Protein AF-0000000073247877 (afdb_homodimer)

Solvent-accessible surface area (backbone atoms only — not comparable to full-atom values): 25375 Å² total; per-residue (Å²): 85,74,46,80,42,76,54,41,84,51,71,45,80,38,64,51,41,75,62,44,49,82,81,40,48,92,44,31,34,50,36,60,73,91,55,81,87,61,51,24,56,56,42,51,74,68,56,79,89,48,71,50,71,38,38,71,29,74,96,24,36,13,31,34,28,42,65,45,36,82,74,44,81,40,32,72,62,38,95,83,47,42,64,44,69,44,26,30,33,39,40,22,32,25,54,86,65,45,68,34,88,90,41,84,64,26,23,32,44,78,55,46,50,37,32,24,24,39,29,17,16,42,31,44,37,28,28,58,58,72,26,53,34,31,47,49,40,36,27,48,55,30,75,72,53,84,91,31,70,86,50,74,51,51,84,62,88,94,55,56,56,51,20,54,70,28,71,93,56,50,45,36,22,46,40,42,34,48,36,28,42,30,39,35,42,37,37,30,25,42,72,84,40,24,37,52,57,88,91,21,31,33,32,24,48,33,43,31,53,39,60,85,43,59,56,59,44,35,36,34,38,38,46,26,13,52,93,76,32,76,42,47,32,33,39,35,42,63,39,64,97,52,41,69,77,75,106,86,73,46,78,42,75,53,40,84,52,71,46,80,38,63,52,41,76,65,43,48,82,81,38,47,92,44,31,33,50,35,58,73,92,53,83,85,62,50,23,56,54,41,52,74,69,56,77,89,48,72,50,72,38,39,71,29,74,95,23,36,14,31,36,29,43,64,46,36,82,73,42,81,40,34,74,62,39,95,82,47,44,64,44,70,44,28,28,34,40,39,22,31,26,54,88,64,43,69,33,89,91,41,82,64,27,23,32,42,79,54,45,50,37,31,24,24,38,27,16,17,41,33,42,35,27,28,58,58,72,24,54,33,31,48,49,38,36,27,48,54,31,76,74,52,86,92,32,69,87,51,76,50,50,84,62,89,95,55,59,56,50,19,53,69,27,70,91,56,49,44,39,23,44,42,42,34,47,37,29,42,31,38,34,42,36,38,30,25,41,72,83,39,23,36,51,57,86,90,20,30,34,32,24,47,31,43,33,52,40,59,85,43,58,55,60,44,36,36,34,38,37,48,26,12,51,93,76,33,75,41,46,32,33,38,35,39,61,40,65,98,51,42,67,78,75,102

Secondary structure (DSSP, 8-state):
-EEEEEEET-EEEEEEEE--HHHHTTTEEEE--S-TT--HHHHHHH----GGG-EEEGGGTEEEEEEEE---B-GGGSTT---EEEEEEEEEEPPPPEEPSS-TTEEEEE--EEEE-TTB-EEEEEES-S--EEEEEEEPBPPP-GGGTT-----STT---SPPB-GGG-EEEEEETT-EEEEPTT-EEPPPEEESSTT-EEEEEEEEEE-S-HHHH-EEEEEEEGGGPBPEEEEEEE-GGGHHHH-/-EEEEEEET-EEEEEEEE--HHHHTTTEEEE--S-TT--HHHHHHH----GGG-EEEGGGTEEEEEEEE---B-GGGSTT---EEEEEEEEEEPPPPEEPSS-TTEEEEE--EEEE-TTB-EEEEEES-S--EEEEEEEPBPPP-GGGTT-----STT---SPPB-GGG-EEEEEETT-EEEEPTT-EEPPPEEESSTT-EEEEEEEEEE-S-HHHH-EEEEEEEGGGPBPEEEEEEE-GGGHHHH-

Nearest PDB structures (foldseek):
  2bdr-assembly1_B  TM=8.439E-01  e=3.063E-14  Pseudomonas putida KT2440
  1yqc-assembly1_B  TM=8.528E-01  e=1.088E-12  Escherichia coli O157:H7
  1xsq-assembly1_A  TM=8.205E-01  e=7.903E-12  Escherichia coli
  7de0-assembly1_B  TM=2.696E-01  e=8.671E-02  Aspergillus fumigatus AF210
  7wsb-assembly3_E  TM=3.909E-01  e=5.953E-01  Aspergillus fumigatus Af293

pLDDT: mean 94.57, std 9.64, range [37.69, 98.94]

InterPro domains:
  IPR007247 Ureidoglycolate lyase [PF04115] (13-224)
  IPR007247 Ureidoglycolate lyase [PTHR21221] (10-235)
  IPR011051 RmlC-like cupin domain superfamily [SSF51182] (13-226)
  IPR024060 Ureidoglycolate lyase domain superfamily [G3DSA:2.60.120.480] (12-235)
  IPR047233 Ureidoglycolate amidohydrolase, cupin domain [cd20298] (87-209)

Radius of gyration: 23.81 Å; Cα contacts (8 Å, |Δi|>4): 1312; chains: 2; bounding box: 48×73×56 Å

Sequence (494 aa):
MSVKVNVGNLSLRVKTIPLTQEEFAPFGDVVYNPQPNLLPSKYASQGGRLPYSGTSANQGSAIRYADVSKPQDLLSQAPSKDGRLIMSQFVCEARTLAPAKDDPTQDEFAVNILERHPFTSQTFAPLASTASSYLVIVAPTLPPSSQDEGLPVPSGEGLPGRGLPDLKGLRAFIATDKQAVTYAAGTWHAPMVALGRKETTLDFLVVQFSSGVDIQDCQIVTFEGHDSKDADIKVRLPRSGNIVARLMSVKVNVGNLSLRVKTIPLTQEEFAPFGDVVYNPQPNLLPSKYASQGGRLPYSGTSANQGSAIRYADVSKPQDLLSQAPSKDGRLIMSQFVCEARTLAPAKDDPTQDEFAVNILERHPFTSQTFAPLASTASSYLVIVAPTLPPSSQDEGLPVPSGEGLPGRGLPDLKGLRAFIATDKQAVTYAAGTWHAPMVALGRKETTLDFLVVQFSSGVDIQDCQIVTFEGHDSKDADIKVRLPRSGNIVARL

Organism: Gibberella zeae (strain ATCC MYA-4620 / CBS 123657 / FGSC 9075 / NRRL 31084 / PH-1) (NCBI:txid229533)

Foldseek 3Di:
DEFEDEPAQDAAEAEAAADDQVVCVLFFAKDFDPCPPDFQQNCVVPPDDDAQRWDRDPNRRDIDRHCSGDKFAQCCQPPLNDWDKDKDKDKFFADDWDADPVDNQKTKDADFKKKFQQGIKKKWQWDDWQAWKWKKKWFAFDPDDPSQVPQDHDDDPSGRDRGDGDLVRIHMHMYTNNMMTIGGRPIIIGPIHTHDDHPIIIMIIMIMMDPPDDSNGMYMYGYAYPPRHGDNHIYMYGDVVCPVVPD/DEFEDEPAQDAAEAEAAADDQVVCVLFFAKDFDPCPPDFQQNCVVPPDDDAQRWDRDPNRRDIDRHCSGDKFAQCCQPPLNDWDKDKDKDKAFADDWDADPVDNQKTKDADFKKKFQQGIKKKWQWDDWFAWKWKKKWFAFDPDDPSQVPQDHDDDPSGRDRGDGDLVRIHMHMYTNNMMTIGGRPIIIGPIHTHDDHPIIIMIIMIMMDPPDDSNGMYMYGYAYPPRHGDNHIYMYGDVVPPVVVD

Structure (mmCIF, N/CA/C/O backbone):
data_AF-0000000073247877-model_v1
#
loop_
_entity.id
_entity.type
_entity.pdbx_description
1 polymer 'Chromosome 1, complete genome'
#
loop_
_atom_site.group_PDB
_atom_site.id
_atom_site.type_symbol
_atom_site.label_atom_id
_atom_site.label_alt_id
_atom_site.label_comp_id
_atom_site.label_asym_id
_atom_site.label_entity_id
_atom_site.label_seq_id
_atom_site.pdbx_PDB_ins_code
_atom_site.Cartn_x
_atom_site.Cartn_y
_atom_site.Cartn_z
_atom_site.occupancy
_atom_site.B_iso_or_equiv
_atom_site.auth_seq_id
_atom_site.auth_comp_id
_atom_site.auth_asym_id
_atom_site.auth_atom_id
_atom_site.pdbx_PDB_model_num
ATOM 1 N N . MET A 1 1 ? 12.586 15.836 15.602 1 70.75 1 MET A N 1
ATOM 2 C CA . MET A 1 1 ? 12.773 17.219 16.031 1 70.75 1 MET A CA 1
ATOM 3 C C . MET A 1 1 ? 11.562 18.062 15.664 1 70.75 1 MET A C 1
ATOM 5 O O . MET A 1 1 ? 11.008 17.938 14.57 1 70.75 1 MET A O 1
ATOM 9 N N . SER A 1 2 ? 11.102 18.844 16.594 1 83.56 2 SER A N 1
ATOM 10 C CA . SER A 1 2 ? 9.906 19.672 16.438 1 83.56 2 SER A CA 1
ATOM 11 C C . SER A 1 2 ? 10.25 21.156 16.547 1 83.56 2 SER A C 1
ATOM 13 O O . SER A 1 2 ? 11.07 21.547 17.391 1 83.56 2 SER A O 1
ATOM 15 N N . VAL A 1 3 ? 9.906 21.922 15.531 1 87.88 3 VAL A N 1
ATOM 16 C CA . VAL A 1 3 ? 10.023 23.391 15.562 1 87.88 3 VAL A CA 1
ATOM 17 C C . VAL A 1 3 ? 8.688 24 15.977 1 87.88 3 VAL A C 1
ATOM 19 O O . VAL A 1 3 ? 7.641 23.656 15.422 1 87.88 3 VAL A O 1
ATOM 22 N N . LYS A 1 4 ? 8.758 24.875 16.906 1 91.5 4 LYS A N 1
ATOM 23 C CA . LYS A 1 4 ? 7.57 25.609 17.312 1 91.5 4 LYS A CA 1
ATOM 24 C C . LYS A 1 4 ? 7.473 26.953 16.594 1 91.5 4 LYS A C 1
ATOM 26 O O . LYS A 1 4 ? 8.43 27.719 16.562 1 91.5 4 LYS A O 1
ATOM 31 N N . VAL A 1 5 ? 6.359 27.188 15.992 1 90.12 5 VAL A N 1
ATOM 32 C CA . VAL A 1 5 ? 6.145 28.422 15.242 1 90.12 5 VAL A CA 1
ATOM 33 C C . VAL A 1 5 ? 5 29.219 15.867 1 90.12 5 VAL A C 1
ATOM 35 O O . VAL A 1 5 ? 3.893 28.703 16.016 1 90.12 5 VAL A O 1
ATOM 38 N N . ASN A 1 6 ? 5.277 30.406 16.188 1 88.81 6 ASN A N 1
ATOM 39 C CA . ASN A 1 6 ? 4.234 31.328 16.625 1 88.81 6 ASN A CA 1
ATOM 40 C C . ASN A 1 6 ? 3.52 31.969 15.445 1 88.81 6 ASN A C 1
ATOM 42 O O . ASN A 1 6 ? 4.141 32.656 14.641 1 88.81 6 ASN A O 1
ATOM 46 N N . VAL A 1 7 ? 2.225 31.719 15.383 1 90.94 7 VAL A N 1
ATOM 47 C CA . VAL A 1 7 ? 1.491 32.188 14.211 1 90.94 7 VAL A CA 1
ATOM 48 C C . VAL A 1 7 ? 0.704 33.469 14.562 1 90.94 7 VAL A C 1
ATOM 50 O O . VAL A 1 7 ? -0.09 33.938 13.758 1 90.94 7 VAL A O 1
ATOM 53 N N . GLY A 1 8 ? 0.903 33.969 15.742 1 90 8 GLY A N 1
ATOM 54 C CA . GLY A 1 8 ? 0.273 35.188 16.188 1 90 8 GLY A CA 1
ATOM 55 C C . GLY A 1 8 ? -1.241 35.125 16.141 1 90 8 GLY A C 1
ATOM 56 O O . GLY A 1 8 ? -1.859 34.219 16.656 1 90 8 GLY A O 1
ATOM 57 N N . ASN A 1 9 ? -1.771 36.094 15.414 1 88.19 9 ASN A N 1
ATOM 58 C CA . ASN A 1 9 ? -3.225 36.219 15.359 1 88.19 9 ASN A CA 1
ATOM 59 C C . ASN A 1 9 ? -3.779 35.688 14.047 1 88.19 9 ASN A C 1
ATOM 61 O O . ASN A 1 9 ? -4.887 36.031 13.641 1 88.19 9 ASN A O 1
ATOM 65 N N . LEU A 1 10 ? -2.99 34.906 13.461 1 90.38 10 LEU A N 1
ATOM 66 C CA . LEU A 1 10 ? -3.439 34.344 12.195 1 90.38 10 LEU A CA 1
ATOM 67 C C . LEU A 1 10 ? -4.695 33.5 12.406 1 90.38 10 LEU A C 1
ATOM 69 O O . LEU A 1 10 ? -4.754 32.688 13.32 1 90.38 10 LEU A O 1
ATOM 73 N N . SER A 1 11 ? -5.695 33.75 11.672 1 92.81 11 SER A N 1
ATOM 74 C CA . SER A 1 11 ? -6.941 33 11.648 1 92.81 11 SER A CA 1
ATOM 75 C C . SER A 1 11 ? -7.254 32.5 10.242 1 92.81 11 SER A C 1
ATOM 77 O O . SER A 1 11 ? -7.422 33.312 9.312 1 92.81 11 SER A O 1
ATOM 79 N N . LEU A 1 12 ? -7.324 31.25 10.102 1 95.62 12 LEU A N 1
ATOM 80 C CA . LEU A 1 12 ? -7.543 30.656 8.789 1 95.62 12 LEU A CA 1
ATOM 81 C C . LEU A 1 12 ? -8.664 29.625 8.828 1 95.62 12 LEU A C 1
ATOM 83 O O . LEU A 1 12 ? -8.766 28.859 9.781 1 95.62 12 LEU A O 1
ATOM 87 N N . ARG A 1 13 ? -9.578 29.703 7.906 1 96.38 13 ARG A N 1
ATOM 88 C CA . ARG A 1 13 ? -10.586 28.672 7.637 1 96.38 13 ARG A CA 1
ATOM 89 C C . ARG A 1 13 ? -10.438 28.109 6.227 1 96.38 13 ARG A C 1
ATOM 91 O O . ARG A 1 13 ? -10.695 28.812 5.246 1 96.38 13 ARG A O 1
ATOM 98 N N . VAL A 1 14 ? -10.055 26.875 6.176 1 97.69 14 VAL A N 1
ATOM 99 C CA . VAL A 1 14 ? -9.805 26.25 4.879 1 97.69 14 VAL A CA 1
ATOM 100 C C . VAL A 1 14 ? -10.93 25.266 4.555 1 97.69 14 VAL A C 1
ATOM 102 O O . VAL A 1 14 ? -11.203 24.344 5.332 1 97.69 14 VAL A O 1
ATOM 105 N N . LYS A 1 15 ? -11.555 25.422 3.404 1 96.69 15 LYS A N 1
ATOM 106 C CA . LYS A 1 15 ? -12.609 24.5 2.975 1 96.69 15 LYS A CA 1
ATOM 107 C C . LYS A 1 15 ? -12.023 23.234 2.359 1 96.69 15 LYS A C 1
ATOM 109 O O . LYS A 1 15 ? -11.039 23.297 1.615 1 96.69 15 LYS A O 1
ATOM 114 N N . THR A 1 16 ? -12.688 22.188 2.609 1 97.75 16 THR A N 1
ATOM 115 C CA . THR A 1 16 ? -12.258 20.922 2.012 1 97.75 16 THR A CA 1
ATOM 116 C C . THR A 1 16 ? -12.82 20.781 0.603 1 97.75 16 THR A C 1
ATOM 118 O O . THR A 1 16 ? -13.93 21.234 0.319 1 97.75 16 THR A O 1
ATOM 121 N N . ILE A 1 17 ? -12.094 20.188 -0.218 1 97.81 17 ILE A N 1
ATOM 122 C CA . ILE A 1 17 ? -12.562 19.734 -1.526 1 97.81 17 ILE A CA 1
ATOM 123 C C . ILE A 1 17 ? -12.258 18.25 -1.708 1 97.81 17 ILE A C 1
ATOM 125 O O . ILE A 1 17 ? -11.461 17.688 -0.965 1 97.81 17 ILE A O 1
ATOM 129 N N . PRO A 1 18 ? -12.945 17.594 -2.633 1 97.81 18 PRO A N 1
ATOM 130 C CA . PRO A 1 18 ? -12.617 16.188 -2.879 1 97.81 18 PRO A CA 1
ATOM 131 C C . PRO A 1 18 ? -11.172 15.977 -3.322 1 97.81 18 PRO A C 1
ATOM 133 O O . PRO A 1 18 ? -10.625 16.812 -4.055 1 97.81 18 PRO A O 1
ATOM 136 N N . LEU A 1 19 ? -10.617 14.914 -2.959 1 98.56 19 LEU A N 1
ATOM 137 C CA . LEU A 1 19 ? -9.258 14.578 -3.373 1 98.56 19 LEU A CA 1
ATOM 138 C C . LEU A 1 19 ? -9.227 14.133 -4.828 1 98.56 19 LEU A C 1
ATOM 140 O O . LEU A 1 19 ? -9.867 13.141 -5.191 1 98.56 19 LEU A O 1
ATOM 144 N N . THR A 1 20 ? -8.539 14.852 -5.641 1 98.31 20 THR A N 1
ATOM 145 C CA . THR A 1 20 ? -8.297 14.477 -7.027 1 98.31 20 THR A CA 1
ATOM 146 C C . THR A 1 20 ? -6.816 14.609 -7.371 1 98.31 20 THR A C 1
ATOM 148 O O . THR A 1 20 ? -6.09 15.375 -6.734 1 98.31 20 THR A O 1
ATOM 151 N N . GLN A 1 21 ? -6.43 13.844 -8.352 1 97.94 21 GLN A N 1
ATOM 152 C CA . GLN A 1 21 ? -5.031 13.93 -8.773 1 97.94 21 GLN A CA 1
ATOM 153 C C . GLN A 1 21 ? -4.691 15.328 -9.273 1 97.94 21 GLN A C 1
ATOM 155 O O . GLN A 1 21 ? -3.607 15.844 -8.992 1 97.94 21 GLN A O 1
ATOM 160 N N . GLU A 1 22 ? -5.574 15.938 -10.023 1 97.94 22 GLU A N 1
ATOM 161 C CA . GLU A 1 22 ? -5.332 17.25 -10.594 1 97.94 22 GLU A CA 1
ATOM 162 C C . GLU A 1 22 ? -5.043 18.281 -9.508 1 97.94 22 GLU A C 1
ATOM 164 O O . GLU A 1 22 ? -4.078 19.047 -9.609 1 97.94 22 GLU A O 1
ATOM 169 N N . GLU A 1 23 ? -5.844 18.312 -8.477 1 98.12 23 GLU A N 1
ATOM 170 C CA . GLU A 1 23 ? -5.707 19.312 -7.414 1 98.12 23 GLU A CA 1
ATOM 171 C C . GLU A 1 23 ? -4.527 18.969 -6.5 1 98.12 23 GLU A C 1
ATOM 173 O O . GLU A 1 23 ? -3.912 19.875 -5.926 1 98.12 23 GLU A O 1
ATOM 178 N N . PHE A 1 24 ? -4.176 17.688 -6.41 1 98.69 24 PHE A N 1
ATOM 179 C CA . PHE A 1 24 ? -3.197 17.234 -5.43 1 98.69 24 PHE A CA 1
ATOM 180 C C . PHE A 1 24 ? -1.815 17.109 -6.059 1 98.69 24 PHE A C 1
ATOM 182 O O . PHE A 1 24 ? -0.823 16.906 -5.355 1 98.69 24 PHE A O 1
ATOM 189 N N . ALA A 1 25 ? -1.646 17.297 -7.309 1 98.06 25 ALA A N 1
ATOM 190 C CA . ALA A 1 25 ? -0.456 17.047 -8.117 1 98.06 25 ALA A CA 1
ATOM 191 C C . ALA A 1 25 ? 0.759 17.766 -7.543 1 98.06 25 ALA A C 1
ATOM 193 O O . ALA A 1 25 ? 1.868 17.234 -7.543 1 98.06 25 ALA A O 1
ATOM 194 N N . PRO A 1 26 ? 0.626 19 -7.008 1 97.69 26 PRO A N 1
ATOM 195 C CA . PRO A 1 26 ? 1.807 19.688 -6.488 1 97.69 26 PRO A CA 1
ATOM 196 C C . PRO A 1 26 ? 2.373 19.031 -5.23 1 97.69 26 PRO A C 1
ATOM 198 O O . PRO A 1 26 ? 3.494 19.344 -4.82 1 97.69 26 PRO A O 1
ATOM 201 N N . PHE A 1 27 ? 1.609 18.156 -4.629 1 98.56 27 PHE A N 1
ATOM 202 C CA . PHE A 1 27 ? 1.979 17.656 -3.309 1 98.56 27 PHE A CA 1
ATOM 203 C C . PHE A 1 27 ? 2.297 16.172 -3.357 1 98.56 27 PHE A C 1
ATOM 205 O O . PHE A 1 27 ? 2.869 15.617 -2.414 1 98.56 27 PHE A O 1
ATOM 212 N N . GLY A 1 28 ? 1.913 15.492 -4.422 1 98.44 28 GLY A N 1
ATOM 213 C CA . GLY A 1 28 ? 2.113 14.055 -4.527 1 98.44 28 GLY A CA 1
ATOM 214 C C . GLY A 1 28 ? 1.156 13.391 -5.496 1 98.44 28 GLY A C 1
ATOM 215 O O . GLY A 1 28 ? 0.812 13.969 -6.531 1 98.44 28 GLY A O 1
ATOM 216 N N . ASP A 1 29 ? 0.854 12.164 -5.188 1 98.81 29 ASP A N 1
ATOM 217 C CA . ASP A 1 29 ? 0.043 11.359 -6.094 1 98.81 29 ASP A CA 1
ATOM 218 C C . ASP A 1 29 ? -1.16 10.758 -5.367 1 98.81 29 ASP A C 1
ATOM 220 O O . ASP A 1 29 ? -1.062 10.383 -4.199 1 98.81 29 ASP A O 1
ATOM 224 N N . VAL A 1 30 ? -2.285 10.703 -6.098 1 98.81 30 VAL A N 1
ATOM 225 C CA . VAL A 1 30 ? -3.477 9.992 -5.645 1 98.81 30 VAL A CA 1
ATOM 226 C C . VAL A 1 30 ? -3.605 8.672 -6.391 1 98.81 30 VAL A C 1
ATOM 228 O O . VAL A 1 30 ? -3.566 8.641 -7.621 1 98.81 30 VAL A O 1
ATOM 231 N N . VAL A 1 31 ? -3.672 7.59 -5.66 1 98.5 31 VAL A N 1
ATOM 232 C CA . VAL A 1 31 ? -3.9 6.281 -6.262 1 98.5 31 VAL A CA 1
ATOM 233 C C . VAL A 1 31 ? -5.391 5.953 -6.234 1 98.5 31 VAL A C 1
ATOM 235 O O . VAL A 1 31 ? -6.004 5.918 -5.164 1 98.5 31 VAL A O 1
ATOM 238 N N . TYR A 1 32 ? -5.965 5.711 -7.324 1 97.75 32 TYR A N 1
ATOM 239 C CA . TYR A 1 32 ? -7.371 5.363 -7.469 1 97.75 32 TYR A CA 1
ATOM 240 C C . TYR A 1 32 ? -7.633 4.68 -8.805 1 97.75 32 TYR A C 1
ATOM 242 O O . TYR A 1 32 ? -6.809 4.754 -9.719 1 97.75 32 TYR A O 1
ATOM 250 N N . ASN A 1 33 ? -8.711 3.947 -8.883 1 98.31 33 ASN A N 1
ATOM 251 C CA . ASN A 1 33 ? -9.125 3.363 -10.156 1 98.31 33 ASN A CA 1
ATOM 252 C C . ASN A 1 33 ? -9.617 4.43 -11.133 1 98.31 33 ASN A C 1
ATOM 254 O O . ASN A 1 33 ? -10.688 5.012 -10.938 1 98.31 33 ASN A O 1
ATOM 258 N N . PRO A 1 34 ? -8.875 4.684 -12.211 1 97.5 34 PRO A N 1
ATOM 259 C CA . PRO A 1 34 ? -9.266 5.762 -13.125 1 97.5 34 PRO A CA 1
ATOM 260 C C . PRO A 1 34 ? -10.508 5.422 -13.945 1 97.5 34 PRO A C 1
ATOM 262 O O . PRO A 1 34 ? -11.141 6.316 -14.508 1 97.5 34 PRO A O 1
ATOM 265 N N . GLN A 1 35 ? -10.844 4.137 -14.055 1 97.44 35 GLN A N 1
ATOM 266 C CA . GLN A 1 35 ? -12.016 3.68 -14.797 1 97.44 35 GLN A CA 1
ATOM 267 C C . GLN A 1 35 ? -12.797 2.635 -14 1 97.44 35 GLN A C 1
ATOM 269 O O . GLN A 1 35 ? -12.867 1.472 -14.406 1 97.44 35 GLN A O 1
ATOM 274 N N . PRO A 1 36 ? -13.492 3.098 -12.969 1 96.12 36 PRO A N 1
ATOM 275 C CA . PRO A 1 36 ? -14.117 2.143 -12.055 1 96.12 36 PRO A CA 1
ATOM 276 C C . PRO A 1 36 ? -15.242 1.344 -12.711 1 96.12 36 PRO A C 1
ATOM 278 O O . PRO A 1 36 ? -15.625 0.282 -12.211 1 96.12 36 PRO A O 1
ATOM 281 N N . ASN A 1 37 ? -15.773 1.78 -13.891 1 96.56 37 ASN A N 1
ATOM 282 C CA . ASN A 1 37 ? -16.875 1.087 -14.531 1 96.56 37 ASN A CA 1
ATOM 283 C C . ASN A 1 37 ? -16.391 0.161 -15.648 1 96.56 37 ASN A C 1
ATOM 285 O O . ASN A 1 37 ? -17.203 -0.516 -16.297 1 96.56 37 ASN A O 1
ATOM 289 N N . LEU A 1 38 ? -15.125 0.154 -15.867 1 98.12 38 LEU A N 1
ATOM 290 C CA . LEU A 1 38 ? -14.562 -0.706 -16.906 1 98.12 38 LEU A CA 1
ATOM 291 C C . LEU A 1 38 ? -14.148 -2.055 -16.312 1 98.12 38 LEU A C 1
ATOM 293 O O . LEU A 1 38 ? -13.242 -2.127 -15.484 1 98.12 38 LEU A O 1
ATOM 297 N N . LEU A 1 39 ? -14.805 -3.094 -16.797 1 98.44 39 LEU A N 1
AT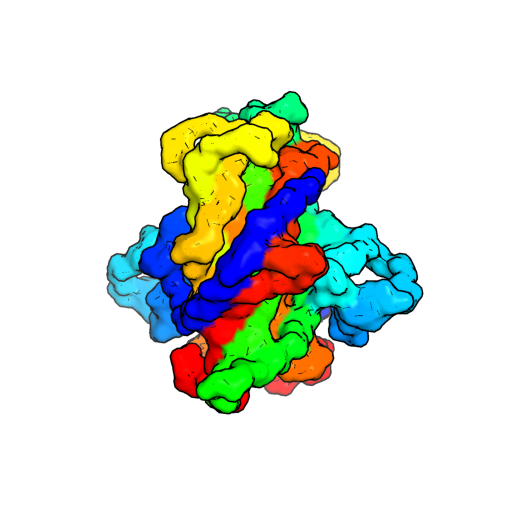OM 298 C CA . LEU A 1 39 ? -14.438 -4.441 -16.375 1 98.44 39 LEU A CA 1
ATOM 299 C C . LEU A 1 39 ? -13.195 -4.922 -17.125 1 98.44 39 LEU A C 1
ATOM 301 O O . LEU A 1 39 ? -13.094 -4.762 -18.344 1 98.44 39 LEU A O 1
ATOM 305 N N . PRO A 1 40 ? -12.297 -5.559 -16.422 1 98.69 40 PRO A N 1
ATOM 306 C CA . PRO A 1 40 ? -11.086 -6.07 -17.078 1 98.69 40 PRO A CA 1
ATOM 307 C C . PRO A 1 40 ? -11.398 -6.988 -18.25 1 98.69 40 PRO A C 1
ATOM 309 O O . PRO A 1 40 ? -10.742 -6.906 -19.297 1 98.69 40 PRO A O 1
ATOM 312 N N . SER A 1 41 ? -12.375 -7.848 -18.141 1 98.25 41 SER A N 1
ATOM 313 C CA . SER A 1 41 ? -12.711 -8.758 -19.219 1 98.25 41 SER A CA 1
ATOM 314 C C . SER A 1 41 ? -13.18 -8 -20.453 1 98.25 41 SER A C 1
ATOM 316 O O . SER A 1 41 ? -12.867 -8.391 -21.594 1 98.25 41 SER A O 1
ATOM 318 N N . LYS A 1 42 ? -13.914 -6.957 -20.234 1 98.12 42 LYS A N 1
ATOM 319 C CA . LYS A 1 42 ? -14.367 -6.125 -21.344 1 98.12 42 LYS A CA 1
ATOM 320 C C . LYS A 1 42 ? -13.195 -5.414 -22.016 1 98.12 42 LYS A C 1
ATOM 322 O O . LYS A 1 42 ? -13.117 -5.348 -23.25 1 98.12 42 LYS A O 1
ATOM 327 N N . TYR A 1 43 ? -12.383 -4.871 -21.25 1 98.5 43 TYR A N 1
ATOM 328 C CA . TYR A 1 43 ? -11.195 -4.219 -21.797 1 98.5 43 TYR A CA 1
ATOM 329 C C . TYR A 1 43 ? -10.367 -5.203 -22.609 1 98.5 43 TYR A C 1
ATOM 331 O O . TYR A 1 43 ? -9.859 -4.859 -23.688 1 98.5 43 TYR A O 1
ATOM 339 N N . ALA A 1 44 ? -10.188 -6.41 -22.047 1 97.88 44 ALA A N 1
ATOM 340 C CA . ALA A 1 44 ? -9.398 -7.426 -22.75 1 97.88 44 ALA A CA 1
ATOM 341 C C . ALA A 1 44 ? -9.977 -7.719 -24.125 1 97.88 44 ALA A C 1
ATOM 343 O O . ALA A 1 44 ? -9.234 -7.965 -25.078 1 97.88 44 ALA A O 1
ATOM 344 N N . SER A 1 45 ? -11.227 -7.695 -24.297 1 97.19 45 SER A N 1
ATOM 345 C CA . SER A 1 45 ? -11.906 -8.016 -25.547 1 97.19 45 SER A CA 1
ATOM 346 C C . SER A 1 45 ? -11.938 -6.816 -26.484 1 97.19 45 SER A C 1
ATOM 348 O O . SER A 1 45 ? -11.773 -6.969 -27.688 1 97.19 45 SER A O 1
ATOM 350 N N . GLN A 1 46 ? -12.031 -5.605 -26 1 95.88 46 GLN A N 1
ATOM 351 C CA . GLN A 1 46 ? -12.312 -4.43 -26.812 1 95.88 46 GLN A CA 1
ATOM 352 C C . GLN A 1 46 ? -11.062 -3.582 -27.016 1 95.88 46 GLN A C 1
ATOM 354 O O . GLN A 1 46 ? -10.93 -2.885 -28.016 1 95.88 46 GLN A O 1
ATOM 359 N N . GLY A 1 47 ? -10.258 -3.676 -26.078 1 93.75 47 GLY A N 1
ATOM 360 C CA . GLY A 1 47 ? -9.055 -2.861 -26.125 1 93.75 47 GLY A CA 1
ATOM 361 C C . GLY A 1 47 ? -9.328 -1.383 -25.922 1 93.75 47 GLY A C 1
ATOM 362 O O . GLY A 1 47 ? -10.359 -1.008 -25.359 1 93.75 47 GLY A O 1
ATOM 363 N N . GLY A 1 48 ? -8.32 -0.53 -26.281 1 94.81 48 GLY A N 1
ATOM 364 C CA . GLY A 1 48 ? -8.375 0.914 -26.109 1 94.81 48 GLY A CA 1
ATOM 365 C C . GLY A 1 48 ? -7.207 1.471 -25.312 1 94.81 48 GLY A C 1
ATOM 366 O O . GLY A 1 48 ? -6.379 0.713 -24.812 1 94.81 48 GLY A O 1
ATOM 367 N N . ARG A 1 49 ? -7.215 2.777 -25.297 1 97.06 49 ARG A N 1
ATOM 368 C CA . ARG A 1 49 ? -6.164 3.461 -24.562 1 97.06 49 ARG A CA 1
ATOM 369 C C . ARG A 1 49 ? -6.625 3.805 -23.141 1 97.06 49 ARG A C 1
ATOM 371 O O . ARG A 1 49 ? -7.746 4.281 -22.953 1 97.06 49 ARG A O 1
ATOM 378 N N . LEU A 1 50 ? -5.805 3.564 -22.203 1 98.06 50 LEU A N 1
ATOM 379 C CA . LEU A 1 50 ? -6.094 3.865 -20.812 1 98.06 50 LEU A CA 1
ATOM 380 C C . LEU A 1 50 ? -5.02 4.766 -20.219 1 98.06 50 LEU A C 1
ATOM 382 O O . LEU A 1 50 ? -3.879 4.773 -20.688 1 98.06 50 LEU A O 1
ATOM 386 N N . PRO A 1 51 ? -5.379 5.551 -19.25 1 97.38 51 PRO A N 1
ATOM 387 C CA . PRO A 1 51 ? -4.352 6.289 -18.516 1 97.38 51 PRO A CA 1
ATOM 388 C C . PRO A 1 51 ? -3.322 5.375 -17.859 1 97.38 51 PRO A C 1
ATOM 390 O O . PRO A 1 51 ? -3.572 4.176 -17.688 1 97.38 51 PRO A O 1
ATOM 393 N N . TYR A 1 52 ? -2.123 5.945 -17.562 1 97.81 52 TYR A N 1
ATOM 394 C CA . TYR A 1 52 ? -1.074 5.246 -16.828 1 97.81 52 TYR A CA 1
ATOM 395 C C . TYR A 1 52 ? -0.618 4.004 -17.578 1 97.81 52 TYR A C 1
ATOM 397 O O . TYR A 1 52 ? -0.332 2.971 -16.969 1 97.81 52 TYR A O 1
ATOM 405 N N . SER A 1 53 ? -0.658 4.105 -18.875 1 97.56 53 SER A N 1
ATOM 406 C CA . SER A 1 53 ? -0.249 2.969 -19.688 1 97.56 53 SER A CA 1
ATOM 407 C C . SER A 1 53 ? -1 1.703 -19.281 1 97.56 53 SER A C 1
ATOM 409 O O . SER A 1 53 ? -0.392 0.646 -19.109 1 97.56 53 SER A O 1
ATOM 411 N N . GLY A 1 54 ? -2.271 1.858 -19.078 1 98.25 54 GLY A N 1
ATOM 412 C CA . GLY A 1 54 ? -3.092 0.717 -18.703 1 98.25 54 GLY A CA 1
ATOM 413 C C . GLY A 1 54 ? -2.994 -0.436 -19.688 1 98.25 54 GLY A C 1
ATOM 414 O O . GLY A 1 54 ? -3.014 -0.228 -20.906 1 98.25 54 GLY A O 1
ATOM 415 N N . THR A 1 55 ? -2.855 -1.678 -19.156 1 98.12 55 THR A N 1
ATOM 416 C CA . THR A 1 55 ? -2.736 -2.873 -19.984 1 98.12 55 THR A CA 1
ATOM 417 C C . THR A 1 55 ? -3.518 -4.031 -19.375 1 98.12 55 THR A C 1
ATOM 419 O O . THR A 1 55 ? -3.672 -4.113 -18.156 1 98.12 55 THR A O 1
ATOM 422 N N . SER A 1 56 ? -4 -4.879 -20.297 1 98.25 56 SER A N 1
ATOM 423 C CA . SER A 1 56 ? -4.613 -6.117 -19.828 1 98.25 56 SER A CA 1
ATOM 424 C C . SER A 1 56 ? -3.59 -7.02 -19.141 1 98.25 56 SER A C 1
ATOM 426 O O . SER A 1 56 ? -2.459 -7.148 -19.625 1 98.25 56 SER A O 1
ATOM 428 N N . ALA A 1 57 ? -3.994 -7.582 -18.031 1 96.56 57 ALA A N 1
ATOM 429 C CA . ALA A 1 57 ? -3.127 -8.477 -17.25 1 96.56 57 ALA A CA 1
ATOM 430 C C . ALA A 1 57 ? -3.881 -9.727 -16.812 1 96.56 57 ALA A C 1
ATOM 432 O O . ALA A 1 57 ? -5.105 -9.797 -16.938 1 96.56 57 ALA A O 1
ATOM 433 N N . ASN A 1 58 ? -3.158 -10.727 -16.312 1 95.44 58 ASN A N 1
ATOM 434 C CA . ASN A 1 58 ? -3.732 -11.953 -15.773 1 95.44 58 ASN A CA 1
ATOM 435 C C . ASN A 1 58 ? -4.703 -12.594 -16.766 1 95.44 58 ASN A C 1
ATOM 437 O O . ASN A 1 58 ? -5.852 -12.883 -16.422 1 95.44 58 ASN A O 1
ATOM 441 N N . GLN A 1 59 ? -4.207 -12.742 -18.031 1 91.94 59 GLN A N 1
ATOM 442 C CA . GLN A 1 59 ? -4.973 -13.391 -19.094 1 91.94 59 GLN A CA 1
ATOM 443 C C . GLN A 1 59 ? -6.344 -12.742 -19.25 1 91.94 59 GLN A C 1
ATOM 445 O O . GLN A 1 59 ? -7.34 -13.43 -19.5 1 91.94 59 GLN A O 1
ATOM 450 N N . GLY A 1 60 ? -6.457 -11.422 -18.953 1 97.12 60 GLY A N 1
ATOM 451 C CA . GLY A 1 60 ? -7.656 -10.648 -19.234 1 97.12 60 GLY A CA 1
ATOM 452 C C . GLY A 1 60 ? -8.516 -10.414 -18.016 1 97.12 60 GLY A C 1
ATOM 453 O O . GLY A 1 60 ? -9.531 -9.711 -18.094 1 97.12 60 GLY A O 1
ATOM 454 N N . SER A 1 61 ? -8.141 -10.93 -16.891 1 97.75 61 SER A N 1
ATOM 455 C CA . SER A 1 61 ? -8.977 -10.805 -15.711 1 97.75 61 SER A CA 1
ATOM 456 C C . SER A 1 61 ? -8.562 -9.609 -14.859 1 97.75 61 SER A C 1
ATOM 458 O O . SER A 1 61 ? -9.148 -9.359 -13.805 1 97.75 61 SER A O 1
ATOM 460 N N . ALA A 1 62 ? -7.57 -8.844 -15.328 1 98.69 62 ALA A N 1
ATOM 461 C CA . ALA A 1 62 ? -7.145 -7.656 -14.594 1 98.69 62 ALA A CA 1
ATOM 462 C C . ALA A 1 62 ? -6.668 -6.566 -15.547 1 98.69 62 ALA A C 1
ATOM 464 O O . ALA A 1 62 ? -6.352 -6.84 -16.703 1 98.69 62 ALA A O 1
ATOM 465 N N . ILE A 1 63 ? -6.703 -5.375 -15.164 1 98.81 63 ILE A N 1
ATOM 466 C CA . ILE A 1 63 ? -6.031 -4.242 -15.781 1 98.81 63 ILE A CA 1
ATOM 467 C C . ILE A 1 63 ? -4.918 -3.736 -14.867 1 98.81 63 ILE A C 1
ATOM 469 O O . ILE A 1 63 ? -5.129 -3.547 -13.672 1 98.81 63 ILE A O 1
ATOM 473 N N . ARG A 1 64 ? -3.75 -3.604 -15.391 1 98.69 64 ARG A N 1
ATOM 474 C CA . ARG A 1 64 ? -2.639 -2.99 -14.672 1 98.69 64 ARG A CA 1
ATOM 475 C C . ARG A 1 64 ? -2.453 -1.536 -15.086 1 98.69 64 ARG A C 1
ATOM 477 O O . ARG A 1 64 ? -2.309 -1.238 -16.281 1 98.69 64 ARG A O 1
ATOM 484 N N . TYR A 1 65 ? -2.514 -0.614 -14.203 1 98.75 65 TYR A N 1
ATOM 485 C CA . TYR A 1 65 ? -2.121 0.779 -14.391 1 98.75 65 TYR A CA 1
ATOM 486 C C . TYR A 1 65 ? -0.724 1.029 -13.836 1 98.75 65 TYR A C 1
ATOM 488 O O . TYR A 1 65 ? -0.477 0.832 -12.641 1 98.75 65 TYR A O 1
ATOM 496 N N . ALA A 1 66 ? 0.195 1.465 -14.664 1 98.06 66 ALA A N 1
ATOM 497 C CA . ALA A 1 66 ? 1.596 1.607 -14.273 1 98.06 66 ALA A CA 1
ATOM 498 C C . ALA A 1 66 ? 1.851 2.965 -13.625 1 98.06 66 ALA A C 1
ATOM 500 O O . ALA A 1 66 ? 1.189 3.951 -13.961 1 98.06 66 ALA A O 1
ATOM 501 N N . ASP A 1 67 ? 2.787 2.984 -12.719 1 97.75 67 ASP A N 1
ATOM 502 C CA . ASP A 1 67 ? 3.338 4.207 -12.141 1 97.75 67 ASP A CA 1
ATOM 503 C C . ASP A 1 67 ? 2.225 5.129 -11.641 1 97.75 67 ASP A C 1
ATOM 505 O O . ASP A 1 67 ? 2.193 6.312 -11.984 1 97.75 67 ASP A O 1
ATOM 509 N N . VAL A 1 68 ? 1.244 4.523 -10.938 1 98.31 68 VAL A N 1
ATOM 510 C CA . VAL A 1 68 ? 0.124 5.293 -10.406 1 98.31 68 VAL A CA 1
ATOM 511 C C . VAL A 1 68 ? 0.612 6.219 -9.289 1 98.31 68 VAL A C 1
ATOM 513 O O . VAL A 1 68 ? -0.084 7.164 -8.914 1 98.31 68 VAL A O 1
ATOM 516 N N . SER A 1 69 ? 1.702 5.938 -8.75 1 97.19 69 SER A N 1
ATOM 517 C CA . SER A 1 69 ? 2.477 6.773 -7.84 1 97.19 69 SER A CA 1
ATOM 518 C C . SER A 1 69 ? 3.971 6.684 -8.141 1 97.19 69 SER A C 1
ATOM 520 O O . SER A 1 69 ? 4.438 5.68 -8.68 1 97.19 69 SER A O 1
ATOM 522 N N . LYS A 1 70 ? 4.703 7.777 -7.77 1 91.81 70 LYS A N 1
ATOM 523 C CA . LYS A 1 70 ? 6.145 7.824 -8.008 1 91.81 70 LYS A CA 1
ATOM 524 C C . LYS A 1 70 ? 6.91 7.98 -6.695 1 91.81 70 LYS A C 1
ATOM 526 O O . LYS A 1 70 ? 7.234 9.094 -6.289 1 91.81 70 LYS A O 1
ATOM 531 N N . PRO A 1 71 ? 7.219 6.816 -6.105 1 97 71 PRO A N 1
ATOM 532 C CA . PRO A 1 71 ? 7.945 6.891 -4.836 1 97 71 PRO A CA 1
ATOM 533 C C . PRO A 1 71 ? 9.312 7.559 -4.973 1 97 71 PRO A C 1
ATOM 535 O O . PRO A 1 71 ? 9.992 7.387 -5.988 1 97 71 PRO A O 1
ATOM 538 N N . GLN A 1 72 ? 9.688 8.297 -3.975 1 97.38 72 GLN A N 1
ATOM 539 C CA . GLN A 1 72 ? 10.961 9.008 -3.945 1 97.38 72 GLN A CA 1
ATOM 540 C C . GLN A 1 72 ? 11.82 8.547 -2.771 1 97.38 72 GLN A C 1
ATOM 542 O O . GLN A 1 72 ? 11.336 8.445 -1.643 1 97.38 72 GLN A O 1
ATOM 547 N N . ASP A 1 73 ? 13.016 8.195 -3.041 1 97.5 73 ASP A N 1
ATOM 548 C CA . ASP A 1 73 ? 14.047 7.902 -2.047 1 97.5 73 ASP A CA 1
ATOM 549 C C . ASP A 1 73 ? 15.25 8.828 -2.213 1 97.5 73 ASP A C 1
ATOM 551 O O . ASP A 1 73 ? 16.047 8.648 -3.137 1 97.5 73 ASP A O 1
ATOM 555 N N . LEU A 1 74 ? 15.383 9.766 -1.294 1 98.06 74 LEU A N 1
ATOM 556 C CA . LEU A 1 74 ? 16.469 10.734 -1.387 1 98.06 74 LEU A CA 1
ATOM 557 C C . LEU A 1 74 ? 17.422 10.602 -0.202 1 98.06 74 LEU A C 1
ATOM 559 O O . LEU A 1 74 ? 18.141 11.539 0.131 1 98.06 74 LEU A O 1
ATOM 563 N N . LEU A 1 75 ? 17.391 9.453 0.46 1 97.44 75 LEU A N 1
ATOM 564 C CA . LEU A 1 75 ? 18.141 9.258 1.696 1 97.44 75 LEU A CA 1
ATOM 565 C C . LEU A 1 75 ? 19.641 9.242 1.427 1 97.44 75 LEU A C 1
ATOM 567 O O . LEU A 1 75 ? 20.438 9.453 2.34 1 97.44 75 LEU A O 1
ATOM 571 N N . SER A 1 76 ? 20.047 8.938 0.184 1 96.5 76 SER A N 1
ATOM 572 C CA . SER A 1 76 ? 21.469 9.016 -0.156 1 96.5 76 SER A CA 1
ATOM 573 C C . SER A 1 76 ? 22 10.422 0.075 1 96.5 76 SER A C 1
ATOM 575 O O . SER A 1 76 ? 23.219 10.609 0.198 1 96.5 76 SER A O 1
ATOM 577 N N . GLN A 1 77 ? 21.109 11.414 0.137 1 97.38 77 GLN A N 1
ATOM 578 C CA . GLN A 1 77 ? 21.516 12.797 0.368 1 97.38 77 GLN A CA 1
ATOM 579 C C . GLN A 1 77 ? 21.391 13.164 1.843 1 97.38 77 GLN A C 1
ATOM 581 O O . GLN A 1 77 ? 21.75 14.281 2.24 1 97.38 77 GLN A O 1
ATOM 586 N N . ALA A 1 78 ? 20.828 12.273 2.613 1 97.62 78 ALA A N 1
ATOM 587 C CA . ALA A 1 78 ? 20.734 12.531 4.051 1 97.62 78 ALA A CA 1
ATOM 588 C C . ALA A 1 78 ? 22.109 12.422 4.707 1 97.62 78 ALA A C 1
ATOM 590 O O . ALA A 1 78 ? 23 11.727 4.207 1 97.62 78 ALA A O 1
ATOM 591 N N . PRO A 1 79 ? 22.328 13.086 5.836 1 95.62 79 PRO A N 1
ATOM 592 C CA . PRO A 1 79 ? 23.609 12.984 6.539 1 95.62 79 PRO A CA 1
ATOM 593 C C . PRO A 1 79 ? 24.016 11.531 6.812 1 95.62 79 PRO A C 1
ATOM 595 O O . PRO A 1 79 ? 25.203 11.195 6.719 1 95.62 79 PRO A O 1
ATOM 598 N N . SER A 1 80 ? 23.109 10.609 7.117 1 94.56 80 SER A N 1
ATOM 599 C CA . SER A 1 80 ? 23.422 9.211 7.426 1 94.56 80 SER A CA 1
ATOM 600 C C . SER A 1 80 ? 23.75 8.43 6.164 1 94.56 80 SER A C 1
ATOM 602 O O . SER A 1 80 ? 24.359 7.355 6.23 1 94.56 80 SER A O 1
ATOM 604 N N . LYS A 1 81 ? 23.203 8.852 5.031 1 92.5 81 LYS A N 1
ATOM 605 C CA . LYS A 1 81 ? 23.469 8.352 3.686 1 92.5 81 LYS A CA 1
ATOM 606 C C . LYS A 1 81 ? 22.938 6.926 3.516 1 92.5 81 LYS A C 1
ATOM 608 O O . LYS A 1 81 ? 23.391 6.191 2.637 1 92.5 81 LYS A O 1
ATOM 613 N N . ASP A 1 82 ? 22.125 6.461 4.406 1 92.75 82 ASP A N 1
ATOM 614 C CA . ASP A 1 82 ? 21.594 5.102 4.309 1 92.75 82 ASP A CA 1
ATOM 615 C C . ASP A 1 82 ? 20.141 5.047 4.773 1 92.75 82 ASP A C 1
ATOM 617 O O . ASP A 1 82 ? 19.656 5.969 5.43 1 92.75 82 ASP A O 1
ATOM 621 N N . GLY A 1 83 ? 19.453 4.074 4.289 1 95.31 83 GLY A N 1
ATOM 622 C CA . GLY A 1 83 ? 18.062 3.832 4.66 1 95.31 83 GLY A CA 1
ATOM 623 C C . GLY A 1 83 ? 17.469 2.613 3.979 1 95.31 83 GLY A C 1
ATOM 624 O O . GLY A 1 83 ? 18.141 1.943 3.195 1 95.31 83 GLY A O 1
ATOM 625 N N . ARG A 1 84 ? 16.344 2.316 4.355 1 96.62 84 ARG A N 1
ATOM 626 C CA . ARG A 1 84 ? 15.648 1.164 3.783 1 96.62 84 ARG A CA 1
ATOM 627 C C . ARG A 1 84 ? 14.156 1.436 3.643 1 96.62 84 ARG A C 1
ATOM 629 O O . ARG A 1 84 ? 13.609 2.297 4.336 1 96.62 84 ARG A O 1
ATOM 636 N N . LEU A 1 85 ? 13.555 0.737 2.729 1 98.19 85 LEU A N 1
ATOM 637 C CA . LEU A 1 85 ? 12.094 0.76 2.619 1 98.19 85 LEU A CA 1
ATOM 638 C C . LEU A 1 85 ? 11.453 0.101 3.832 1 98.19 85 LEU A C 1
ATOM 640 O O . LEU A 1 85 ? 11.859 -0.984 4.25 1 98.19 85 LEU A O 1
ATOM 644 N N . ILE A 1 86 ? 10.508 0.753 4.426 1 98.44 86 ILE A N 1
ATOM 645 C CA . ILE A 1 86 ? 9.781 0.169 5.547 1 98.44 86 ILE A CA 1
ATOM 646 C C . ILE A 1 86 ? 8.281 0.195 5.266 1 98.44 86 ILE A C 1
ATOM 648 O O . ILE A 1 86 ? 7.805 1.035 4.5 1 98.44 86 ILE A O 1
ATOM 652 N N . MET A 1 87 ? 7.605 -0.77 5.836 1 98.75 87 MET A N 1
ATOM 653 C CA . MET A 1 87 ? 6.148 -0.85 5.797 1 98.75 87 MET A CA 1
ATOM 654 C C . MET A 1 87 ? 5.57 -0.947 7.207 1 98.75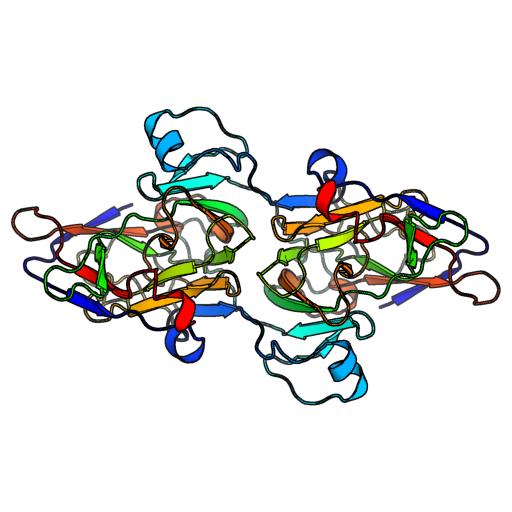 87 MET A C 1
ATOM 656 O O . MET A 1 87 ? 5.887 -1.879 7.949 1 98.75 87 MET A O 1
ATOM 660 N N . SER A 1 88 ? 4.789 0.016 7.555 1 98.69 88 SER A N 1
ATOM 661 C CA . SER A 1 88 ? 4.102 0.064 8.844 1 98.69 88 SER A CA 1
ATOM 662 C C . SER A 1 88 ? 2.59 0.141 8.656 1 98.69 88 SER A C 1
ATOM 664 O O . SER A 1 88 ? 2.104 0.363 7.551 1 98.69 88 SER A O 1
ATOM 666 N N . GLN A 1 89 ? 1.922 -0.151 9.648 1 98.75 89 GLN A N 1
ATOM 667 C CA . GLN A 1 89 ? 0.478 0.062 9.664 1 98.75 89 GLN A CA 1
ATOM 668 C C . GLN A 1 89 ? 0.09 1.142 10.672 1 98.75 89 GLN A C 1
ATOM 670 O O . GLN A 1 89 ? 0.589 1.155 11.797 1 98.75 89 GLN A O 1
ATOM 675 N N . PHE A 1 90 ? -0.703 2.084 10.281 1 98.88 90 PHE A N 1
ATOM 676 C CA . PHE A 1 90 ? -1.314 3.068 11.164 1 98.88 90 PHE A CA 1
ATOM 677 C C . PHE A 1 90 ? -2.809 2.811 11.312 1 98.88 90 PHE A C 1
ATOM 679 O O . PHE A 1 90 ? -3.547 2.822 10.32 1 98.88 90 PHE A O 1
ATOM 686 N N . VAL A 1 91 ? -3.238 2.516 12.445 1 98.88 91 VAL A N 1
ATOM 687 C CA . VAL A 1 91 ? -4.656 2.453 12.789 1 98.88 91 VAL A CA 1
ATOM 688 C C . VAL A 1 91 ? -5.113 3.803 13.336 1 98.88 91 VAL A C 1
ATOM 690 O O . VAL A 1 91 ? -4.738 4.188 14.445 1 98.88 91 VAL A O 1
ATOM 693 N N . CYS A 1 92 ? -5.918 4.516 12.586 1 98.81 92 CYS A N 1
ATOM 694 C CA . CYS A 1 92 ? -6.305 5.879 12.938 1 98.81 92 CYS A CA 1
ATOM 695 C C . CYS A 1 92 ? -7.758 5.934 13.398 1 98.81 92 CYS A C 1
ATOM 697 O O . CYS A 1 92 ? -8.656 5.5 12.68 1 98.81 92 CYS A O 1
ATOM 699 N N . GLU A 1 93 ? -7.969 6.461 14.523 1 98.69 93 GLU A N 1
ATOM 700 C CA . GLU A 1 93 ? -9.312 6.625 15.07 1 98.69 93 GLU A CA 1
ATOM 701 C C . GLU A 1 93 ? -9.977 7.895 14.539 1 98.69 93 GLU A C 1
ATOM 703 O O . GLU A 1 93 ? -9.328 8.945 14.453 1 98.69 93 GLU A O 1
ATOM 708 N N . ALA A 1 94 ? -11.25 7.754 14.172 1 98 94 ALA A N 1
ATOM 709 C CA . ALA A 1 94 ? -12 8.914 13.688 1 98 94 ALA A CA 1
ATOM 710 C C . ALA A 1 94 ? -11.945 10.055 14.695 1 98 94 ALA A C 1
ATOM 712 O O . ALA A 1 94 ? -12.117 9.844 15.898 1 98 94 ALA A O 1
ATOM 713 N N . ARG A 1 95 ? -11.711 11.25 14.195 1 96.56 95 ARG A N 1
ATOM 714 C CA . ARG A 1 95 ? -11.617 12.422 15.062 1 96.56 95 ARG A CA 1
ATOM 715 C C . ARG A 1 95 ? -13 12.945 15.43 1 96.56 95 ARG A C 1
ATOM 717 O O . ARG A 1 95 ? -13.922 12.922 14.609 1 96.56 95 ARG A O 1
ATOM 724 N N . THR A 1 96 ? -13.023 13.391 16.609 1 92.75 96 THR A N 1
ATOM 725 C CA . THR A 1 96 ? -14.203 14.164 16.984 1 92.75 96 THR A CA 1
ATOM 726 C C . THR A 1 96 ? -14.094 15.602 16.469 1 92.75 96 THR A C 1
ATOM 728 O O . THR A 1 96 ? -13.172 16.328 16.859 1 92.75 96 THR A O 1
ATOM 731 N N . LEU A 1 97 ? -15.055 15.969 15.641 1 93.94 97 LEU A N 1
ATOM 732 C CA . LEU A 1 97 ? -15.023 17.297 15.039 1 93.94 97 LEU A CA 1
ATOM 733 C C . LEU A 1 97 ? -15.969 18.25 15.766 1 93.94 97 LEU A C 1
ATOM 735 O O . LEU A 1 97 ? -17.031 17.828 16.234 1 93.94 97 LEU A O 1
ATOM 739 N N . ALA A 1 98 ? -15.562 19.453 15.875 1 91 98 ALA A N 1
ATOM 740 C CA . ALA A 1 98 ? -16.406 20.484 16.484 1 91 98 ALA A CA 1
ATOM 741 C C . ALA A 1 98 ? -17.25 21.188 15.422 1 91 98 ALA A C 1
ATOM 743 O O . ALA A 1 98 ? -16.766 21.469 14.32 1 91 98 ALA A O 1
ATOM 744 N N . PRO A 1 99 ? -18.5 21.469 15.758 1 92.19 99 PRO A N 1
ATOM 745 C CA . PRO A 1 99 ? -19.297 22.266 14.828 1 92.19 99 PRO A CA 1
ATOM 746 C C . PRO A 1 99 ? -18.766 23.688 14.664 1 92.19 99 PRO A C 1
ATOM 748 O O . PRO A 1 99 ? -18.297 24.281 15.633 1 92.19 99 PRO A O 1
ATOM 751 N N . ALA A 1 100 ? -18.875 24.156 13.445 1 92.81 100 ALA A N 1
ATOM 752 C CA . ALA A 1 100 ? -18.5 25.547 13.219 1 92.81 100 ALA A CA 1
ATOM 753 C C . ALA A 1 100 ? -19.484 26.5 13.922 1 92.81 100 ALA A C 1
ATOM 755 O O . ALA A 1 100 ? -20.688 26.281 13.898 1 92.81 100 ALA A O 1
ATOM 756 N N . LYS A 1 101 ? -18.922 27.469 14.5 1 89.31 101 LYS A N 1
ATOM 757 C CA . LYS A 1 101 ? -19.75 28.406 15.25 1 89.31 101 LYS A CA 1
ATOM 758 C C . LYS A 1 101 ? -20.609 29.25 14.305 1 89.31 101 LYS A C 1
ATOM 760 O O . LYS A 1 101 ? -21.766 29.562 14.625 1 89.31 101 LYS A O 1
ATOM 765 N N . ASP A 1 102 ? -20.094 29.594 13.219 1 92.5 102 ASP A N 1
ATOM 766 C CA . ASP A 1 102 ? -20.734 30.531 12.305 1 92.5 102 ASP A CA 1
ATOM 767 C C . ASP A 1 102 ? -21.562 29.797 11.258 1 92.5 102 ASP A C 1
ATOM 769 O O . ASP A 1 102 ? -22.344 30.406 10.523 1 92.5 102 ASP A O 1
ATOM 773 N N . ASP A 1 103 ? -21.453 28.469 11.039 1 90.5 103 ASP A N 1
ATOM 774 C CA . ASP A 1 103 ? -22.156 27.656 10.047 1 90.5 103 ASP A CA 1
ATOM 775 C C . ASP A 1 103 ? -22.469 26.266 10.594 1 90.5 103 ASP A C 1
ATOM 777 O O . ASP A 1 103 ? -21.609 25.391 10.578 1 90.5 103 ASP A O 1
ATOM 781 N N . PRO A 1 104 ? -23.641 26.031 11.008 1 86.56 104 PRO A N 1
ATOM 782 C CA . PRO A 1 104 ? -24.016 24.781 11.664 1 86.56 104 PRO A CA 1
ATOM 783 C C . PRO A 1 104 ? -23.938 23.578 10.719 1 86.56 104 PRO A C 1
ATOM 785 O O . PRO A 1 104 ? -24.031 22.422 11.164 1 86.56 104 PRO A O 1
ATOM 788 N N . THR A 1 105 ? -23.797 23.812 9.445 1 89.88 105 THR A N 1
ATOM 789 C CA . THR A 1 105 ? -23.734 22.719 8.477 1 89.88 105 THR A CA 1
ATOM 790 C C . THR A 1 105 ? -22.297 22.234 8.297 1 89.88 105 THR A C 1
ATOM 792 O O . THR A 1 105 ? -22.047 21.281 7.57 1 89.88 105 THR A O 1
ATOM 795 N N . GLN A 1 106 ? -21.453 22.922 9 1 93.38 106 GLN A N 1
ATOM 796 C CA . GLN A 1 106 ? -20.031 22.609 8.844 1 93.38 106 GLN A CA 1
ATOM 797 C C . GLN A 1 106 ? -19.422 22.172 10.164 1 93.38 106 GLN A C 1
ATOM 799 O O . GLN A 1 106 ? -19.781 22.688 11.227 1 93.38 106 GLN A O 1
ATOM 804 N N . ASP A 1 107 ? -18.547 21.219 10.086 1 95.25 107 ASP A N 1
ATOM 805 C CA . ASP A 1 107 ? -17.656 20.859 11.188 1 95.25 107 ASP A CA 1
ATOM 806 C C . ASP A 1 107 ? -16.25 21.422 10.961 1 95.25 107 ASP A C 1
ATOM 808 O O . ASP A 1 107 ? -15.906 21.828 9.852 1 95.25 107 ASP A O 1
ATOM 812 N N . GLU A 1 108 ? -15.523 21.5 12.039 1 96.31 108 GLU A N 1
ATOM 813 C CA . GLU A 1 108 ? -14.18 22.062 11.953 1 96.31 108 GLU A CA 1
ATOM 814 C C . GLU A 1 108 ? -13.148 21.125 12.578 1 96.31 108 GLU A C 1
ATOM 816 O O . GLU A 1 108 ? -13.422 20.469 13.586 1 96.31 108 GLU A O 1
ATOM 821 N N . PHE A 1 109 ? -12.031 21.047 11.945 1 96.75 109 PHE A N 1
ATOM 822 C CA . PHE A 1 109 ? -10.852 20.359 12.469 1 96.75 109 PHE A CA 1
ATOM 823 C C . PHE A 1 109 ? -9.703 21.344 12.664 1 96.75 109 PHE A C 1
ATOM 825 O O . PHE A 1 109 ? -9.305 22.031 11.727 1 96.75 109 PHE A O 1
ATOM 832 N N . ALA A 1 110 ? -9.117 21.359 13.859 1 95.88 110 ALA A N 1
ATOM 833 C CA . ALA A 1 110 ? -8.016 22.266 14.172 1 95.88 110 ALA A CA 1
ATOM 834 C C . ALA A 1 110 ? -6.688 21.703 13.688 1 95.88 110 ALA A C 1
ATOM 836 O O . ALA A 1 110 ? -6.367 20.531 13.961 1 95.88 110 ALA A O 1
ATOM 837 N N . VAL A 1 111 ? -5.969 22.5 12.977 1 96.62 111 VAL A N 1
ATOM 838 C CA . VAL A 1 111 ? -4.641 22.125 12.508 1 96.62 111 VAL A CA 1
ATOM 839 C C . VAL A 1 111 ? -3.578 22.766 13.398 1 96.62 111 VAL A C 1
ATOM 841 O O . VAL A 1 111 ? -3.318 23.969 13.305 1 96.62 111 VAL A O 1
ATOM 844 N N . ASN A 1 112 ? -2.912 21.953 14.18 1 94.75 112 ASN A N 1
ATOM 845 C CA . ASN A 1 112 ? -1.935 22.484 15.133 1 94.75 112 ASN A CA 1
ATOM 846 C C . ASN A 1 112 ? -0.524 22 14.812 1 94.75 112 ASN A C 1
ATOM 848 O O . ASN A 1 112 ? 0.456 22.531 15.328 1 94.75 112 ASN A O 1
ATOM 852 N N . ILE A 1 113 ? -0.486 20.984 14 1 96.44 113 ILE A N 1
ATOM 853 C CA . ILE A 1 113 ? 0.788 20.344 13.68 1 96.44 113 ILE A CA 1
ATOM 854 C C . ILE A 1 113 ? 0.852 20.031 12.188 1 96.44 113 ILE A C 1
ATOM 856 O O . ILE A 1 113 ? -0.144 19.609 11.594 1 96.44 113 ILE A O 1
ATOM 860 N N . LEU A 1 114 ? 1.931 20.312 11.586 1 98.19 114 LEU A N 1
ATOM 861 C CA . LEU A 1 114 ? 2.287 19.734 10.297 1 98.19 114 LEU A CA 1
ATOM 862 C C . LEU A 1 114 ? 3.635 19.016 10.367 1 98.19 114 LEU A C 1
ATOM 864 O O . LEU A 1 114 ? 4.469 19.344 11.211 1 98.19 114 LEU A O 1
ATOM 868 N N . GLU A 1 115 ? 3.773 18.062 9.547 1 98.56 115 GLU A N 1
ATOM 869 C CA . GLU A 1 115 ? 5.027 17.328 9.469 1 98.56 115 GLU A CA 1
ATOM 870 C C . GLU A 1 115 ? 5.449 17.109 8.016 1 98.56 115 GLU A C 1
ATOM 872 O O . GLU A 1 115 ? 4.656 17.312 7.098 1 98.56 115 GLU A O 1
ATOM 877 N N . ARG A 1 116 ? 6.703 16.75 7.785 1 98.69 116 ARG A N 1
ATOM 878 C CA . ARG A 1 116 ? 7.191 16.344 6.473 1 98.69 116 ARG A CA 1
ATOM 879 C C . ARG A 1 116 ? 8.281 15.281 6.605 1 98.69 116 ARG A C 1
ATOM 881 O O . ARG A 1 116 ? 8.914 15.156 7.656 1 98.69 116 ARG A O 1
ATOM 888 N N . HIS A 1 117 ? 8.422 14.477 5.66 1 98.56 117 HIS A N 1
ATOM 889 C CA . HIS A 1 117 ? 9.531 13.562 5.434 1 98.56 117 HIS A CA 1
ATOM 890 C C . HIS A 1 117 ? 10.453 14.07 4.332 1 98.56 117 HIS A C 1
ATOM 892 O O . HIS A 1 117 ? 10.18 13.875 3.146 1 98.56 117 HIS A O 1
ATOM 898 N N . PRO A 1 118 ? 11.531 14.742 4.746 1 98.44 118 PRO A N 1
ATOM 899 C CA . PRO A 1 118 ? 12.281 15.508 3.754 1 98.44 118 PRO A CA 1
ATOM 900 C C . PRO A 1 118 ? 12.938 14.617 2.693 1 98.44 118 PRO A C 1
ATOM 902 O O . PRO A 1 118 ? 13.07 15.023 1.538 1 98.44 118 PRO A O 1
ATOM 905 N N . PHE A 1 119 ? 13.258 13.359 3.008 1 98.56 119 PHE A N 1
ATOM 906 C CA . PHE A 1 119 ? 14.102 12.578 2.113 1 98.56 119 PHE A CA 1
ATOM 907 C C . PHE A 1 119 ? 13.312 11.422 1.503 1 98.56 119 PHE A C 1
ATOM 909 O O . PHE A 1 119 ? 13.891 10.555 0.844 1 98.56 119 PHE A O 1
ATOM 916 N N . THR A 1 120 ? 12.062 11.375 1.765 1 98.56 120 THR A N 1
ATOM 917 C CA . THR A 1 120 ? 11.305 10.234 1.258 1 98.56 120 THR A CA 1
ATOM 918 C C . THR A 1 120 ? 9.852 10.625 1.007 1 98.56 120 THR A C 1
ATOM 920 O O . THR A 1 120 ? 9.289 11.438 1.735 1 98.56 120 THR A O 1
ATOM 923 N N . SER A 1 121 ? 9.273 10.062 -0.041 1 98.62 121 SER A N 1
ATOM 924 C CA . SER A 1 121 ? 7.82 10.055 -0.131 1 98.62 121 SER A CA 1
ATOM 925 C C . SER A 1 121 ? 7.207 9.125 0.913 1 98.62 121 SER A C 1
ATOM 927 O O . SER A 1 121 ? 7.906 8.289 1.492 1 98.62 121 SER A O 1
ATOM 929 N N . GLN A 1 122 ? 6 9.297 1.218 1 98.81 122 GLN A N 1
ATOM 930 C CA . GLN A 1 122 ? 5.238 8.461 2.141 1 98.81 122 GLN A CA 1
ATOM 931 C C . GLN A 1 122 ? 3.844 8.164 1.596 1 98.81 122 GLN A C 1
ATOM 933 O O . GLN A 1 122 ? 3.094 9.086 1.267 1 98.81 122 GLN A O 1
ATOM 938 N N . THR A 1 123 ? 3.514 6.906 1.405 1 98.94 123 THR A N 1
ATOM 939 C CA . THR A 1 123 ? 2.238 6.477 0.843 1 98.94 123 THR A CA 1
ATOM 940 C C . THR A 1 123 ? 1.342 5.883 1.926 1 98.94 123 THR A C 1
ATOM 942 O O . THR A 1 123 ? 1.793 5.074 2.738 1 98.94 123 THR A O 1
ATOM 945 N N . PHE A 1 124 ? 0.07 6.32 2.016 1 98.94 124 PHE A N 1
ATOM 946 C CA . PHE A 1 124 ? -0.969 5.746 2.861 1 98.94 124 PHE A CA 1
ATOM 947 C C . PHE A 1 124 ? -2.008 5.012 2.021 1 98.94 124 PHE A C 1
ATOM 949 O O . PHE A 1 124 ? -2.711 5.625 1.218 1 98.94 124 PHE A O 1
ATOM 956 N N . ALA A 1 125 ? -2.082 3.721 2.143 1 98.88 125 ALA A N 1
ATOM 957 C CA . ALA A 1 125 ? -3.096 2.912 1.47 1 98.88 125 ALA A CA 1
ATOM 958 C C . ALA A 1 125 ? -4.113 2.365 2.467 1 98.88 125 ALA A C 1
ATOM 960 O O . ALA A 1 125 ? -3.781 1.521 3.303 1 98.88 125 ALA A O 1
ATOM 961 N N . PRO A 1 126 ? -5.355 2.793 2.342 1 98.88 126 PRO A N 1
ATOM 962 C CA . PRO A 1 126 ? -6.352 2.312 3.303 1 98.88 126 PRO A CA 1
ATOM 963 C C . PRO A 1 126 ? -6.688 0.835 3.117 1 98.88 126 PRO A C 1
ATOM 965 O O . PRO A 1 126 ? -6.727 0.346 1.985 1 98.88 126 PRO A O 1
ATOM 968 N N . LEU A 1 127 ? -6.828 0.187 4.188 1 98.69 127 LEU A N 1
ATOM 969 C CA . LEU A 1 127 ? -7.418 -1.146 4.238 1 98.69 127 LEU A CA 1
ATOM 970 C C . LEU A 1 127 ? -8.828 -1.095 4.82 1 98.69 127 LEU A C 1
ATOM 972 O O . LEU A 1 127 ? -9.109 -0.275 5.695 1 98.69 127 LEU A O 1
ATOM 976 N N . ALA A 1 128 ? -9.664 -1.964 4.316 1 97.25 128 ALA A N 1
ATOM 977 C CA . ALA A 1 128 ? -11.039 -1.964 4.805 1 97.25 128 ALA A CA 1
ATOM 978 C C . ALA A 1 128 ? -11.086 -2.066 6.324 1 97.25 128 ALA A C 1
ATOM 980 O O . ALA A 1 128 ? -10.445 -2.941 6.914 1 97.25 128 ALA A O 1
ATOM 981 N N . SER A 1 129 ? -11.82 -1.177 6.953 1 97.19 129 SER A N 1
ATOM 982 C CA . SER A 1 129 ? -12.023 -1.092 8.398 1 97.19 129 SER A CA 1
ATOM 983 C C . SER A 1 129 ? -13.398 -0.535 8.727 1 97.19 129 SER A C 1
ATOM 985 O O . SER A 1 129 ? -14.383 -0.856 8.062 1 97.19 129 SER A O 1
ATOM 987 N N . THR A 1 130 ? -13.523 0.217 9.836 1 97.69 130 THR A N 1
ATOM 988 C CA . THR A 1 130 ? -14.859 0.611 10.266 1 97.69 130 THR A CA 1
ATOM 989 C C . THR A 1 130 ? -15.172 2.039 9.828 1 97.69 130 THR A C 1
ATOM 991 O O . THR A 1 130 ? -16.312 2.479 9.891 1 97.69 130 THR A O 1
ATOM 994 N N . ALA A 1 131 ? -14.172 2.82 9.383 1 97.56 131 ALA A N 1
ATOM 995 C CA . ALA A 1 131 ? -14.359 4.109 8.719 1 97.56 131 ALA A CA 1
ATOM 996 C C . ALA A 1 131 ? -13.969 4.031 7.246 1 97.56 131 ALA A C 1
ATOM 998 O O . ALA A 1 131 ? -13.336 3.064 6.812 1 97.56 131 ALA A O 1
ATOM 999 N N . SER A 1 132 ? -14.398 5.125 6.473 1 97.44 132 SER A N 1
ATOM 1000 C CA . SER A 1 132 ? -14.203 4.988 5.031 1 97.44 132 SER A CA 1
ATOM 1001 C C . SER A 1 132 ? -13.703 6.293 4.414 1 97.44 132 SER A C 1
ATOM 1003 O O . SER A 1 132 ? -13.609 6.41 3.191 1 97.44 132 SER A O 1
ATOM 1005 N N . SER A 1 133 ? -13.445 7.301 5.223 1 97.88 133 SER A N 1
ATOM 1006 C CA . SER A 1 133 ? -12.969 8.578 4.703 1 97.88 133 SER A CA 1
ATOM 1007 C C . SER A 1 133 ? -11.906 9.188 5.605 1 97.88 133 SER A C 1
ATOM 1009 O O . SER A 1 133 ? -11.758 8.781 6.766 1 97.88 133 SER A O 1
ATOM 1011 N N . TYR A 1 134 ? -11.133 10.039 5.074 1 98.5 134 TYR A N 1
ATOM 1012 C CA . TYR A 1 134 ? -10.078 10.695 5.832 1 98.5 134 TYR A CA 1
ATOM 1013 C C . TYR A 1 134 ? -9.734 12.047 5.227 1 98.5 134 TYR A C 1
ATOM 1015 O O . TYR A 1 134 ? -10.109 12.344 4.09 1 98.5 134 TYR A O 1
ATOM 1023 N N . LEU A 1 135 ? -9.086 12.891 6 1 98.31 135 LEU A N 1
ATOM 1024 C CA . LEU A 1 135 ? -8.672 14.234 5.602 1 98.31 135 LEU A CA 1
ATOM 1025 C C . LEU A 1 135 ? -7.199 14.25 5.207 1 98.31 135 LEU A C 1
ATOM 1027 O O . LEU A 1 135 ? -6.363 13.641 5.879 1 98.31 135 LEU A O 1
ATOM 1031 N N . VAL A 1 136 ? -6.914 14.836 4.098 1 98.81 136 VAL A N 1
ATOM 1032 C CA . VAL A 1 136 ? -5.559 15.125 3.645 1 98.81 136 VAL A CA 1
ATOM 1033 C C . VAL A 1 136 ? -5.309 16.625 3.678 1 98.81 136 VAL A C 1
ATOM 1035 O O . VAL A 1 136 ? -5.945 17.391 2.939 1 98.81 136 VAL A O 1
ATOM 1038 N N . ILE A 1 137 ? -4.457 17.062 4.535 1 98.88 137 ILE A N 1
ATOM 1039 C CA . ILE A 1 137 ? -4.145 18.469 4.707 1 98.88 137 ILE A CA 1
ATOM 1040 C C . ILE A 1 137 ? -2.676 18.719 4.371 1 98.88 137 ILE A C 1
ATOM 1042 O O . ILE A 1 137 ? -1.784 18.094 4.941 1 98.88 137 ILE A O 1
ATOM 1046 N N . VAL A 1 138 ? -2.418 19.625 3.441 1 98.94 138 VAL A N 1
ATOM 1047 C CA . VAL A 1 138 ? -1.057 19.859 2.973 1 98.94 138 VAL A CA 1
ATOM 1048 C C . VAL A 1 138 ? -0.794 21.359 2.889 1 98.94 138 VAL A C 1
ATOM 1050 O O . VAL A 1 138 ? -1.733 22.156 2.867 1 98.94 138 VAL A O 1
ATOM 1053 N N . ALA A 1 139 ? 0.431 21.734 2.857 1 98.81 139 ALA A N 1
ATOM 1054 C CA . ALA A 1 139 ? 0.848 23.125 2.676 1 98.81 139 ALA A CA 1
ATOM 1055 C C . ALA A 1 139 ? 2.133 23.219 1.855 1 98.81 139 ALA A C 1
ATOM 1057 O O . ALA A 1 139 ? 3.018 22.359 1.988 1 98.81 139 ALA A O 1
ATOM 1058 N N . PRO A 1 140 ? 2.246 24.234 1.016 1 98.56 140 PRO A N 1
ATOM 1059 C CA . PRO A 1 140 ? 3.537 24.484 0.371 1 98.56 140 PRO A CA 1
ATOM 1060 C C . PRO A 1 140 ? 4.621 24.906 1.363 1 98.56 140 PRO A C 1
ATOM 1062 O O . PRO A 1 140 ? 4.344 25.078 2.553 1 98.56 140 PRO A O 1
ATOM 1065 N N . THR A 1 141 ? 5.77 24.891 0.888 1 98.44 141 THR A N 1
ATOM 1066 C CA . THR A 1 141 ? 6.934 25.266 1.688 1 98.44 141 THR A CA 1
ATOM 1067 C C . THR A 1 141 ? 7.324 26.719 1.443 1 98.44 141 THR A C 1
ATOM 1069 O O . THR A 1 141 ? 7.379 27.172 0.296 1 98.44 141 THR A O 1
ATOM 1072 N N . LEU A 1 142 ? 7.602 27.5 2.494 1 98.12 142 LEU A N 1
ATOM 1073 C CA . LEU A 1 142 ? 8.086 28.875 2.414 1 98.12 142 LEU A CA 1
ATOM 1074 C C . LEU A 1 142 ? 9.547 28.922 1.989 1 98.12 142 LEU A C 1
ATOM 1076 O O . LEU A 1 142 ? 10.25 27.906 2.072 1 98.12 142 LEU A O 1
ATOM 1080 N N . PRO A 1 143 ? 9.984 30.141 1.496 1 97.25 143 PRO A N 1
ATOM 1081 C CA . PRO A 1 143 ? 11.438 30.297 1.372 1 97.25 143 PRO A CA 1
ATOM 1082 C C . PRO A 1 143 ? 12.172 30.094 2.695 1 97.25 143 PRO A C 1
ATOM 1084 O O . PRO A 1 143 ? 11.586 30.297 3.766 1 97.25 143 PRO A O 1
ATOM 1087 N N . PRO A 1 144 ? 13.43 29.703 2.602 1 96.62 144 PRO A N 1
ATOM 1088 C CA . PRO A 1 144 ? 14.203 29.469 3.824 1 96.62 144 PRO A CA 1
ATOM 1089 C C . PRO A 1 144 ? 14.273 30.703 4.727 1 96.62 144 PRO A C 1
ATOM 1091 O O . PRO A 1 144 ? 14.211 31.828 4.238 1 96.62 144 PRO A O 1
ATOM 1094 N N . SER A 1 145 ? 14.391 30.469 6.039 1 95.62 145 SER A N 1
ATOM 1095 C CA . SER A 1 145 ? 14.578 31.5 7.051 1 95.62 145 SER A CA 1
ATOM 1096 C C . SER A 1 145 ? 15.516 31.031 8.156 1 95.62 145 SER A C 1
ATOM 1098 O O . SER A 1 145 ? 16.016 29.906 8.109 1 95.62 145 SER A O 1
ATOM 1100 N N . SER A 1 146 ? 15.727 31.859 9.211 1 95.19 146 SER A N 1
ATOM 1101 C CA . SER A 1 146 ? 16.594 31.5 10.328 1 95.19 146 SER A CA 1
ATOM 1102 C C . SER A 1 146 ? 15.969 30.422 11.188 1 95.19 146 SER A C 1
ATOM 1104 O O . SER A 1 146 ? 16.672 29.641 11.844 1 95.19 146 SER A O 1
ATOM 1106 N N . GLN A 1 147 ? 14.688 30.203 11.102 1 92.94 147 GLN A N 1
ATOM 1107 C CA . GLN A 1 147 ? 13.961 29.281 11.961 1 92.94 147 GLN A CA 1
ATOM 1108 C C . GLN A 1 147 ? 14.141 27.844 11.492 1 92.94 147 GLN A C 1
ATOM 1110 O O . GLN A 1 147 ? 13.867 26.891 12.242 1 92.94 147 GLN A O 1
ATOM 1115 N N . ASP A 1 148 ? 14.617 27.688 10.203 1 95.12 148 ASP A N 1
ATOM 1116 C CA . ASP A 1 148 ? 14.695 26.344 9.648 1 95.12 148 ASP A CA 1
ATOM 1117 C C . ASP A 1 148 ? 16.141 25.969 9.305 1 95.12 148 ASP A C 1
ATOM 1119 O O . ASP A 1 148 ? 16.375 25 8.578 1 95.12 148 ASP A O 1
ATOM 1123 N N . GLU A 1 149 ? 17.172 26.734 9.68 1 93.31 149 GLU A N 1
ATOM 1124 C CA . GLU A 1 149 ? 18.578 26.516 9.352 1 93.31 149 GLU A CA 1
ATOM 1125 C C . GLU A 1 149 ? 19.047 25.141 9.797 1 93.31 149 GLU A C 1
ATOM 1127 O O . GLU A 1 149 ? 19.875 24.516 9.133 1 93.31 149 GLU A O 1
ATOM 1132 N N . GLY A 1 150 ? 18.562 24.547 10.836 1 92.38 150 GLY A N 1
ATOM 1133 C CA . GLY A 1 150 ? 19.031 23.281 11.359 1 92.38 150 GLY A CA 1
ATOM 1134 C C . GLY A 1 150 ? 18.297 22.094 10.805 1 92.38 150 GLY A C 1
ATOM 1135 O O . GLY A 1 150 ? 18.609 20.938 11.141 1 92.38 150 GLY A O 1
ATOM 1136 N N . LEU A 1 151 ? 17.5 22.297 9.836 1 96.25 151 LEU A N 1
ATOM 1137 C CA . LEU A 1 151 ? 16.703 21.188 9.297 1 96.25 151 LEU A CA 1
ATOM 1138 C C . LEU A 1 151 ? 17.344 20.625 8.031 1 96.25 151 LEU A C 1
ATOM 1140 O O . LEU A 1 151 ? 17.422 21.312 7.008 1 96.25 151 LEU A O 1
ATOM 1144 N N . PRO A 1 152 ? 17.812 19.391 8.078 1 97.12 152 PRO A N 1
ATOM 1145 C CA . PRO A 1 152 ? 18.406 18.797 6.875 1 97.12 152 PRO A CA 1
ATOM 1146 C C . PRO A 1 152 ? 17.359 18.516 5.793 1 97.12 152 PRO A C 1
ATOM 1148 O O . PRO A 1 152 ? 16.297 17.969 6.086 1 97.12 152 PRO A O 1
ATOM 1151 N N . VAL A 1 153 ? 17.625 18.859 4.586 1 97.81 153 VAL A N 1
ATOM 1152 C CA . VAL A 1 153 ? 16.781 18.594 3.42 1 97.81 153 VAL A CA 1
ATOM 1153 C C . VAL A 1 153 ? 17.672 18.25 2.219 1 97.81 153 VAL A C 1
ATOM 1155 O O . VAL A 1 153 ? 18.844 18.641 2.172 1 97.81 153 VAL A O 1
ATOM 1158 N N . PRO A 1 154 ? 17.109 17.484 1.3 1 97.88 154 PRO A N 1
ATOM 1159 C CA . PRO A 1 154 ? 17.859 17.234 0.068 1 97.88 154 PRO A CA 1
ATOM 1160 C C . PRO A 1 154 ? 17.875 18.453 -0.858 1 97.88 154 PRO A C 1
ATOM 1162 O O . PRO A 1 154 ? 17.109 19.391 -0.67 1 97.88 154 PRO A O 1
ATOM 1165 N N . SER A 1 155 ? 18.812 18.344 -1.786 1 94.19 155 SER A N 1
ATOM 1166 C CA . SER A 1 155 ? 18.891 19.359 -2.834 1 94.19 155 SER A CA 1
ATOM 1167 C C . SER A 1 155 ? 18.5 18.781 -4.191 1 94.19 155 SER A C 1
ATOM 1169 O O . SER A 1 155 ? 18.625 17.578 -4.422 1 94.19 155 SER A O 1
ATOM 1171 N N . GLY A 1 156 ? 17.969 19.609 -5.004 1 92.19 156 GLY A N 1
ATOM 1172 C CA . GLY A 1 156 ? 17.609 19.188 -6.352 1 92.19 156 GLY A CA 1
ATOM 1173 C C . GLY A 1 156 ? 16.453 19.953 -6.934 1 92.19 156 GLY A C 1
ATOM 1174 O O . GLY A 1 156 ? 15.742 20.656 -6.207 1 92.19 156 GLY A O 1
ATOM 1175 N N . GLU A 1 157 ? 16.266 19.812 -8.18 1 90.44 157 GLU A N 1
ATOM 1176 C CA . GLU A 1 157 ? 15.172 20.5 -8.867 1 90.44 157 GLU A CA 1
ATOM 1177 C C . GLU A 1 157 ? 13.812 19.953 -8.453 1 90.44 157 GLU A C 1
ATOM 1179 O O . GLU A 1 157 ? 13.648 18.734 -8.305 1 90.44 157 GLU A O 1
ATOM 1184 N N . GLY A 1 158 ? 12.867 20.844 -8.227 1 90.94 158 GLY A N 1
ATOM 1185 C CA . GLY A 1 158 ? 11.492 20.438 -7.961 1 90.94 158 GLY A CA 1
ATOM 1186 C C . GLY A 1 158 ? 11.25 20.062 -6.508 1 90.94 158 GLY A C 1
ATOM 1187 O O . GLY A 1 158 ? 10.133 19.719 -6.133 1 90.94 158 GLY A O 1
ATOM 1188 N N . LEU A 1 159 ? 12.305 20.094 -5.672 1 96.06 159 LEU A N 1
ATOM 1189 C CA . LEU A 1 159 ? 12.148 19.797 -4.254 1 96.06 159 LEU A CA 1
ATOM 1190 C C . LEU A 1 159 ? 11.773 21.047 -3.471 1 96.06 159 LEU A C 1
ATOM 1192 O O . LEU A 1 159 ? 12.195 22.156 -3.826 1 96.06 159 LEU A O 1
ATOM 1196 N N . PRO A 1 160 ? 11.062 20.891 -2.359 1 96.56 160 PRO A N 1
ATOM 1197 C CA . PRO A 1 160 ? 10.469 22.047 -1.681 1 96.56 160 PRO A CA 1
ATOM 1198 C C . PRO A 1 160 ? 11.5 22.891 -0.942 1 96.56 160 PRO A C 1
ATOM 1200 O O . PRO A 1 160 ? 11.273 24.078 -0.702 1 96.56 160 PRO A O 1
ATOM 1203 N N . GLY A 1 161 ? 12.648 22.234 -0.517 1 95.94 161 GLY A N 1
ATOM 1204 C CA . GLY A 1 161 ? 13.641 22.953 0.264 1 95.94 161 GLY A CA 1
ATOM 1205 C C . GLY A 1 161 ? 13.375 22.906 1.757 1 95.94 161 GLY A C 1
ATOM 1206 O O . GLY A 1 161 ? 12.555 22.125 2.223 1 95.94 161 GLY A O 1
ATOM 1207 N N . ARG A 1 162 ? 14.023 23.781 2.559 1 96.81 162 ARG A N 1
ATOM 1208 C CA . ARG A 1 162 ? 14.062 23.609 4.008 1 96.81 162 ARG A CA 1
ATOM 1209 C C . ARG A 1 162 ? 13.023 24.484 4.695 1 96.81 162 ARG A C 1
ATOM 1211 O O . ARG A 1 162 ? 12.82 24.391 5.906 1 96.81 162 ARG A O 1
ATOM 1218 N N . GLY A 1 163 ? 12.336 25.391 3.957 1 97.88 163 GLY A N 1
ATOM 1219 C CA . GLY A 1 163 ? 11.438 26.359 4.559 1 97.88 163 GLY A CA 1
ATOM 1220 C C . GLY A 1 163 ? 10.312 25.734 5.352 1 97.88 163 GLY A C 1
ATOM 1221 O O . GLY A 1 163 ? 9.984 24.562 5.148 1 97.88 163 GLY A O 1
ATOM 1222 N N . LEU A 1 164 ? 9.742 26.484 6.227 1 98 164 LEU A N 1
ATOM 1223 C CA . LEU A 1 164 ? 8.594 26.078 7.031 1 98 164 LEU A CA 1
ATOM 1224 C C . LEU A 1 164 ? 7.316 26.078 6.199 1 98 164 LEU A C 1
ATOM 1226 O O . LEU A 1 164 ? 7.32 26.531 5.047 1 98 164 LEU A O 1
ATOM 1230 N N . PRO A 1 165 ? 6.234 25.484 6.688 1 98.31 165 PRO A N 1
ATOM 1231 C CA . PRO A 1 165 ? 5.008 25.438 5.887 1 98.31 165 PRO A CA 1
ATOM 1232 C C . PRO A 1 165 ? 4.418 26.828 5.641 1 98.31 165 PRO A C 1
ATOM 1234 O O . PRO A 1 165 ? 4.379 27.656 6.551 1 98.31 165 PRO A O 1
ATOM 1237 N N . ASP A 1 166 ? 3.957 27.047 4.434 1 98.12 166 ASP A N 1
ATOM 1238 C CA . ASP A 1 166 ? 3.166 28.219 4.094 1 98.12 166 ASP A CA 1
ATOM 1239 C C . ASP A 1 166 ? 1.695 28.031 4.449 1 98.12 166 ASP A C 1
ATOM 1241 O O . ASP A 1 166 ? 0.922 27.5 3.645 1 98.12 166 ASP A O 1
ATOM 1245 N N . LEU A 1 167 ? 1.282 28.469 5.566 1 97.44 167 LEU A N 1
ATOM 1246 C CA . LEU A 1 167 ? -0.064 28.234 6.078 1 97.44 167 LEU A CA 1
ATOM 1247 C C . LEU A 1 167 ? -1.105 28.922 5.199 1 97.44 167 LEU A C 1
ATOM 1249 O O . LEU A 1 167 ? -2.244 28.453 5.105 1 97.44 167 LEU A O 1
ATOM 1253 N N . LYS A 1 168 ? -0.745 29.984 4.551 1 96.38 168 LYS A N 1
ATOM 1254 C CA . LYS A 1 168 ? -1.683 30.688 3.676 1 96.38 168 LYS A CA 1
ATOM 1255 C C . LYS A 1 168 ? -2.012 29.844 2.443 1 96.38 168 LYS A C 1
ATOM 1257 O O . LYS A 1 168 ? -3.006 30.109 1.759 1 96.38 168 LYS A O 1
ATOM 1262 N N . GLY A 1 169 ? -1.125 28.891 2.123 1 98 169 GLY A N 1
ATOM 1263 C CA . GLY A 1 169 ? -1.352 27.984 1.003 1 98 169 GLY A CA 1
ATOM 1264 C C . GLY A 1 169 ? -1.904 26.641 1.424 1 98 169 GLY A C 1
ATOM 1265 O O . GLY A 1 169 ? -1.902 25.688 0.638 1 98 169 GLY A O 1
ATOM 1266 N N . LEU A 1 170 ? -2.391 26.562 2.645 1 98.5 170 LEU A N 1
ATOM 1267 C CA . LEU A 1 170 ? -2.924 25.312 3.168 1 98.5 170 LEU A CA 1
ATOM 1268 C C . LEU A 1 170 ? -4.078 24.812 2.307 1 98.5 170 LEU A C 1
ATOM 1270 O O . LEU A 1 170 ? -4.945 25.594 1.907 1 98.5 170 LEU A O 1
ATOM 1274 N N . ARG A 1 171 ? -4.078 23.562 1.979 1 98.69 171 ARG A N 1
ATOM 1275 C CA . ARG A 1 171 ? -5.152 22.875 1.265 1 98.69 171 ARG A CA 1
ATOM 1276 C C . ARG A 1 171 ? -5.629 21.656 2.033 1 98.69 171 ARG A C 1
ATOM 1278 O O . ARG A 1 171 ? -4.844 21 2.732 1 98.69 171 ARG A O 1
ATOM 1285 N N . ALA A 1 172 ? -6.914 21.391 1.904 1 98.81 172 ALA A N 1
ATOM 1286 C CA . ALA A 1 172 ? -7.508 20.234 2.582 1 98.81 172 ALA A CA 1
ATOM 1287 C C . ALA A 1 172 ? -8.422 19.453 1.643 1 98.81 172 ALA A C 1
ATOM 1289 O O . ALA A 1 172 ? -9.211 20.047 0.903 1 98.81 172 ALA A O 1
ATOM 1290 N N . PHE A 1 173 ? -8.289 18.203 1.646 1 98.75 173 PHE A N 1
ATOM 1291 C CA . PHE A 1 173 ? -9.039 17.297 0.777 1 98.75 173 PHE A CA 1
ATOM 1292 C C . PHE A 1 173 ? -9.75 16.219 1.591 1 98.75 173 PHE A C 1
ATOM 1294 O O . PHE A 1 173 ? -9.195 15.719 2.574 1 98.75 173 PHE A O 1
ATOM 1301 N N . ILE A 1 174 ? -10.914 15.867 1.198 1 98.12 174 ILE A N 1
ATOM 1302 C CA . ILE A 1 174 ? -11.57 14.672 1.71 1 98.12 174 ILE A CA 1
ATOM 1303 C C . ILE A 1 174 ? -11.305 13.5 0.769 1 98.12 174 ILE A C 1
ATOM 1305 O O . ILE A 1 174 ? -11.586 13.57 -0.427 1 98.12 174 ILE A O 1
ATOM 1309 N N . ALA A 1 175 ? -10.727 12.516 1.319 1 98.38 175 ALA A N 1
ATOM 1310 C CA . ALA A 1 175 ? -10.438 11.281 0.588 1 98.38 175 ALA A CA 1
ATOM 1311 C C . ALA A 1 175 ? -11.32 10.141 1.08 1 98.38 175 ALA A C 1
ATOM 1313 O O . ALA A 1 175 ? -11.945 10.234 2.141 1 98.38 175 ALA A O 1
ATOM 1314 N N . THR A 1 176 ? -11.43 9.07 0.281 1 98 176 THR A N 1
ATOM 1315 C CA . THR A 1 176 ? -12.156 7.871 0.667 1 98 176 THR A CA 1
ATOM 1316 C C . THR A 1 176 ? -11.227 6.668 0.73 1 98 176 THR A C 1
ATOM 1318 O O . THR A 1 176 ? -10.062 6.75 0.317 1 98 176 THR A O 1
ATOM 1321 N N . ASP A 1 177 ? -11.773 5.516 1.265 1 98.38 177 ASP A N 1
ATOM 1322 C CA . ASP A 1 177 ? -10.977 4.297 1.377 1 98.38 177 ASP A CA 1
ATOM 1323 C C . ASP A 1 177 ? -10.789 3.633 0.013 1 98.38 177 ASP A C 1
ATOM 1325 O O . ASP A 1 177 ? -10.172 2.57 -0.089 1 98.38 177 ASP A O 1
ATOM 1329 N N . LYS A 1 178 ? -11.266 4.277 -1.093 1 98.44 178 LYS A N 1
ATOM 1330 C CA . LYS A 1 178 ? -11 3.852 -2.465 1 98.44 178 LYS A CA 1
ATOM 1331 C C . LYS A 1 178 ? -9.703 4.469 -2.99 1 98.44 178 LYS A C 1
ATOM 1333 O O . LYS A 1 178 ? -9.25 4.129 -4.082 1 98.44 178 LYS A O 1
ATOM 1338 N N . GLN A 1 179 ? -9.156 5.371 -2.221 1 98.75 179 GLN A N 1
ATOM 1339 C CA . GLN A 1 179 ? -8.008 6.16 -2.658 1 98.75 179 GLN A CA 1
ATOM 1340 C C . GLN A 1 179 ? -6.832 5.996 -1.702 1 98.75 179 GLN A C 1
ATOM 1342 O O . GLN A 1 179 ? -7.008 6.016 -0.482 1 98.75 179 GLN A O 1
ATOM 1347 N N . ALA A 1 180 ? -5.672 5.758 -2.238 1 98.88 180 ALA A N 1
ATOM 1348 C CA . ALA A 1 180 ? -4.43 5.941 -1.495 1 98.88 180 ALA A CA 1
ATOM 1349 C C . ALA A 1 180 ? -3.781 7.281 -1.834 1 98.88 180 ALA A C 1
ATOM 1351 O O . ALA A 1 180 ? -4.102 7.891 -2.857 1 98.88 180 ALA A O 1
ATOM 1352 N N . VAL A 1 181 ? -2.938 7.766 -0.966 1 98.88 181 VAL A N 1
ATOM 1353 C CA . VAL A 1 181 ? -2.264 9.039 -1.19 1 98.88 181 VAL A CA 1
ATOM 1354 C C . VAL A 1 181 ? -0.761 8.875 -0.973 1 98.88 181 VAL A C 1
ATOM 1356 O O . VAL A 1 181 ? -0.334 8.195 -0.036 1 98.88 181 VAL A O 1
ATOM 1359 N N . THR A 1 182 ? 0.02 9.391 -1.832 1 98.88 182 THR A N 1
ATOM 1360 C CA . THR A 1 182 ? 1.465 9.516 -1.671 1 98.88 182 THR A CA 1
ATOM 1361 C C . THR A 1 182 ? 1.87 10.977 -1.505 1 98.88 182 THR A C 1
ATOM 1363 O O . THR A 1 182 ? 1.691 11.781 -2.42 1 98.88 182 THR A O 1
ATOM 1366 N N . TYR A 1 183 ? 2.387 11.312 -0.335 1 98.81 183 TYR A N 1
ATOM 1367 C CA . TYR A 1 183 ? 3.041 12.602 -0.161 1 98.81 183 TYR A CA 1
ATOM 1368 C C . TYR A 1 183 ? 4.434 12.594 -0.779 1 98.81 183 TYR A C 1
ATOM 1370 O O . TYR A 1 183 ? 5.258 11.734 -0.461 1 98.81 183 TYR A O 1
ATOM 1378 N N . ALA A 1 184 ? 4.711 13.578 -1.637 1 98.56 184 ALA A N 1
ATOM 1379 C CA . ALA A 1 184 ? 6.055 13.711 -2.184 1 98.56 184 ALA A CA 1
ATOM 1380 C C . ALA A 1 184 ? 7.062 14.055 -1.087 1 98.56 184 ALA A C 1
ATOM 1382 O O . ALA A 1 184 ? 6.688 14.57 -0.031 1 98.56 184 ALA A O 1
ATOM 1383 N N . ALA A 1 185 ? 8.312 13.766 -1.351 1 98.56 185 ALA A N 1
ATOM 1384 C CA . ALA A 1 185 ? 9.359 14.094 -0.382 1 98.56 185 ALA A CA 1
ATOM 1385 C C . ALA A 1 185 ? 9.312 15.578 -0.012 1 98.56 185 ALA A C 1
ATOM 1387 O O . ALA A 1 185 ? 9.242 16.438 -0.888 1 98.56 185 ALA A O 1
ATOM 1388 N N . GLY A 1 186 ? 9.273 15.812 1.245 1 98.38 186 GLY A N 1
ATOM 1389 C CA . GLY A 1 186 ? 9.359 17.172 1.728 1 98.38 186 GLY A CA 1
ATOM 1390 C C . GLY A 1 186 ? 8.016 17.875 1.809 1 98.38 186 GLY A C 1
ATOM 1391 O O . GLY A 1 186 ? 7.926 19.016 2.262 1 98.38 186 GLY A O 1
ATOM 1392 N N . THR A 1 187 ? 6.93 17.219 1.433 1 98.62 187 THR A N 1
ATOM 1393 C CA . THR A 1 187 ? 5.602 17.812 1.472 1 98.62 187 THR A CA 1
ATOM 1394 C C . THR A 1 187 ? 5.117 17.969 2.912 1 98.62 187 THR A C 1
ATOM 1396 O O . THR A 1 187 ? 5.047 16.984 3.654 1 98.62 187 THR A O 1
ATOM 1399 N N . TRP A 1 188 ? 4.836 19.219 3.273 1 98.81 188 TRP A N 1
ATOM 1400 C CA . TRP A 1 188 ? 4.215 19.438 4.574 1 98.81 188 TRP A CA 1
ATOM 1401 C C . TRP A 1 188 ? 2.783 18.906 4.594 1 98.81 188 TRP A C 1
ATOM 1403 O O . TRP A 1 188 ? 1.988 19.219 3.703 1 98.81 188 TRP A O 1
ATOM 1413 N N . HIS A 1 189 ? 2.518 18.109 5.555 1 98.88 189 HIS A N 1
ATOM 1414 C CA . HIS A 1 189 ? 1.175 17.562 5.676 1 98.88 189 HIS A CA 1
ATOM 1415 C C . HIS A 1 189 ? 0.812 17.312 7.133 1 98.88 189 HIS A C 1
ATOM 1417 O O . HIS A 1 189 ? 1.694 17.203 7.988 1 98.88 189 HIS A O 1
ATOM 1423 N N . ALA A 1 190 ? -0.49 17.281 7.449 1 98.62 190 ALA A N 1
ATOM 1424 C CA . ALA A 1 190 ? -0.955 16.922 8.789 1 98.62 190 ALA A CA 1
ATOM 1425 C C . ALA A 1 190 ? -0.893 15.406 9 1 98.62 190 ALA A C 1
ATOM 1427 O O . ALA A 1 190 ? -1.003 14.633 8.047 1 98.62 190 ALA A O 1
ATOM 1428 N N . PRO A 1 191 ? -0.669 14.992 10.297 1 97.56 191 PRO A N 1
ATOM 1429 C CA . PRO A 1 191 ? -0.901 13.57 10.539 1 97.56 191 PRO A CA 1
ATOM 1430 C C . PRO A 1 191 ? -2.262 13.102 10.023 1 97.56 191 PRO A C 1
ATOM 1432 O O . PRO A 1 191 ? -3.197 13.898 9.922 1 97.56 191 PRO A O 1
ATOM 1435 N N . MET A 1 192 ? -2.346 11.836 9.719 1 97.56 192 MET A N 1
ATOM 1436 C CA . MET A 1 192 ? -3.555 11.289 9.109 1 97.56 192 MET A CA 1
ATOM 1437 C C . MET A 1 192 ? -4.766 11.508 10.008 1 97.56 192 MET A C 1
ATOM 1439 O O . MET A 1 192 ? -4.707 11.234 11.211 1 97.56 192 MET A O 1
ATOM 1443 N N . VAL A 1 193 ? -5.832 12.039 9.438 1 97.62 193 VAL A N 1
ATOM 1444 C CA . VAL A 1 193 ? -7.078 12.328 10.133 1 97.62 193 VAL A CA 1
ATOM 1445 C C . VAL A 1 193 ? -8.203 11.453 9.578 1 97.62 193 VAL 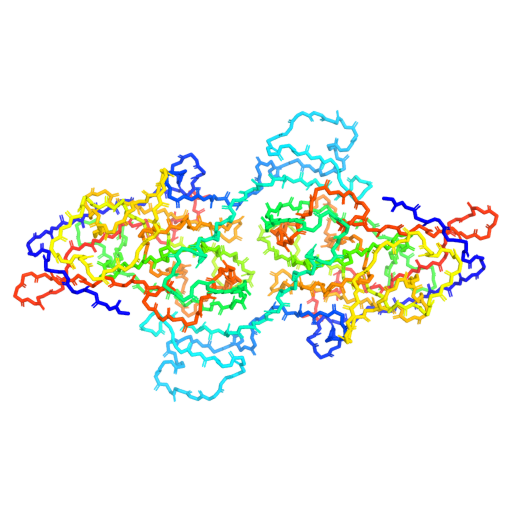A C 1
ATOM 1447 O O . VAL A 1 193 ? -8.734 11.734 8.5 1 97.62 193 VAL A O 1
ATOM 1450 N N . ALA A 1 194 ? -8.578 10.422 10.297 1 98.25 194 ALA A N 1
ATOM 1451 C CA . ALA A 1 194 ? -9.711 9.594 9.891 1 98.25 194 ALA A CA 1
ATOM 1452 C C . ALA A 1 194 ? -11.031 10.289 10.18 1 98.25 194 ALA A C 1
ATOM 1454 O O . ALA A 1 194 ? -11.18 10.953 11.211 1 98.25 194 ALA A O 1
ATOM 1455 N N . LEU A 1 195 ? -11.914 10.164 9.266 1 97.62 195 LEU A N 1
ATOM 1456 C CA . LEU A 1 195 ? -13.273 10.688 9.406 1 97.62 195 LEU A CA 1
ATOM 1457 C C . LEU A 1 195 ? -14.281 9.547 9.531 1 97.62 195 LEU A C 1
ATOM 1459 O O . LEU A 1 195 ? -14.172 8.539 8.828 1 97.62 195 LEU A O 1
ATOM 1463 N N . GLY A 1 196 ? -15.188 9.68 10.406 1 95.69 196 GLY A N 1
ATOM 1464 C CA . GLY A 1 196 ? -16.219 8.672 10.594 1 95.69 196 GLY A CA 1
ATOM 1465 C C . GLY A 1 196 ? -16.984 8.844 11.891 1 95.69 196 GLY A C 1
ATOM 1466 O O . GLY A 1 196 ? -16.844 9.859 12.57 1 95.69 196 GLY A O 1
ATOM 1467 N N . ARG A 1 197 ? -17.844 7.863 12.188 1 95.38 197 ARG A N 1
ATOM 1468 C CA . ARG A 1 197 ? -18.578 7.848 13.453 1 95.38 197 ARG A CA 1
ATOM 1469 C C . ARG A 1 197 ? -17.641 7.637 14.633 1 95.38 197 ARG A C 1
ATOM 1471 O O . ARG A 1 197 ? -16.516 7.176 14.453 1 95.38 197 ARG A O 1
ATOM 1478 N N . LYS A 1 198 ? -18.156 7.984 15.758 1 95.62 198 LYS A N 1
ATOM 1479 C CA . LYS A 1 198 ? -17.391 7.773 16.984 1 95.62 198 LYS A CA 1
ATOM 1480 C C . LYS A 1 198 ? -16.953 6.316 17.125 1 95.62 198 LYS A C 1
ATOM 1482 O O . LYS A 1 198 ? -17.734 5.406 16.844 1 95.62 198 LYS A O 1
ATOM 1487 N N . GLU A 1 199 ? -15.719 6.109 17.469 1 97.19 199 GLU A N 1
ATOM 1488 C CA . GLU A 1 199 ? -15.133 4.809 17.781 1 97.19 199 GLU A CA 1
ATOM 1489 C C . GLU A 1 199 ? -14.969 3.953 16.531 1 97.19 199 GLU A C 1
ATOM 1491 O O . GLU A 1 199 ? -15 2.723 16.609 1 97.19 199 GLU A O 1
ATOM 1496 N N . THR A 1 200 ? -14.875 4.57 15.398 1 98 200 THR A N 1
ATOM 1497 C CA . THR A 1 200 ? -14.477 3.873 14.18 1 98 200 THR A CA 1
ATOM 1498 C C . THR A 1 200 ? -13.031 4.191 13.828 1 98 200 THR A C 1
ATOM 1500 O O . THR A 1 200 ? -12.461 5.164 14.328 1 98 200 THR A O 1
ATOM 1503 N N . THR A 1 201 ? -12.438 3.305 13.086 1 98.62 201 THR A N 1
ATOM 1504 C CA . THR A 1 201 ? -11.039 3.471 12.695 1 98.62 201 THR A CA 1
ATOM 1505 C C . THR A 1 201 ? -10.875 3.271 11.188 1 98.62 201 THR A C 1
ATOM 1507 O O . THR A 1 201 ? -11.719 2.645 10.547 1 98.62 201 THR A O 1
ATOM 1510 N N . LEU A 1 202 ? -9.961 3.863 10.664 1 98.62 202 LEU A N 1
ATOM 1511 C CA . LEU A 1 202 ? -9.461 3.574 9.32 1 98.62 202 LEU A CA 1
ATOM 1512 C C . LEU A 1 202 ? -7.996 3.139 9.375 1 98.62 202 LEU A C 1
ATOM 1514 O O . LEU A 1 202 ? -7.148 3.857 9.906 1 98.62 202 LEU A O 1
ATOM 1518 N N . ASP A 1 203 ? -7.746 1.935 8.883 1 98.81 203 ASP A N 1
ATOM 1519 C CA . ASP A 1 203 ? -6.418 1.325 8.898 1 98.81 203 ASP A CA 1
ATOM 1520 C C . ASP A 1 203 ? -5.664 1.614 7.598 1 98.81 203 ASP A C 1
ATOM 1522 O O . ASP A 1 203 ? -6.254 1.588 6.516 1 98.81 203 ASP A O 1
ATOM 1526 N N . PHE A 1 204 ? -4.324 1.91 7.746 1 98.88 204 PHE A N 1
ATOM 1527 C CA . PHE A 1 204 ? -3.518 2.205 6.57 1 98.88 204 PHE A CA 1
ATOM 1528 C C . PHE A 1 204 ? -2.258 1.346 6.547 1 98.88 204 PHE A C 1
ATOM 1530 O O . PHE A 1 204 ? -1.601 1.171 7.574 1 98.88 204 PHE A O 1
ATOM 1537 N N . LEU A 1 205 ? -1.947 0.745 5.418 1 98.94 205 LEU A N 1
ATOM 1538 C CA . LEU A 1 205 ? -0.564 0.379 5.133 1 98.94 205 LEU A CA 1
ATOM 1539 C C . LEU A 1 205 ? 0.243 1.601 4.703 1 98.94 205 LEU A C 1
ATOM 1541 O O . LEU A 1 205 ? -0.153 2.32 3.785 1 98.94 205 LEU A O 1
ATOM 1545 N N . VAL A 1 206 ? 1.327 1.824 5.352 1 98.88 206 VAL A N 1
ATOM 1546 C CA . VAL A 1 206 ? 2.158 2.986 5.055 1 98.88 206 VAL A CA 1
ATOM 1547 C C . VAL A 1 206 ? 3.51 2.527 4.512 1 98.88 206 VAL A C 1
ATOM 1549 O O . VAL A 1 206 ? 4.16 1.659 5.098 1 98.88 206 VAL A O 1
ATOM 1552 N N . VAL A 1 207 ? 3.887 3.094 3.404 1 98.88 207 VAL A N 1
ATOM 1553 C CA . VAL A 1 207 ? 5.125 2.748 2.713 1 98.88 207 VAL A CA 1
ATOM 1554 C C . VAL A 1 207 ? 6.035 3.973 2.637 1 98.88 207 VAL A C 1
ATOM 1556 O O . VAL A 1 207 ? 5.637 5.02 2.117 1 98.88 207 VAL A O 1
ATOM 1559 N N . GLN A 1 208 ? 7.215 3.875 3.146 1 98.69 208 GLN A N 1
ATOM 1560 C CA . GLN A 1 208 ? 8.18 4.965 3.072 1 98.69 208 GLN A CA 1
ATOM 1561 C C . GLN A 1 208 ? 9.602 4.449 3.301 1 98.69 208 GLN A C 1
ATOM 1563 O O . GLN A 1 208 ? 9.797 3.338 3.795 1 98.69 208 GLN A O 1
ATOM 1568 N N . PHE A 1 209 ? 10.609 5.203 2.918 1 98.44 209 PHE A N 1
ATOM 1569 C CA . PHE A 1 209 ? 11.992 4.926 3.281 1 98.44 209 PHE A CA 1
ATOM 1570 C C . PHE A 1 209 ? 12.344 5.57 4.617 1 98.44 209 PHE A C 1
ATOM 1572 O O . PHE A 1 209 ? 11.773 6.602 4.984 1 98.44 209 PHE A O 1
ATOM 1579 N N . SER A 1 210 ? 13.258 4.945 5.34 1 98.06 210 SER A N 1
ATOM 1580 C CA . SER A 1 210 ? 13.664 5.445 6.648 1 98.06 210 SER A CA 1
ATOM 1581 C C . SER A 1 210 ? 15.164 5.277 6.867 1 98.06 210 SER A C 1
ATOM 1583 O O . SER A 1 210 ? 15.734 4.238 6.539 1 98.06 210 SER A O 1
ATOM 1585 N N . SER A 1 211 ? 15.797 6.258 7.391 1 97.69 211 SER A N 1
ATOM 1586 C CA . SER A 1 211 ? 17.203 6.188 7.766 1 97.69 211 SER A CA 1
ATOM 1587 C C . SER A 1 211 ? 17.375 5.656 9.188 1 97.69 211 SER A C 1
ATOM 1589 O O . SER A 1 211 ? 18.469 5.219 9.57 1 97.69 211 SER A O 1
ATOM 1591 N N . GLY A 1 212 ? 16.344 5.793 9.977 1 96.62 212 GLY A N 1
ATOM 1592 C CA . GLY A 1 212 ? 16.422 5.473 11.391 1 96.62 212 GLY A CA 1
ATOM 1593 C C . GLY A 1 212 ? 16.812 6.66 12.25 1 96.62 212 GLY A C 1
ATOM 1594 O O . GLY A 1 212 ? 16.859 6.562 13.477 1 96.62 212 GLY A O 1
ATOM 1595 N N . VAL A 1 213 ? 17.047 7.746 11.625 1 96.81 213 VAL A N 1
ATOM 1596 C CA . VAL A 1 213 ? 17.391 8.977 12.328 1 96.81 213 VAL A CA 1
ATOM 1597 C C . VAL A 1 213 ? 16.188 9.922 12.328 1 96.81 213 VAL A C 1
ATOM 1599 O O . VAL A 1 213 ? 15.727 10.352 11.266 1 96.81 213 VAL A O 1
ATOM 1602 N N . ASP A 1 214 ? 15.703 10.359 13.43 1 95.81 214 ASP A N 1
ATOM 1603 C CA . ASP A 1 214 ? 14.406 11.008 13.617 1 95.81 214 ASP A CA 1
ATOM 1604 C C . ASP A 1 214 ? 14.289 12.25 12.734 1 95.81 214 ASP A C 1
ATOM 1606 O O . ASP A 1 214 ? 13.352 12.367 11.945 1 95.81 214 ASP A O 1
ATOM 1610 N N . ILE A 1 215 ? 15.266 13.164 12.789 1 96.75 215 ILE A N 1
ATOM 1611 C CA . ILE A 1 215 ? 15.156 14.453 12.117 1 96.75 215 ILE A CA 1
ATOM 1612 C C . ILE A 1 215 ? 15.258 14.266 10.609 1 96.75 215 ILE A C 1
ATOM 1614 O O . ILE A 1 215 ? 14.812 15.117 9.836 1 96.75 215 ILE A O 1
ATOM 1618 N N . GLN A 1 216 ? 15.891 13.133 10.141 1 97 216 GLN A N 1
ATOM 1619 C CA . GLN A 1 216 ? 15.977 12.789 8.727 1 97 216 GLN A CA 1
ATOM 1620 C C . GLN A 1 216 ? 14.688 12.141 8.234 1 97 216 GLN A C 1
ATOM 1622 O O . GLN A 1 216 ? 14.289 12.328 7.082 1 97 216 GLN A O 1
ATOM 1627 N N . ASP A 1 217 ? 14.008 11.477 9.125 1 97.88 217 ASP A N 1
ATOM 1628 C CA . ASP A 1 217 ? 12.82 10.711 8.758 1 97.88 217 ASP A CA 1
ATOM 1629 C C . ASP A 1 217 ? 11.555 11.57 8.852 1 97.88 217 ASP A C 1
ATOM 1631 O O . ASP A 1 217 ? 10.656 11.445 8.023 1 97.88 217 ASP A O 1
ATOM 1635 N N . CYS A 1 218 ? 11.562 12.477 9.805 1 97.94 218 CYS A N 1
ATOM 1636 C CA . CYS A 1 218 ? 10.367 13.281 10.016 1 97.94 218 CYS A CA 1
ATOM 1637 C C . CYS A 1 218 ? 10.703 14.586 10.719 1 97.94 218 CYS A C 1
ATOM 1639 O O . CYS A 1 218 ? 11.43 14.594 11.719 1 97.94 218 CYS A O 1
ATOM 1641 N N . GLN A 1 219 ? 10.242 15.641 10.188 1 98.06 219 GLN A N 1
ATOM 1642 C CA . GLN A 1 219 ? 10.336 16.969 10.789 1 98.06 219 GLN A CA 1
ATOM 1643 C C . GLN A 1 219 ? 8.953 17.516 11.133 1 98.06 219 GLN A C 1
ATOM 1645 O O . GLN A 1 219 ? 8.039 17.453 10.305 1 98.06 219 GLN A O 1
ATOM 1650 N N . ILE A 1 220 ? 8.805 18.062 12.289 1 97.56 220 ILE A N 1
ATOM 1651 C CA . ILE A 1 220 ? 7.488 18.438 12.805 1 97.56 220 ILE A CA 1
ATOM 1652 C C . ILE A 1 220 ? 7.484 19.922 13.164 1 97.56 220 ILE A C 1
ATOM 1654 O O . ILE A 1 220 ? 8.445 20.438 13.75 1 97.56 220 ILE A O 1
ATOM 1658 N N . VAL A 1 221 ? 6.434 20.609 12.797 1 97 221 VAL A N 1
ATOM 1659 C CA . VAL A 1 221 ? 6.188 21.984 13.203 1 97 221 VAL A CA 1
ATOM 1660 C C . VAL A 1 221 ? 4.887 22.062 14 1 97 221 VAL A C 1
ATOM 1662 O O . VAL A 1 221 ? 3.859 21.531 13.578 1 97 221 VAL A O 1
ATOM 1665 N N . THR A 1 222 ? 4.953 22.688 15.094 1 95.94 222 THR A N 1
ATOM 1666 C CA . THR A 1 222 ? 3.777 22.953 15.922 1 95.94 222 THR A CA 1
ATOM 1667 C C . THR A 1 222 ? 3.418 24.438 15.898 1 95.94 222 THR A C 1
ATOM 1669 O O . THR A 1 222 ? 4.301 25.297 15.969 1 95.94 222 THR A O 1
ATOM 1672 N N . PHE A 1 223 ? 2.137 24.656 15.867 1 95.5 223 PHE A N 1
ATOM 1673 C CA . PHE A 1 223 ? 1.668 26.031 15.773 1 95.5 223 PHE A CA 1
ATOM 1674 C C . PHE A 1 223 ? 1.1 26.5 17.109 1 95.5 223 PHE A C 1
ATOM 1676 O O . PHE A 1 223 ? 0.359 25.75 17.766 1 95.5 223 PHE A O 1
ATOM 1683 N N . GLU A 1 224 ? 1.509 27.656 17.422 1 91.94 224 GLU A N 1
ATOM 1684 C CA . GLU A 1 224 ? 0.961 28.312 18.594 1 91.94 224 GLU A CA 1
ATOM 1685 C C . GLU A 1 224 ? 0.425 29.703 18.25 1 91.94 224 GLU A C 1
ATOM 1687 O O . GLU A 1 224 ? 1.017 30.422 17.438 1 91.94 224 GLU A O 1
ATOM 1692 N N . GLY A 1 225 ? -0.697 29.984 18.875 1 89.5 225 GLY A N 1
ATOM 1693 C CA . GLY A 1 225 ? -1.256 31.312 18.703 1 89.5 225 GLY A CA 1
ATOM 1694 C C . GLY A 1 225 ? -0.628 32.344 19.609 1 89.5 225 GLY A C 1
ATOM 1695 O O . GLY A 1 225 ? 0.407 32.094 20.219 1 89.5 225 GLY A O 1
ATOM 1696 N N . HIS A 1 226 ? -1.324 33.5 19.547 1 84.38 226 HIS A N 1
ATOM 1697 C CA . HIS A 1 226 ? -0.889 34.594 20.406 1 84.38 226 HIS A CA 1
ATOM 1698 C C . HIS A 1 226 ? -1.008 34.219 21.891 1 84.38 226 HIS A C 1
ATOM 1700 O O . HIS A 1 226 ? -1.98 33.562 22.281 1 84.38 226 HIS A O 1
ATOM 1706 N N . ASP A 1 227 ? -0.11 34.625 22.688 1 82.19 227 ASP A N 1
ATOM 1707 C CA . ASP A 1 227 ? -0.081 34.406 24.141 1 82.19 227 ASP A CA 1
ATOM 1708 C C . ASP A 1 227 ? -0.153 32.906 24.453 1 82.19 227 ASP A C 1
ATOM 1710 O O . ASP A 1 227 ? -0.867 32.5 25.375 1 82.19 227 ASP A O 1
ATOM 1714 N N . SER A 1 228 ? 0.314 32.188 23.609 1 76.25 228 SER A N 1
ATOM 1715 C CA . SER A 1 228 ? 0.485 30.766 23.781 1 76.25 228 SER A CA 1
ATOM 1716 C C . SER A 1 228 ? -0.854 30.031 23.734 1 76.25 228 SER A C 1
ATOM 1718 O O . SER A 1 228 ? -1.023 28.984 24.375 1 76.25 228 SER A O 1
ATOM 1720 N N . LYS A 1 229 ? -1.743 30.781 23.125 1 81.44 229 LYS A N 1
ATOM 1721 C CA . LYS A 1 229 ? -3.033 30.156 22.891 1 81.44 229 LYS A CA 1
ATOM 1722 C C . LYS A 1 229 ? -2.984 29.25 21.656 1 81.44 229 LYS A C 1
ATOM 1724 O O . LYS A 1 229 ? -1.985 29.234 20.938 1 81.44 229 LYS A O 1
ATOM 1729 N N . ASP A 1 230 ? -3.971 28.406 21.531 1 85.38 230 ASP A N 1
ATOM 1730 C CA . ASP A 1 230 ? -4.078 27.547 20.359 1 85.38 230 ASP A CA 1
ATOM 1731 C C . ASP A 1 230 ? -4.121 28.359 19.062 1 85.38 230 ASP A C 1
ATOM 1733 O O . ASP A 1 230 ? -4.707 29.453 19.031 1 85.38 230 ASP A O 1
ATOM 1737 N N . ALA A 1 231 ? -3.428 27.828 18.078 1 89.62 231 ALA A N 1
ATOM 1738 C CA . ALA A 1 231 ? -3.521 28.453 16.75 1 89.62 231 ALA A CA 1
ATOM 1739 C C . ALA A 1 231 ? -4.945 28.375 16.219 1 89.62 231 ALA A C 1
ATOM 1741 O O . ALA A 1 231 ? -5.652 27.391 16.438 1 89.62 231 ALA A O 1
ATOM 1742 N N . ASP A 1 232 ? -5.344 29.438 15.555 1 93.62 232 ASP A N 1
ATOM 1743 C CA . ASP A 1 232 ? -6.688 29.484 14.992 1 93.62 232 ASP A CA 1
ATOM 1744 C C . ASP A 1 232 ? -6.676 29.109 13.508 1 93.62 232 ASP A C 1
ATOM 1746 O O . ASP A 1 232 ? -7.09 29.906 12.656 1 93.62 232 ASP A O 1
ATOM 1750 N N . ILE A 1 233 ? -6.176 27.938 13.188 1 96.44 233 ILE A N 1
ATOM 1751 C CA . ILE A 1 233 ? -6.141 27.359 11.852 1 96.44 233 ILE A CA 1
ATOM 1752 C C . ILE A 1 233 ? -7.07 26.141 11.797 1 96.44 233 ILE A C 1
ATOM 1754 O O . ILE A 1 233 ? -6.832 25.141 12.461 1 96.44 233 ILE A O 1
ATOM 1758 N N . LYS A 1 234 ? -8.164 26.297 11.008 1 96.75 234 LYS A N 1
ATOM 1759 C CA . LYS A 1 234 ? -9.195 25.266 10.977 1 96.75 234 LYS A CA 1
ATOM 1760 C C . LYS A 1 234 ? -9.492 24.828 9.547 1 96.75 234 LYS A C 1
ATOM 1762 O O . LYS A 1 234 ? -9.492 25.641 8.625 1 96.75 234 LYS A O 1
ATOM 1767 N N . VAL A 1 235 ? -9.688 23.547 9.398 1 97.56 235 VAL A N 1
ATOM 1768 C CA . VAL A 1 235 ? -10.258 22.984 8.18 1 97.56 235 VAL A CA 1
ATOM 1769 C C . VAL A 1 235 ? -11.75 22.75 8.359 1 97.56 235 VAL A C 1
ATOM 1771 O O . VAL A 1 235 ? -12.18 22.203 9.375 1 97.56 235 VAL A O 1
ATOM 1774 N N . ARG A 1 236 ? -12.531 23.203 7.418 1 96.75 236 ARG A N 1
ATOM 1775 C CA . ARG A 1 236 ? -13.984 23.047 7.473 1 96.75 236 ARG A CA 1
ATOM 1776 C C . ARG A 1 236 ? -14.461 21.953 6.535 1 96.75 236 ARG A C 1
ATOM 1778 O O . ARG A 1 236 ? -13.961 21.828 5.41 1 96.75 236 ARG A O 1
ATOM 1785 N N . LEU A 1 237 ? -15.305 21.094 7.035 1 95.62 237 LEU A N 1
ATOM 1786 C CA . LEU A 1 237 ? -15.883 20.047 6.211 1 95.62 237 LEU A CA 1
ATOM 1787 C C . LEU A 1 237 ? -17.375 19.906 6.484 1 95.62 237 LEU A C 1
ATOM 1789 O O . LEU A 1 237 ? -17.844 20.234 7.578 1 95.62 237 LEU A O 1
ATOM 1793 N N . PRO A 1 238 ? -18.094 19.422 5.504 1 91.5 238 PRO A N 1
ATOM 1794 C CA . PRO A 1 238 ? -19.531 19.25 5.723 1 91.5 238 PRO A CA 1
ATOM 1795 C C . PRO A 1 238 ? -19.844 18.25 6.836 1 91.5 238 PRO A C 1
ATOM 1797 O O . PRO A 1 238 ? -19.125 17.25 6.996 1 91.5 238 PRO A O 1
ATOM 1800 N N . ARG A 1 239 ? -20.812 18.469 7.566 1 84.06 239 ARG A N 1
ATOM 1801 C CA . ARG A 1 239 ? -21.219 17.578 8.641 1 84.06 239 ARG A CA 1
ATOM 1802 C C . ARG A 1 239 ? -21.703 16.234 8.086 1 84.06 239 ARG A C 1
ATOM 1804 O O . ARG A 1 239 ? -22.328 16.188 7.027 1 84.06 239 ARG A O 1
ATOM 1811 N N . SER A 1 240 ? -20.984 15.047 8.547 1 63.59 240 SER A N 1
ATOM 1812 C CA . SER A 1 240 ? -21.016 13.648 8.125 1 63.59 240 SER A CA 1
ATOM 1813 C C . SER A 1 240 ? -22.375 13.281 7.531 1 63.59 240 SER A C 1
ATOM 1815 O O . SER A 1 240 ? -22.453 12.523 6.562 1 63.59 240 SER A O 1
ATOM 1817 N N . GLY A 1 241 ? -23.469 13.508 8.289 1 52.12 241 GLY A N 1
ATOM 1818 C CA . GLY A 1 241 ? -24.688 13.078 7.605 1 52.12 241 GLY A CA 1
ATOM 1819 C C . GLY A 1 241 ? -24.719 13.484 6.145 1 52.12 241 GLY A C 1
ATOM 1820 O O . GLY A 1 241 ? -25.422 12.867 5.34 1 52.12 241 GLY A O 1
ATOM 1821 N N . ASN A 1 242 ? -23.828 14.375 5.762 1 47.91 242 ASN A N 1
ATOM 1822 C CA . ASN A 1 242 ? -23.891 14.938 4.418 1 47.91 242 ASN A CA 1
ATOM 1823 C C . ASN A 1 242 ? -22.656 14.594 3.6 1 47.91 242 ASN A C 1
ATOM 1825 O O . ASN A 1 242 ? -22.531 15.016 2.447 1 47.91 242 ASN A O 1
ATOM 1829 N N . ILE A 1 243 ? -21.734 14.141 4.164 1 48.72 243 ILE A N 1
ATOM 1830 C CA . ILE A 1 243 ? -20.484 13.945 3.441 1 48.72 243 ILE A CA 1
ATOM 1831 C C . ILE A 1 243 ? -20.641 12.812 2.426 1 48.72 243 ILE A C 1
ATOM 1833 O O . ILE A 1 243 ? -20.125 12.898 1.31 1 48.72 243 ILE A O 1
ATOM 1837 N N . VAL A 1 244 ? -21.391 11.742 2.854 1 43.62 244 VAL A N 1
ATOM 1838 C CA . VAL A 1 244 ? -21.469 10.602 1.947 1 43.62 244 VAL A CA 1
ATOM 1839 C C . VAL A 1 244 ? -22.172 11.008 0.656 1 43.62 244 VAL A C 1
ATOM 1841 O O . VAL A 1 244 ? -22.062 10.312 -0.361 1 43.62 244 VAL A O 1
ATOM 1844 N N . ALA A 1 245 ? -23.078 11.969 0.752 1 39.56 245 ALA A N 1
ATOM 1845 C CA . ALA A 1 245 ? -23.906 12.234 -0.412 1 39.56 245 ALA A CA 1
ATOM 1846 C C . ALA A 1 245 ? -23.094 12.812 -1.562 1 39.56 245 ALA A C 1
ATOM 1848 O O . ALA A 1 245 ? -23.469 12.68 -2.729 1 39.56 245 ALA A O 1
ATOM 1849 N N . ARG A 1 246 ? -22.109 13.438 -1.233 1 40.81 246 ARG A N 1
ATOM 1850 C CA . ARG A 1 246 ? -21.438 14.188 -2.301 1 40.81 246 ARG A CA 1
ATOM 1851 C C . ARG A 1 246 ? -20.172 13.484 -2.76 1 40.81 246 ARG A C 1
ATOM 1853 O O . ARG A 1 246 ? -19.438 14.008 -3.592 1 40.81 246 ARG A O 1
ATOM 1860 N N . LEU A 1 247 ? -19.688 12.414 -2.133 1 37.69 247 LEU A N 1
ATOM 1861 C CA . LEU A 1 247 ? -18.453 11.789 -2.609 1 37.69 247 LEU A CA 1
ATOM 1862 C C . LEU A 1 247 ? -18.75 10.664 -3.594 1 37.69 247 LEU A C 1
ATOM 1864 O O . LEU A 1 247 ? -19.688 9.883 -3.381 1 37.69 247 LEU A O 1
ATOM 1868 N N . MET B 1 1 ? 9.727 -14.086 -19.344 1 70.62 1 MET B N 1
ATOM 1869 C CA . MET B 1 1 ? 10.031 -15.422 -19.859 1 70.62 1 MET B CA 1
ATOM 1870 C C . MET B 1 1 ? 9.172 -16.469 -19.156 1 70.62 1 MET B C 1
ATOM 1872 O O . MET B 1 1 ? 8.969 -16.406 -17.953 1 70.62 1 MET B O 1
ATOM 1876 N N . SER B 1 2 ? 8.594 -17.328 -19.922 1 83.44 2 SER B N 1
ATOM 1877 C CA . SER B 1 2 ? 7.688 -18.344 -19.422 1 83.44 2 SER B CA 1
ATOM 1878 C C . SER B 1 2 ? 8.234 -19.75 -19.672 1 83.44 2 SER B C 1
ATOM 1880 O O . SER B 1 2 ? 8.805 -20.016 -20.734 1 83.44 2 SER B O 1
ATOM 1882 N N . VAL B 1 3 ? 8.375 -20.547 -18.609 1 88.12 3 VAL B N 1
ATOM 1883 C CA . VAL B 1 3 ? 8.734 -21.953 -18.719 1 88.12 3 VAL B CA 1
ATOM 1884 C C . VAL B 1 3 ? 7.473 -22.812 -18.719 1 88.12 3 VAL B C 1
ATOM 1886 O O . VAL B 1 3 ? 6.609 -22.656 -17.859 1 88.12 3 VAL B O 1
ATOM 1889 N N . LYS B 1 4 ? 7.414 -23.672 -19.672 1 91.62 4 LYS B N 1
ATOM 1890 C CA . LYS B 1 4 ? 6.305 -24.609 -19.703 1 91.62 4 LYS B CA 1
ATOM 1891 C C . LYS B 1 4 ? 6.68 -25.938 -19.031 1 91.62 4 LYS B C 1
ATOM 1893 O O . LYS B 1 4 ? 7.719 -26.516 -19.344 1 91.62 4 LYS B O 1
ATOM 1898 N N . VAL B 1 5 ? 5.859 -26.359 -18.125 1 90.38 5 VAL B N 1
ATOM 1899 C CA . VAL B 1 5 ? 6.113 -27.594 -17.375 1 90.38 5 VAL B CA 1
ATOM 1900 C C . VAL B 1 5 ? 4.996 -28.594 -17.641 1 90.38 5 VAL B C 1
ATOM 1902 O O . VAL B 1 5 ? 3.818 -28.297 -17.438 1 90.38 5 VAL B O 1
ATOM 1905 N N . ASN B 1 6 ? 5.371 -29.719 -18.078 1 88.94 6 ASN B N 1
ATOM 1906 C CA . ASN B 1 6 ? 4.43 -30.828 -18.203 1 88.94 6 ASN B CA 1
ATOM 1907 C C . ASN B 1 6 ? 4.242 -31.547 -16.875 1 88.94 6 ASN B C 1
ATOM 1909 O O . ASN B 1 6 ? 5.199 -32.094 -16.312 1 88.94 6 ASN B O 1
ATOM 1913 N N . VAL B 1 7 ? 2.998 -31.547 -16.406 1 90.88 7 VAL B N 1
ATOM 1914 C CA . VAL B 1 7 ? 2.758 -32.094 -15.078 1 90.88 7 VAL B CA 1
ATOM 1915 C C . VAL B 1 7 ? 2.137 -33.5 -15.211 1 90.88 7 VAL B C 1
ATOM 1917 O O . VAL B 1 7 ? 1.729 -34.094 -14.219 1 90.88 7 VAL B O 1
ATOM 1920 N N . GLY B 1 8 ? 2.061 -33.969 -16.406 1 90.06 8 GLY B N 1
ATOM 1921 C CA . GLY B 1 8 ? 1.553 -35.312 -16.672 1 90.06 8 GLY B CA 1
ATOM 1922 C C . GLY B 1 8 ? 0.146 -35.531 -16.141 1 90.06 8 GLY B C 1
ATOM 1923 O O . GLY B 1 8 ? -0.759 -34.75 -16.438 1 90.06 8 GLY B O 1
ATOM 1924 N N . ASN B 1 9 ? 0.042 -36.562 -15.336 1 88.31 9 ASN B N 1
ATOM 1925 C CA . ASN B 1 9 ? -1.278 -36.938 -14.836 1 88.31 9 ASN B CA 1
ATOM 1926 C C . ASN B 1 9 ? -1.491 -36.469 -13.406 1 88.31 9 ASN B C 1
ATOM 1928 O O . ASN B 1 9 ? -2.338 -37 -12.688 1 88.31 9 ASN B O 1
ATOM 1932 N N . LEU B 1 10 ? -0.697 -35.562 -13.078 1 90.62 10 LEU B N 1
ATOM 1933 C CA . LEU B 1 10 ? -0.833 -35.031 -11.727 1 90.62 10 LEU B CA 1
ATOM 1934 C C . LEU B 1 10 ? -2.221 -34.438 -11.508 1 90.62 10 LEU B C 1
ATOM 1936 O O . LEU B 1 10 ? -2.705 -33.656 -12.336 1 90.62 10 LEU B O 1
ATOM 1940 N N . SER B 1 11 ? -2.877 -34.844 -10.5 1 93 11 SER B N 1
ATOM 1941 C CA . SER B 1 11 ? -4.172 -34.344 -10.07 1 93 11 SER B CA 1
ATOM 1942 C C . SER B 1 11 ? -4.121 -33.844 -8.625 1 93 11 SER B C 1
ATOM 1944 O O . SER B 1 11 ? -3.852 -34.656 -7.715 1 93 11 SER B O 1
ATOM 1946 N N . LEU B 1 12 ? -4.363 -32.625 -8.438 1 95.69 12 LEU B N 1
ATOM 1947 C CA . LEU B 1 12 ? -4.27 -32.062 -7.098 1 95.69 12 LEU B CA 1
ATOM 1948 C C . LEU B 1 12 ? -5.52 -31.25 -6.766 1 95.69 12 LEU B C 1
ATOM 1950 O O . LEU B 1 12 ? -6.043 -30.531 -7.617 1 95.69 12 LEU B O 1
ATOM 1954 N N . ARG B 1 13 ? -6.078 -31.453 -5.598 1 96.44 13 ARG B N 1
ATOM 1955 C CA . ARG B 1 13 ? -7.121 -30.625 -5.004 1 96.44 13 ARG B CA 1
ATOM 1956 C C . ARG B 1 13 ? -6.645 -30 -3.691 1 96.44 13 ARG B C 1
ATOM 1958 O O . ARG B 1 13 ? -6.461 -30.703 -2.699 1 96.44 13 ARG B O 1
ATOM 1965 N N . VAL B 1 14 ? -6.5 -28.719 -3.727 1 97.69 14 VAL B N 1
ATOM 1966 C CA . VAL B 1 14 ? -5.977 -28.016 -2.551 1 97.69 14 VAL B CA 1
ATOM 1967 C C . VAL B 1 14 ? -7.102 -27.25 -1.866 1 97.69 14 VAL B C 1
ATOM 1969 O O . VAL B 1 14 ? -7.762 -26.422 -2.494 1 97.69 14 VAL B O 1
ATOM 1972 N N . LYS B 1 15 ? -7.305 -27.453 -0.584 1 96.69 15 LYS B N 1
ATOM 1973 C CA . LYS B 1 15 ? -8.32 -26.734 0.178 1 96.69 15 LYS B CA 1
ATOM 1974 C C . LYS B 1 15 ? -7.812 -25.375 0.619 1 96.69 15 LYS B C 1
ATOM 1976 O O . LYS B 1 15 ? -6.656 -25.234 1.027 1 96.69 15 LYS B O 1
ATOM 1981 N N . THR B 1 16 ? -8.688 -24.469 0.614 1 97.75 16 THR B N 1
ATOM 1982 C CA . THR B 1 16 ? -8.328 -23.141 1.087 1 97.75 16 THR B CA 1
ATOM 1983 C C . THR B 1 16 ? -8.453 -23.047 2.605 1 97.75 16 THR B C 1
ATOM 1985 O O . THR B 1 16 ? -9.312 -23.703 3.201 1 97.75 16 THR B O 1
ATOM 1988 N N . ILE B 1 17 ? -7.613 -22.312 3.172 1 97.81 17 ILE B N 1
ATOM 1989 C CA . ILE B 1 17 ? -7.73 -21.922 4.574 1 97.81 17 ILE B CA 1
ATOM 1990 C C . ILE B 1 17 ? -7.66 -20.406 4.699 1 97.81 17 ILE B C 1
ATOM 1992 O O . ILE B 1 17 ? -7.246 -19.719 3.764 1 97.81 17 ILE B O 1
ATOM 1996 N N . PRO B 1 18 ? -8.141 -19.844 5.812 1 97.81 18 PRO B N 1
ATOM 1997 C CA . PRO B 1 18 ? -8.016 -18.406 5.988 1 97.81 18 PRO B CA 1
ATOM 1998 C C . PRO B 1 18 ? -6.562 -17.938 5.973 1 97.81 18 PRO B C 1
ATOM 2000 O O . PRO B 1 18 ? -5.676 -18.625 6.473 1 97.81 18 PRO B O 1
ATOM 2003 N N . LEU B 1 19 ? -6.344 -16.797 5.484 1 98.5 19 LEU B N 1
ATOM 2004 C CA . LEU B 1 19 ? -5.008 -16.219 5.465 1 98.5 19 LEU B CA 1
ATOM 2005 C C . LEU B 1 19 ? -4.609 -15.719 6.855 1 98.5 19 LEU B C 1
ATOM 2007 O O . LEU B 1 19 ? -5.277 -14.852 7.426 1 98.5 19 LEU B O 1
ATOM 2011 N N . THR B 1 20 ? -3.592 -16.297 7.395 1 98.25 20 THR B N 1
ATOM 2012 C CA . THR B 1 20 ? -3.002 -15.836 8.648 1 98.25 20 THR B CA 1
ATOM 2013 C C . THR B 1 20 ? -1.49 -15.688 8.516 1 98.25 20 THR B C 1
ATOM 2015 O O . THR B 1 20 ? -0.872 -16.328 7.664 1 98.25 20 THR B O 1
ATOM 2018 N N . GLN B 1 21 ? -0.957 -14.844 9.344 1 97.94 21 GLN B N 1
ATOM 2019 C CA . GLN B 1 21 ? 0.49 -14.664 9.312 1 97.94 21 GLN B CA 1
ATOM 2020 C C . GLN B 1 21 ? 1.215 -15.969 9.641 1 97.94 21 GLN B C 1
ATOM 2022 O O . GLN B 1 21 ? 2.232 -16.297 9.023 1 97.94 21 GLN B O 1
ATOM 2027 N N . GLU B 1 22 ? 0.722 -16.688 10.625 1 97.88 22 GLU B N 1
ATOM 2028 C CA . GLU B 1 22 ? 1.363 -17.922 11.055 1 97.88 22 GLU B CA 1
ATOM 2029 C C . GLU B 1 22 ? 1.485 -18.922 9.898 1 97.88 22 GLU B C 1
ATOM 2031 O O . GLU B 1 22 ? 2.555 -19.484 9.672 1 97.88 22 GLU B O 1
ATOM 2036 N N . GLU B 1 23 ? 0.429 -19.125 9.156 1 98.12 23 GLU B N 1
ATOM 2037 C CA . GLU B 1 23 ? 0.406 -20.109 8.078 1 98.12 23 GLU B CA 1
ATOM 2038 C C . GLU B 1 23 ? 1.167 -19.594 6.855 1 98.12 23 GLU B C 1
ATOM 2040 O O . GLU B 1 23 ? 1.728 -20.391 6.094 1 98.12 23 GLU B O 1
ATOM 2045 N N . PHE B 1 24 ? 1.239 -18.266 6.695 1 98.69 24 PHE B N 1
ATOM 2046 C CA . PHE B 1 24 ? 1.771 -17.672 5.473 1 98.69 24 PHE B CA 1
ATOM 2047 C C . PHE B 1 24 ? 3.234 -17.281 5.648 1 98.69 24 PHE B C 1
ATOM 2049 O O . PHE B 1 24 ? 3.908 -16.922 4.68 1 98.69 24 PHE B O 1
ATOM 2056 N N . ALA B 1 25 ? 3.807 -17.406 6.785 1 98.06 25 ALA B N 1
ATOM 2057 C CA . ALA B 1 25 ? 5.121 -16.922 7.191 1 98.06 25 ALA B CA 1
ATOM 2058 C C . ALA B 1 25 ? 6.211 -17.422 6.254 1 98.06 25 ALA B C 1
ATOM 2060 O O . ALA B 1 25 ? 7.148 -16.703 5.922 1 98.06 25 ALA B O 1
ATOM 2061 N N . PRO B 1 26 ? 6.145 -18.672 5.754 1 97.69 26 PRO B N 1
ATOM 2062 C CA . PRO B 1 26 ? 7.211 -19.156 4.883 1 97.69 26 PRO B CA 1
ATOM 2063 C C . PRO B 1 26 ? 7.238 -18.453 3.529 1 97.69 26 PRO B C 1
ATOM 2065 O O . PRO B 1 26 ? 8.219 -18.562 2.785 1 97.69 26 PRO B O 1
ATOM 2068 N N . PHE B 1 27 ? 6.18 -17.734 3.221 1 98.56 27 PHE B N 1
ATOM 2069 C CA . PHE B 1 27 ? 6.027 -17.219 1.865 1 98.56 27 PHE B CA 1
ATOM 2070 C C . PHE B 1 27 ? 6.07 -15.703 1.86 1 98.56 27 PHE B C 1
ATOM 2072 O O . PHE B 1 27 ? 6.211 -15.078 0.804 1 98.56 27 PHE B O 1
ATOM 2079 N N . GLY B 1 28 ? 5.926 -15.078 3.014 1 98.44 28 GLY B N 1
ATOM 2080 C CA . GLY B 1 28 ? 5.891 -13.625 3.094 1 98.44 28 GLY B CA 1
ATOM 2081 C C . GLY B 1 28 ? 5.172 -13.117 4.328 1 98.44 28 GLY B C 1
ATOM 2082 O O . GLY B 1 28 ? 5.27 -13.711 5.402 1 98.44 28 GLY B O 1
ATOM 2083 N N . ASP B 1 29 ? 4.578 -11.969 4.156 1 98.81 29 ASP B N 1
ATOM 2084 C CA . ASP B 1 29 ? 3.953 -11.297 5.289 1 98.81 29 ASP B CA 1
ATOM 2085 C C . ASP B 1 29 ? 2.498 -10.945 4.988 1 98.81 29 ASP B C 1
ATOM 2087 O O . ASP B 1 29 ? 2.164 -10.578 3.857 1 98.81 29 ASP B O 1
ATOM 2091 N N . VAL B 1 30 ? 1.66 -11.078 6.023 1 98.81 30 VAL B N 1
ATOM 2092 C CA . VAL B 1 30 ? 0.28 -10.609 5.977 1 98.81 30 VAL B CA 1
ATOM 2093 C C . VAL B 1 30 ? 0.151 -9.312 6.766 1 98.81 30 VAL B C 1
ATOM 2095 O O . VAL B 1 30 ? 0.558 -9.234 7.93 1 98.81 30 VAL B O 1
ATOM 2098 N N . VAL B 1 31 ? -0.322 -8.281 6.121 1 98.5 31 VAL B N 1
ATOM 2099 C CA . VAL B 1 31 ? -0.586 -7.012 6.801 1 98.5 31 VAL B CA 1
ATOM 2100 C C . VAL B 1 31 ? -2.047 -6.961 7.246 1 98.5 31 VAL B C 1
ATOM 2102 O O . VAL B 1 31 ? -2.957 -7.066 6.418 1 98.5 31 VAL B O 1
ATOM 2105 N N . TYR B 1 32 ? -2.281 -6.789 8.461 1 97.75 32 TYR B N 1
ATOM 2106 C CA . TYR B 1 32 ? -3.615 -6.699 9.047 1 97.75 32 TYR B CA 1
ATOM 2107 C C . TYR B 1 32 ? -3.57 -6.035 10.414 1 97.75 32 TYR B C 1
ATOM 2109 O O . TYR B 1 32 ? -2.504 -5.934 11.023 1 97.75 32 TYR B O 1
ATOM 2117 N N . ASN B 1 33 ? -4.688 -5.504 10.852 1 98.31 33 ASN B N 1
ATOM 2118 C CA . ASN B 1 33 ? -4.785 -4.969 12.203 1 98.31 33 ASN B CA 1
ATOM 2119 C C . ASN B 1 33 ? -4.754 -6.078 13.25 1 98.31 33 ASN B C 1
ATOM 2121 O O . ASN B 1 33 ? -5.707 -6.848 13.375 1 98.31 33 ASN B O 1
ATOM 2125 N N . PRO B 1 34 ? -3.682 -6.16 14.039 1 97.5 34 PRO B N 1
ATOM 2126 C CA . PRO B 1 34 ? -3.574 -7.266 14.992 1 97.5 34 PRO B CA 1
ATOM 2127 C C . PRO B 1 34 ? -4.551 -7.133 16.156 1 97.5 34 PRO B C 1
ATOM 2129 O O . PRO B 1 34 ? -4.809 -8.109 16.875 1 97.5 34 PRO B O 1
ATOM 2132 N N . GLN B 1 35 ? -5.066 -5.918 16.406 1 97.44 35 GLN B N 1
ATOM 2133 C CA . GLN B 1 35 ? -6.016 -5.656 17.484 1 97.44 35 GLN B CA 1
ATOM 2134 C C . GLN B 1 35 ? -7.18 -4.793 17 1 97.44 35 GLN B C 1
ATOM 2136 O O . GLN B 1 35 ? -7.332 -3.65 17.422 1 97.44 35 GLN B O 1
ATOM 2141 N N . PRO B 1 36 ? -8.062 -5.41 16.219 1 96.12 36 PRO B N 1
ATOM 2142 C CA . PRO B 1 36 ? -9.102 -4.605 15.57 1 96.12 36 PRO B CA 1
ATOM 2143 C C . PRO B 1 36 ? -10.094 -4.008 16.562 1 96.12 36 PRO B C 1
ATOM 2145 O O . PRO B 1 36 ? -10.797 -3.047 16.234 1 96.12 36 PRO B O 1
ATOM 2148 N N . ASN B 1 37 ? -10.148 -4.496 17.828 1 96.56 37 ASN B N 1
ATOM 2149 C CA . ASN B 1 37 ? -11.117 -3.998 18.797 1 96.56 37 ASN B CA 1
ATOM 2150 C C . ASN B 1 37 ? -10.492 -2.969 19.734 1 96.56 37 ASN B C 1
ATOM 2152 O O . ASN B 1 37 ? -11.164 -2.426 20.609 1 96.56 37 ASN B O 1
ATOM 2156 N N . LEU B 1 38 ? -9.227 -2.719 19.562 1 98.19 38 LEU B N 1
ATOM 2157 C CA . LEU B 1 38 ? -8.539 -1.741 20.406 1 98.19 38 LEU B CA 1
ATOM 2158 C C . LEU B 1 38 ? -8.578 -0.358 19.766 1 98.19 38 LEU B C 1
ATOM 2160 O O . LEU B 1 38 ? -7.996 -0.15 18.688 1 98.19 38 LEU B O 1
ATOM 2164 N N . LEU B 1 39 ? -9.234 0.546 20.438 1 98.44 39 LEU B N 1
ATOM 2165 C CA . LEU B 1 39 ? -9.258 1.928 19.969 1 98.44 39 LEU B CA 1
ATOM 2166 C C . LEU B 1 39 ? -7.957 2.643 20.312 1 98.44 39 LEU B C 1
ATOM 2168 O O . LEU B 1 39 ? -7.457 2.533 21.438 1 98.44 39 LEU B O 1
ATOM 2172 N N . PRO B 1 40 ? -7.438 3.416 19.375 1 98.69 40 PRO B N 1
ATOM 2173 C CA . PRO B 1 40 ? -6.199 4.152 19.641 1 98.69 40 PRO B CA 1
ATOM 2174 C C . PRO B 1 40 ? -6.297 5.035 20.891 1 98.69 40 PRO B C 1
ATOM 2176 O O . PRO B 1 40 ? -5.352 5.098 21.672 1 98.69 40 PRO B O 1
ATOM 2179 N N . SER B 1 41 ? -7.398 5.703 21.109 1 98.25 41 SER B N 1
ATOM 2180 C CA . SER B 1 41 ? -7.551 6.574 22.266 1 98.25 41 SER B CA 1
ATOM 2181 C C . SER B 1 41 ? -7.473 5.777 23.562 1 98.25 41 SER B C 1
ATOM 2183 O O . SER B 1 41 ? -6.906 6.246 24.547 1 98.25 41 SER B O 1
ATOM 2185 N N . LYS B 1 42 ? -8.031 4.602 23.547 1 98.12 42 LYS B N 1
ATOM 2186 C CA . LYS B 1 42 ? -7.961 3.732 24.719 1 98.12 42 LYS B CA 1
ATOM 2187 C C . LYS B 1 42 ? -6.527 3.268 24.969 1 98.12 42 LYS B C 1
ATOM 2189 O O . LYS B 1 42 ? -6.07 3.254 26.125 1 98.12 42 LYS B O 1
ATOM 2194 N N . TYR B 1 43 ? -5.906 2.865 23.984 1 98.56 43 TYR B N 1
ATOM 2195 C CA . TYR B 1 43 ? -4.516 2.457 24.125 1 98.56 43 TYR B CA 1
ATOM 2196 C C . TYR B 1 43 ? -3.664 3.596 24.672 1 98.56 43 TYR B C 1
ATOM 2198 O O . TYR B 1 43 ? -2.797 3.381 25.516 1 98.56 43 TYR B O 1
ATOM 2206 N N . ALA B 1 44 ? -3.895 4.789 24.125 1 97.88 44 ALA B N 1
ATOM 2207 C CA . ALA B 1 44 ? -3.127 5.945 24.562 1 97.88 44 ALA B CA 1
ATOM 2208 C C . ALA B 1 44 ? -3.295 6.172 26.062 1 97.88 44 ALA B C 1
ATOM 2210 O O . ALA B 1 44 ? -2.354 6.578 26.75 1 97.88 44 ALA B O 1
ATOM 2211 N N . SER B 1 45 ? -4.41 5.926 26.609 1 97.12 45 SER B N 1
ATOM 2212 C CA . SER B 1 45 ? -4.727 6.152 28.016 1 97.12 45 SER B CA 1
ATOM 2213 C C . SER B 1 45 ? -4.246 4.996 28.875 1 97.12 45 SER B C 1
ATOM 2215 O O . SER B 1 45 ? -3.75 5.211 29.984 1 97.12 45 SER B O 1
ATOM 2217 N N . GLN B 1 46 ? -4.25 3.779 28.406 1 95.81 46 GLN B N 1
ATOM 2218 C CA . GLN B 1 46 ? -4.051 2.598 29.25 1 95.81 46 GLN B CA 1
ATOM 2219 C C . GLN B 1 46 ? -2.67 1.992 29.016 1 95.81 46 GLN B C 1
ATOM 2221 O O . GLN B 1 46 ? -2.111 1.354 29.906 1 95.81 46 GLN B O 1
ATOM 2226 N N . GLY B 1 47 ? -2.234 2.207 27.891 1 93.69 47 GLY B N 1
ATOM 2227 C CA . GLY B 1 47 ? -0.95 1.622 27.531 1 93.69 47 GLY B CA 1
ATOM 2228 C C . GLY B 1 47 ? -1.004 0.114 27.375 1 93.69 47 GLY B C 1
ATOM 2229 O O . GLY B 1 47 ? -2.074 -0.453 27.141 1 93.69 47 GLY B O 1
ATOM 2230 N N . GLY B 1 48 ? 0.212 -0.53 27.391 1 94.81 48 GLY B N 1
ATOM 2231 C CA . GLY B 1 48 ? 0.369 -1.965 27.203 1 94.81 48 GLY B CA 1
ATOM 2232 C C . GLY B 1 48 ? 1.315 -2.326 26.078 1 94.81 48 GLY B C 1
ATOM 2233 O O . GLY B 1 48 ? 1.794 -1.447 25.359 1 94.81 48 GLY B O 1
ATOM 2234 N N . ARG B 1 49 ? 1.543 -3.621 26.031 1 97.12 49 ARG B N 1
ATOM 2235 C CA . ARG B 1 49 ? 2.422 -4.125 24.984 1 97.12 49 ARG B CA 1
ATOM 2236 C C . ARG B 1 49 ? 1.618 -4.59 23.766 1 97.12 49 ARG B C 1
ATOM 2238 O O . ARG B 1 49 ? 0.601 -5.27 23.922 1 97.12 49 ARG B O 1
ATOM 2245 N N . LEU B 1 50 ? 2.041 -4.23 22.625 1 98.12 50 LEU B N 1
ATOM 2246 C CA . LEU B 1 50 ? 1.397 -4.617 21.375 1 98.12 50 LEU B CA 1
ATOM 2247 C C . LEU B 1 50 ? 2.385 -5.328 20.453 1 98.12 50 LEU B C 1
ATOM 2249 O O . LEU B 1 50 ? 3.594 -5.113 20.562 1 98.12 50 LEU B O 1
ATOM 2253 N N . PRO B 1 51 ? 1.897 -6.188 19.625 1 97.38 51 PRO B N 1
ATOM 2254 C CA . PRO B 1 51 ? 2.768 -6.75 18.594 1 97.38 51 PRO B CA 1
ATOM 2255 C C . PRO B 1 51 ? 3.361 -5.684 17.672 1 97.38 51 PRO B C 1
ATOM 2257 O O . PRO B 1 51 ? 2.865 -4.555 17.641 1 97.38 51 PRO B O 1
ATOM 2260 N N . TYR B 1 52 ? 4.492 -6.031 17.016 1 97.88 52 TYR B N 1
ATOM 2261 C CA . TYR B 1 52 ? 5.121 -5.176 16.016 1 97.88 52 TYR B CA 1
ATOM 2262 C C 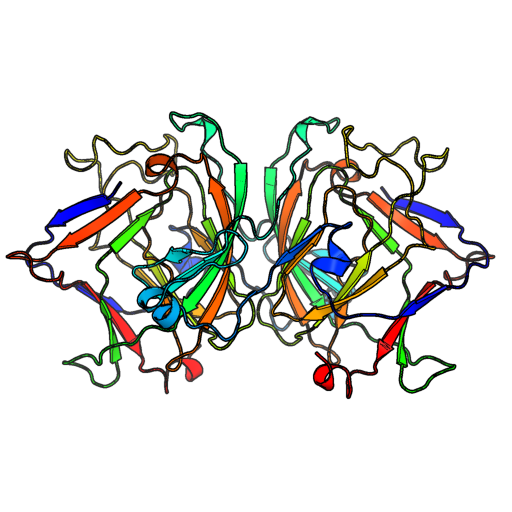. TYR B 1 52 ? 5.551 -3.846 16.625 1 97.88 52 TYR B C 1
ATOM 2264 O O . TYR B 1 52 ? 5.438 -2.799 15.977 1 97.88 52 TYR B O 1
ATOM 2272 N N . SER B 1 53 ? 5.934 -3.926 17.859 1 97.5 53 SER B N 1
ATOM 2273 C CA . SER B 1 53 ? 6.359 -2.709 18.547 1 97.5 53 SER B CA 1
ATOM 2274 C C . SER B 1 53 ? 5.305 -1.614 18.422 1 97.5 53 SER B C 1
ATOM 2276 O O . SER B 1 53 ? 5.625 -0.469 18.094 1 97.5 53 SER B O 1
ATOM 2278 N N . GLY B 1 54 ? 4.082 -2.002 18.625 1 98.25 54 GLY B N 1
ATOM 2279 C CA . GLY B 1 54 ? 2.992 -1.041 18.562 1 98.25 54 GLY B CA 1
ATOM 2280 C C . GLY B 1 54 ? 3.18 0.141 19.484 1 98.25 54 GLY B C 1
ATOM 2281 O O . GLY B 1 54 ? 3.574 -0.03 20.641 1 98.25 54 GLY B O 1
ATOM 2282 N N . THR B 1 55 ? 2.924 1.371 18.969 1 98.12 55 THR B N 1
ATOM 2283 C CA . THR B 1 55 ? 3.078 2.592 19.75 1 98.12 55 THR B CA 1
ATOM 2284 C C . THR B 1 55 ? 1.954 3.576 19.453 1 98.12 55 THR B C 1
ATOM 2286 O O . THR B 1 55 ? 1.422 3.594 18.344 1 98.12 55 THR B O 1
ATOM 2289 N N . SER B 1 56 ? 1.63 4.352 20.5 1 98.25 56 SER B N 1
ATOM 2290 C CA . SER B 1 56 ? 0.689 5.441 20.281 1 98.25 56 SER B CA 1
ATOM 2291 C C . SER B 1 56 ? 1.277 6.5 19.344 1 98.25 56 SER B C 1
ATOM 2293 O O . SER B 1 56 ? 2.457 6.844 19.453 1 98.25 56 SER B O 1
ATOM 2295 N N . ALA B 1 57 ? 0.445 6.953 18.422 1 96.56 57 ALA B N 1
ATOM 2296 C CA . ALA B 1 57 ? 0.858 7.965 17.453 1 96.56 57 ALA B CA 1
ATOM 2297 C C . ALA B 1 57 ? -0.208 9.047 17.297 1 96.56 57 ALA B C 1
ATOM 2299 O O . ALA B 1 57 ? -1.326 8.898 17.797 1 96.56 57 ALA B O 1
ATOM 2300 N N . ASN B 1 58 ? 0.131 10.148 16.625 1 95.5 58 ASN B N 1
ATOM 2301 C CA . ASN B 1 58 ? -0.794 11.234 16.328 1 95.5 58 ASN B CA 1
ATOM 2302 C C . ASN B 1 58 ? -1.512 11.719 17.578 1 95.5 58 ASN B C 1
ATOM 2304 O O . ASN B 1 58 ? -2.742 11.781 17.609 1 95.5 58 ASN B O 1
ATOM 2308 N N . GLN B 1 59 ? -0.685 11.992 18.641 1 91.94 59 GLN B N 1
ATOM 2309 C CA . GLN B 1 59 ? -1.191 12.523 19.906 1 91.94 59 GLN B CA 1
ATOM 2310 C C . GLN B 1 59 ? -2.305 11.641 20.469 1 91.94 59 GLN B C 1
ATOM 2312 O O . GLN B 1 59 ? -3.287 12.141 21.016 1 91.94 59 GLN B O 1
ATOM 2317 N N . GLY B 1 60 ? -2.266 10.312 20.172 1 97.12 60 GLY B N 1
ATOM 2318 C CA . GLY B 1 60 ? -3.156 9.344 20.781 1 97.12 60 GLY B CA 1
ATOM 2319 C C . GLY B 1 60 ? -4.293 8.914 19.875 1 97.12 60 GLY B C 1
ATOM 2320 O O . GLY B 1 60 ? -5.086 8.039 20.234 1 97.12 60 GLY B O 1
ATOM 2321 N N . SER B 1 61 ? -4.391 9.469 18.719 1 97.75 61 SER B N 1
ATOM 2322 C CA . SER B 1 61 ? -5.516 9.156 17.844 1 97.75 61 SER B CA 1
ATOM 2323 C C . SER B 1 61 ? -5.168 8.031 16.875 1 97.75 61 SER B C 1
ATOM 2325 O O . SER B 1 61 ? -5.988 7.645 16.031 1 97.75 61 SER B O 1
ATOM 2327 N N . ALA B 1 62 ? -3.955 7.465 16.984 1 98.69 62 ALA B N 1
ATOM 2328 C CA . ALA B 1 62 ? -3.564 6.355 16.125 1 98.69 62 ALA B CA 1
ATOM 2329 C C . ALA B 1 62 ? -2.629 5.395 16.859 1 98.69 62 ALA B C 1
ATOM 2331 O O . ALA B 1 62 ? -2.021 5.758 17.859 1 98.69 62 ALA B O 1
ATOM 2332 N N . ILE B 1 63 ? -2.564 4.211 16.469 1 98.81 63 ILE B N 1
ATOM 2333 C CA . ILE B 1 63 ? -1.539 3.234 16.812 1 98.81 63 ILE B CA 1
ATOM 2334 C C . ILE B 1 63 ? -0.689 2.91 15.594 1 98.81 63 ILE B C 1
ATOM 2336 O O . ILE B 1 63 ? -1.222 2.648 14.508 1 98.81 63 ILE B O 1
ATOM 2340 N N . ARG B 1 64 ? 0.587 3.004 15.727 1 98.69 64 ARG B N 1
ATOM 2341 C CA . ARG B 1 64 ? 1.512 2.578 14.68 1 98.69 64 ARG B CA 1
ATOM 2342 C C . ARG B 1 64 ? 2.076 1.193 14.977 1 98.69 64 ARG B C 1
ATOM 2344 O O . ARG B 1 64 ? 2.631 0.96 16.047 1 98.69 64 ARG B O 1
ATOM 2351 N N . TYR B 1 65 ? 1.912 0.252 14.133 1 98.75 65 TYR B N 1
ATOM 2352 C CA . TYR B 1 65 ? 2.586 -1.042 14.141 1 98.75 65 TYR B CA 1
ATOM 2353 C C . TYR B 1 65 ? 3.764 -1.053 13.18 1 98.75 65 TYR B C 1
ATOM 2355 O O . TYR B 1 65 ? 3.59 -0.847 11.969 1 98.75 65 TYR B O 1
ATOM 2363 N N . ALA B 1 66 ? 4.957 -1.304 13.664 1 98.06 66 ALA B N 1
ATOM 2364 C CA . ALA B 1 66 ? 6.168 -1.202 12.859 1 98.06 66 ALA B CA 1
ATOM 2365 C C . ALA B 1 66 ? 6.449 -2.512 12.125 1 98.06 66 ALA B C 1
ATOM 2367 O O . ALA B 1 66 ? 6.117 -3.59 12.625 1 98.06 66 ALA B O 1
ATOM 2368 N N . ASP B 1 67 ? 7.051 -2.391 10.969 1 97.75 67 ASP B N 1
ATOM 2369 C CA . ASP B 1 67 ? 7.602 -3.516 10.219 1 97.75 67 ASP B CA 1
ATOM 2370 C C . ASP B 1 67 ? 6.574 -4.633 10.07 1 97.75 67 ASP B C 1
ATOM 2372 O O . ASP B 1 67 ? 6.859 -5.793 10.375 1 97.75 67 ASP B O 1
ATOM 2376 N N . VAL B 1 68 ? 5.332 -4.23 9.711 1 98.38 68 VAL B N 1
ATOM 2377 C CA . VAL B 1 68 ? 4.258 -5.207 9.531 1 98.38 68 VAL B CA 1
ATOM 2378 C C . VAL B 1 68 ? 4.539 -6.059 8.297 1 98.38 68 VAL B C 1
ATOM 2380 O O . VAL B 1 68 ? 3.943 -7.125 8.125 1 98.38 68 VAL B O 1
ATOM 2383 N N . SER B 1 69 ? 5.34 -5.609 7.445 1 97.25 69 SER B N 1
ATOM 2384 C CA . SER B 1 69 ? 5.938 -6.316 6.32 1 97.25 69 SER B CA 1
ATOM 2385 C C . SER B 1 69 ? 7.406 -5.945 6.148 1 97.25 69 SER B C 1
ATOM 2387 O O . SER B 1 69 ? 7.824 -4.852 6.539 1 97.25 69 SER B O 1
ATOM 2389 N N . LYS B 1 70 ? 8.18 -6.902 5.555 1 91.88 70 LYS B N 1
ATOM 2390 C CA . LYS B 1 70 ? 9.602 -6.668 5.328 1 91.88 70 LYS B CA 1
ATOM 2391 C C . LYS B 1 70 ? 9.938 -6.723 3.842 1 91.88 70 LYS B C 1
ATOM 2393 O O . LYS B 1 70 ? 10.305 -7.781 3.322 1 91.88 70 LYS B O 1
ATOM 2398 N N . PRO B 1 71 ? 9.852 -5.535 3.221 1 97 71 PRO B N 1
ATOM 2399 C CA . PRO B 1 71 ? 10.156 -5.512 1.787 1 97 71 PRO B CA 1
ATOM 2400 C C . PRO B 1 71 ? 11.586 -5.938 1.48 1 97 71 PRO B C 1
ATOM 2402 O O . PRO B 1 71 ? 12.508 -5.629 2.246 1 97 71 PRO B O 1
ATOM 2405 N N . GLN B 1 72 ? 11.766 -6.625 0.398 1 97.38 72 GLN B N 1
ATOM 2406 C CA . GLN B 1 72 ? 13.07 -7.102 -0.043 1 97.38 72 GLN B CA 1
ATOM 2407 C C . GLN B 1 72 ? 13.43 -6.531 -1.411 1 97.38 72 GLN B C 1
ATOM 2409 O O . GLN B 1 72 ? 12.609 -6.543 -2.332 1 97.38 72 GLN B O 1
ATOM 2414 N N . ASP B 1 73 ? 14.57 -5.977 -1.516 1 97.5 73 ASP B N 1
ATOM 2415 C CA . ASP B 1 73 ? 15.172 -5.531 -2.768 1 97.5 73 ASP B CA 1
ATOM 2416 C C . ASP B 1 73 ? 16.516 -6.215 -3.01 1 97.5 73 ASP B C 1
ATOM 2418 O O . ASP B 1 73 ? 17.516 -5.879 -2.373 1 97.5 73 ASP B O 1
ATOM 2422 N N . LEU B 1 74 ? 16.531 -7.141 -3.955 1 98.06 74 LEU B N 1
ATOM 2423 C CA . LEU B 1 74 ? 17.734 -7.898 -4.23 1 98.06 74 LEU B CA 1
ATOM 2424 C C . LEU B 1 74 ? 18.234 -7.629 -5.648 1 98.06 74 LEU B C 1
ATOM 2426 O O . LEU B 1 74 ? 18.984 -8.438 -6.215 1 98.06 74 LEU B O 1
ATOM 2430 N N . LEU B 1 75 ? 17.797 -6.527 -6.234 1 97.44 75 LEU B N 1
ATOM 2431 C CA . LEU B 1 75 ? 18.078 -6.23 -7.633 1 97.44 75 LEU B CA 1
ATOM 2432 C C . LEU B 1 75 ? 19.578 -5.953 -7.836 1 97.44 75 LEU B C 1
ATOM 2434 O O . LEU B 1 75 ? 20.078 -6.043 -8.961 1 97.44 75 LEU B O 1
ATOM 2438 N N . SER B 1 76 ? 20.281 -5.535 -6.766 1 96.5 76 SER B N 1
ATOM 2439 C CA . SER B 1 76 ? 21.719 -5.352 -6.875 1 96.5 76 SER B CA 1
ATOM 2440 C C . SER B 1 76 ? 22.406 -6.641 -7.309 1 96.5 76 SER B C 1
ATOM 2442 O O . SER B 1 76 ? 23.531 -6.613 -7.805 1 96.5 76 SER B O 1
ATOM 2444 N N . GLN B 1 77 ? 21.734 -7.781 -7.117 1 97.44 77 GLN B N 1
ATOM 2445 C CA . GLN B 1 77 ? 22.281 -9.07 -7.508 1 97.44 77 GLN B CA 1
ATOM 2446 C C . GLN B 1 77 ? 21.781 -9.5 -8.883 1 97.44 77 GLN B C 1
ATOM 2448 O O . GLN B 1 77 ? 22.188 -10.539 -9.406 1 97.44 77 GLN B O 1
ATOM 2453 N N . ALA B 1 78 ? 20.859 -8.742 -9.414 1 97.69 78 ALA B N 1
ATOM 2454 C CA . ALA B 1 78 ? 20.375 -9.047 -10.766 1 97.69 78 ALA B CA 1
ATOM 2455 C C . ALA B 1 78 ? 21.438 -8.711 -11.812 1 97.69 78 ALA B C 1
ATOM 2457 O O . ALA B 1 78 ? 22.297 -7.859 -11.586 1 97.69 78 ALA B O 1
ATOM 2458 N N . PRO B 1 79 ? 21.406 -9.352 -12.969 1 95.75 79 PRO B N 1
ATOM 2459 C CA . PRO B 1 79 ? 22.375 -9.039 -14.031 1 95.75 79 PRO B CA 1
ATOM 2460 C C . PRO B 1 79 ? 22.406 -7.555 -14.367 1 95.75 79 PRO B C 1
ATOM 2462 O O . PRO B 1 79 ? 23.484 -7.004 -14.633 1 95.75 79 PRO B O 1
ATOM 2465 N N . SER B 1 80 ? 21.297 -6.82 -14.359 1 94.69 80 SER B N 1
ATOM 2466 C CA . SER B 1 80 ? 21.25 -5.402 -14.703 1 94.69 80 SER B CA 1
ATOM 2467 C C . SER B 1 80 ? 21.797 -4.535 -13.578 1 94.69 80 SER B C 1
ATOM 2469 O O . SER B 1 80 ? 22.156 -3.379 -13.805 1 94.69 80 SER B O 1
ATOM 2471 N N . LYS B 1 81 ? 21.719 -5.012 -12.344 1 92.56 81 LYS B N 1
ATOM 2472 C CA . LYS B 1 81 ? 22.281 -4.434 -11.125 1 92.56 81 LYS B CA 1
ATOM 2473 C C . LYS B 1 81 ? 21.594 -3.119 -10.773 1 92.56 81 LYS B C 1
ATOM 2475 O O . LYS B 1 81 ? 22.156 -2.283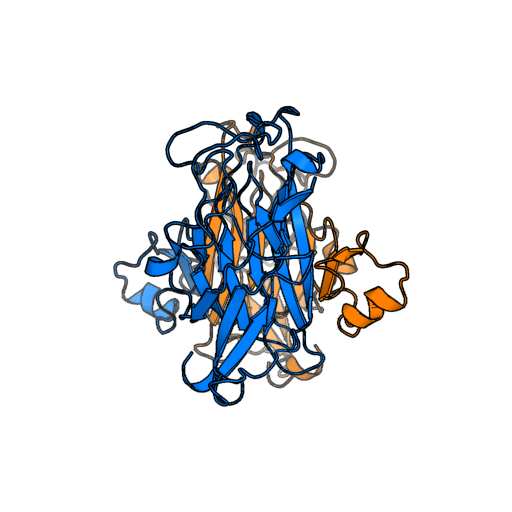 -10.07 1 92.56 81 LYS B O 1
ATOM 2480 N N . ASP B 1 82 ? 20.484 -2.836 -11.352 1 92.75 82 ASP B N 1
ATOM 2481 C CA . ASP B 1 82 ? 19.781 -1.59 -11.07 1 92.75 82 ASP B CA 1
ATOM 2482 C C . ASP B 1 82 ? 18.266 -1.808 -11.055 1 92.75 82 ASP B C 1
ATOM 2484 O O . ASP B 1 82 ? 17.766 -2.828 -11.539 1 92.75 82 ASP B O 1
ATOM 2488 N N . GLY B 1 83 ? 17.594 -0.952 -10.367 1 95.38 83 GLY B N 1
ATOM 2489 C CA . GLY B 1 83 ? 16.141 -0.972 -10.281 1 95.38 83 GLY B CA 1
ATOM 2490 C C . GLY B 1 83 ? 15.578 0.139 -9.414 1 95.38 83 GLY B C 1
ATOM 2491 O O . GLY B 1 83 ? 16.328 0.943 -8.859 1 95.38 83 GLY B O 1
ATOM 2492 N N . ARG B 1 84 ? 14.352 0.217 -9.391 1 96.62 84 ARG B N 1
ATOM 2493 C CA . ARG B 1 84 ? 13.68 1.239 -8.594 1 96.62 84 ARG B CA 1
ATOM 2494 C C . ARG B 1 84 ? 12.375 0.708 -8.016 1 96.62 84 ARG B C 1
ATOM 2496 O O . ARG B 1 84 ? 11.805 -0.258 -8.523 1 96.62 84 ARG B O 1
ATOM 2503 N N . LEU B 1 85 ? 11.961 1.315 -6.953 1 98.25 85 LEU B N 1
ATOM 2504 C CA . LEU B 1 85 ? 10.641 1.033 -6.402 1 98.25 85 LEU B CA 1
ATOM 2505 C C . LEU B 1 85 ? 9.547 1.528 -7.34 1 98.25 85 LEU B C 1
ATOM 2507 O O . LEU B 1 85 ? 9.609 2.656 -7.836 1 98.25 85 LEU B O 1
ATOM 2511 N N . ILE B 1 86 ? 8.594 0.7 -7.629 1 98.44 86 ILE B N 1
ATOM 2512 C CA . ILE B 1 86 ? 7.469 1.11 -8.461 1 98.44 86 ILE B CA 1
ATOM 2513 C C . ILE B 1 86 ? 6.16 0.824 -7.727 1 98.44 86 ILE B C 1
ATOM 2515 O O . ILE B 1 86 ? 6.098 -0.065 -6.875 1 98.44 86 ILE B O 1
ATOM 2519 N N . MET B 1 87 ? 5.18 1.632 -8.031 1 98.75 87 MET B N 1
ATOM 2520 C CA . MET B 1 87 ? 3.814 1.454 -7.543 1 98.75 87 MET B CA 1
ATOM 2521 C C . MET B 1 87 ? 2.824 1.409 -8.703 1 98.75 87 MET B C 1
ATOM 2523 O O . MET B 1 87 ? 2.725 2.361 -9.477 1 98.75 87 MET B O 1
ATOM 2527 N N . SER B 1 88 ? 2.148 0.32 -8.828 1 98.69 88 SER B N 1
ATOM 2528 C CA . SER B 1 88 ? 1.12 0.115 -9.836 1 98.69 88 SER B CA 1
ATOM 2529 C C . SER B 1 88 ? -0.222 -0.231 -9.203 1 98.69 88 SER B C 1
ATOM 2531 O O . SER B 1 88 ? -0.294 -0.514 -8.008 1 98.69 88 SER B O 1
ATOM 2533 N N . GLN B 1 89 ? -1.201 -0.088 -9.938 1 98.75 89 GLN B N 1
ATOM 2534 C CA . GLN B 1 89 ? -2.516 -0.556 -9.508 1 98.75 89 GLN B CA 1
ATOM 2535 C C . GLN B 1 89 ? -2.994 -1.716 -10.375 1 98.75 89 GLN B C 1
ATOM 2537 O O . GLN B 1 89 ? -2.875 -1.671 -11.602 1 98.75 89 GLN B O 1
ATOM 2542 N N . PHE B 1 90 ? -3.455 -2.768 -9.789 1 98.88 90 PHE B N 1
ATOM 2543 C CA . PHE B 1 90 ? -4.121 -3.871 -10.469 1 98.88 90 PHE B CA 1
ATOM 2544 C C . PHE B 1 90 ? -5.609 -3.889 -10.141 1 98.88 90 PHE B C 1
ATOM 2546 O O . PHE B 1 90 ? -5.992 -4 -8.977 1 98.88 90 PHE B O 1
ATOM 2553 N N . VAL B 1 91 ? -6.414 -3.705 -11.086 1 98.88 91 VAL B N 1
ATOM 2554 C CA . VAL B 1 91 ? -7.855 -3.914 -10.977 1 98.88 91 VAL B CA 1
ATOM 2555 C C . VAL B 1 91 ? -8.203 -5.34 -11.398 1 98.88 91 VAL B C 1
ATOM 2557 O O . VAL B 1 91 ? -8.125 -5.68 -12.578 1 98.88 91 VAL B O 1
ATOM 2560 N N . CYS B 1 92 ? -8.594 -6.16 -10.445 1 98.81 92 CYS B N 1
ATOM 2561 C CA . CYS B 1 92 ? -8.812 -7.578 -10.695 1 98.81 92 CYS B CA 1
ATOM 2562 C C . CYS B 1 92 ? -10.305 -7.91 -10.695 1 98.81 92 CYS B C 1
ATOM 2564 O O . CYS B 1 92 ? -11 -7.629 -9.719 1 98.81 92 CYS B O 1
ATOM 2566 N N . GLU B 1 93 ? -10.75 -8.5 -11.719 1 98.62 93 GLU B N 1
ATOM 2567 C CA . GLU B 1 93 ? -12.141 -8.922 -11.828 1 98.62 93 GLU B CA 1
ATOM 2568 C C . GLU B 1 93 ? -12.367 -10.273 -11.164 1 98.62 93 GLU B C 1
ATOM 2570 O O . GLU B 1 93 ? -11.555 -11.188 -11.305 1 98.62 93 GLU B O 1
ATOM 2575 N N . ALA B 1 94 ? -13.484 -10.359 -10.422 1 98 94 ALA B N 1
ATOM 2576 C CA . ALA B 1 94 ? -13.82 -11.617 -9.766 1 98 94 ALA B CA 1
ATOM 2577 C C . ALA B 1 94 ? -13.875 -12.758 -10.766 1 98 94 ALA B C 1
ATOM 2579 O O . ALA B 1 94 ? -14.43 -12.609 -11.859 1 98 94 ALA B O 1
ATOM 2580 N N . ARG B 1 95 ? -13.297 -13.883 -10.383 1 96.56 95 ARG B N 1
ATOM 2581 C CA . ARG B 1 95 ? -13.266 -15.039 -11.273 1 96.56 95 ARG B CA 1
ATOM 2582 C C . ARG B 1 95 ? -14.578 -15.812 -11.211 1 96.56 95 ARG B C 1
ATOM 2584 O O . ARG B 1 95 ? -15.188 -15.93 -10.148 1 96.56 95 ARG B O 1
ATOM 2591 N N . THR B 1 96 ? -14.875 -16.297 -12.352 1 92.81 96 THR B N 1
ATOM 2592 C CA . THR B 1 96 ? -15.953 -17.281 -12.367 1 92.81 96 THR B CA 1
ATOM 2593 C C . THR B 1 96 ? -15.438 -18.656 -11.945 1 92.81 96 THR B C 1
ATOM 2595 O O . THR B 1 96 ? -14.547 -19.219 -12.594 1 92.81 96 THR B O 1
ATOM 2598 N N . LEU B 1 97 ? -16.031 -19.156 -10.875 1 94 97 LEU B N 1
ATOM 2599 C CA . LEU B 1 97 ? -15.578 -20.438 -10.344 1 94 97 LEU B CA 1
ATOM 2600 C C . LEU B 1 97 ? -16.516 -21.562 -10.781 1 94 97 LEU B C 1
ATOM 2602 O O . LEU B 1 97 ? -17.719 -21.359 -10.898 1 94 97 LEU B O 1
ATOM 2606 N N . ALA B 1 98 ? -15.953 -22.672 -11.023 1 91.19 98 ALA B N 1
ATOM 2607 C CA . ALA B 1 98 ? -16.734 -23.859 -11.367 1 91.19 98 ALA B CA 1
ATOM 2608 C C . ALA B 1 98 ? -17.078 -24.672 -10.125 1 91.19 98 ALA B C 1
ATOM 2610 O O . ALA B 1 98 ? -16.25 -24.828 -9.227 1 91.19 98 ALA B O 1
ATOM 2611 N N . PRO B 1 99 ? -18.297 -25.172 -10.086 1 92.25 99 PRO B N 1
ATOM 2612 C CA . PRO B 1 99 ? -18.625 -26.078 -8.977 1 92.25 99 PRO B CA 1
ATOM 2613 C C . PRO B 1 99 ? -17.812 -27.375 -9.023 1 92.25 99 PRO B C 1
ATOM 2615 O O . PRO B 1 99 ? -17.578 -27.922 -10.109 1 92.25 99 PRO B O 1
ATOM 2618 N N . ALA B 1 100 ? -17.453 -27.812 -7.836 1 92.88 100 ALA B N 1
ATOM 2619 C CA . ALA B 1 100 ? -16.797 -29.125 -7.777 1 92.88 100 ALA B CA 1
ATOM 2620 C C . ALA B 1 100 ? -17.75 -30.234 -8.172 1 92.88 100 ALA B C 1
ATOM 2622 O O . ALA B 1 100 ? -18.922 -30.234 -7.766 1 92.88 100 ALA B O 1
ATOM 2623 N N . LYS B 1 101 ? -17.219 -31.109 -8.914 1 89.5 101 LYS B N 1
ATOM 2624 C CA . LYS B 1 101 ? -18.062 -32.219 -9.391 1 89.5 101 LYS B CA 1
ATOM 2625 C C . LYS B 1 101 ? -18.438 -33.156 -8.258 1 89.5 101 LYS B C 1
ATOM 2627 O O . LYS B 1 101 ? -19.547 -33.688 -8.211 1 89.5 101 LYS B O 1
ATOM 2632 N N . ASP B 1 102 ? -17.547 -33.375 -7.387 1 92.62 102 ASP B N 1
ATOM 2633 C CA . ASP B 1 102 ? -17.703 -34.375 -6.348 1 92.62 102 ASP B CA 1
ATOM 2634 C C . ASP B 1 102 ? -18.297 -33.781 -5.074 1 92.62 102 ASP B C 1
ATOM 2636 O O . ASP B 1 102 ? -18.688 -34.5 -4.156 1 92.62 102 ASP B O 1
ATOM 2640 N N . ASP B 1 103 ? -18.359 -32.438 -4.867 1 90.56 103 ASP B N 1
ATOM 2641 C CA . ASP B 1 103 ? -18.844 -31.75 -3.684 1 90.56 103 ASP B CA 1
ATOM 2642 C C . ASP B 1 103 ? -19.562 -30.453 -4.066 1 90.56 103 ASP B C 1
ATOM 2644 O O . ASP B 1 103 ? -18.906 -29.438 -4.285 1 90.56 103 ASP B O 1
ATOM 2648 N N . PRO B 1 104 ? -20.828 -30.453 -4.102 1 86.69 104 PRO B N 1
ATOM 2649 C CA . PRO B 1 104 ? -21.594 -29.297 -4.582 1 86.69 104 PRO B CA 1
ATOM 2650 C C . PRO B 1 104 ? -21.453 -28.078 -3.672 1 86.69 104 PRO B C 1
ATOM 2652 O O . PRO B 1 104 ? -21.891 -26.984 -4.039 1 86.69 104 PRO B O 1
ATOM 2655 N N . THR B 1 105 ? -20.891 -28.25 -2.502 1 89.94 105 THR B N 1
ATOM 2656 C CA . THR B 1 105 ? -20.734 -27.125 -1.572 1 89.94 105 THR B CA 1
ATOM 2657 C C . THR B 1 105 ? -19.422 -26.391 -1.829 1 89.94 105 THR B C 1
ATOM 2659 O O . THR B 1 105 ? -19.141 -25.375 -1.188 1 89.94 105 THR B O 1
ATOM 2662 N N . GLN B 1 106 ? -18.719 -26.938 -2.783 1 93.44 106 GLN B N 1
ATOM 2663 C CA . GLN B 1 106 ? -17.406 -26.375 -3.057 1 93.44 106 GLN B CA 1
ATOM 2664 C C . GLN B 1 106 ? -17.312 -25.875 -4.492 1 93.44 106 GLN B C 1
ATOM 2666 O O . GLN B 1 106 ? -17.891 -26.469 -5.406 1 93.44 106 GLN B O 1
ATOM 2671 N N . ASP B 1 107 ? -16.641 -24.781 -4.66 1 95.31 107 ASP B N 1
ATOM 2672 C CA . ASP B 1 107 ? -16.219 -24.297 -5.973 1 95.31 107 ASP B CA 1
ATOM 2673 C C . ASP B 1 107 ? -14.742 -24.609 -6.207 1 95.31 107 ASP B C 1
ATOM 2675 O O . ASP B 1 107 ? -14 -24.906 -5.266 1 95.31 107 ASP B O 1
ATOM 2679 N N . GLU B 1 108 ? -14.359 -24.578 -7.457 1 96.38 108 GLU B N 1
ATOM 2680 C CA . GLU B 1 108 ? -12.977 -24.875 -7.805 1 96.38 108 GLU B CA 1
ATOM 2681 C C . GLU B 1 108 ? -12.375 -23.781 -8.688 1 96.38 108 GLU B C 1
ATOM 2683 O O . GLU B 1 108 ? -13.062 -23.234 -9.547 1 96.38 108 GLU B O 1
ATOM 2688 N N . PHE B 1 109 ? -11.172 -23.5 -8.438 1 96.81 109 PHE B N 1
ATOM 2689 C CA . PHE B 1 109 ? -10.352 -22.625 -9.273 1 96.81 109 PHE B CA 1
ATOM 2690 C C . PHE B 1 109 ? -9.164 -23.391 -9.844 1 96.81 109 PHE B C 1
ATOM 2692 O O . PHE B 1 109 ? -8.375 -23.969 -9.086 1 96.81 109 PHE B O 1
ATOM 2699 N N . ALA B 1 110 ? -8.977 -23.344 -11.164 1 95.88 110 ALA B N 1
ATOM 2700 C CA . ALA B 1 110 ? -7.879 -24.031 -11.82 1 95.88 110 ALA B CA 1
ATOM 2701 C C . ALA B 1 110 ? -6.594 -23.219 -11.758 1 95.88 110 ALA B C 1
ATOM 2703 O O . ALA B 1 110 ? -6.59 -22.031 -12.07 1 95.88 110 ALA B O 1
ATOM 2704 N N . VAL B 1 111 ? -5.562 -23.875 -11.328 1 96.62 111 VAL B N 1
ATOM 2705 C CA . VAL B 1 111 ? -4.246 -23.25 -11.273 1 96.62 111 VAL B CA 1
ATOM 2706 C C . VAL B 1 111 ? -3.408 -23.719 -12.469 1 96.62 111 VAL B C 1
ATOM 2708 O O . VAL B 1 111 ? -2.92 -24.844 -12.492 1 96.62 111 VAL B O 1
ATOM 2711 N N . ASN B 1 112 ? -3.174 -22.812 -13.391 1 94.75 112 ASN B N 1
ATOM 2712 C CA . ASN B 1 112 ? -2.459 -23.188 -14.609 1 94.75 112 ASN B CA 1
ATOM 2713 C C . ASN B 1 112 ? -1.13 -22.438 -14.727 1 94.75 112 ASN B C 1
ATOM 2715 O O . ASN B 1 112 ? -0.278 -22.812 -15.539 1 94.75 112 ASN B O 1
ATOM 2719 N N . ILE B 1 113 ? -1.021 -21.422 -13.938 1 96.5 113 ILE B N 1
ATOM 2720 C CA . ILE B 1 113 ? 0.153 -20.562 -14.016 1 96.5 113 ILE B CA 1
ATOM 2721 C C . ILE B 1 113 ? 0.617 -20.188 -12.609 1 96.5 113 ILE B C 1
ATOM 2723 O O . ILE B 1 113 ? -0.204 -19.938 -11.719 1 96.5 113 ILE B O 1
ATOM 2727 N N . LEU B 1 114 ? 1.871 -20.266 -12.375 1 98.19 114 LEU B N 1
ATOM 2728 C CA . LEU B 1 114 ? 2.5 -19.609 -11.234 1 98.19 114 LEU B CA 1
ATOM 2729 C C . LEU B 1 114 ? 3.607 -18.656 -11.695 1 98.19 114 LEU B C 1
ATOM 2731 O O . LEU B 1 114 ? 4.195 -18.859 -12.766 1 98.19 114 LEU B O 1
ATOM 2735 N N . GLU B 1 115 ? 3.809 -17.656 -10.938 1 98.56 115 GLU B N 1
ATOM 2736 C CA . GLU B 1 115 ? 4.871 -16.703 -11.227 1 98.56 115 GLU B CA 1
ATOM 2737 C C . GLU B 1 115 ? 5.676 -16.375 -9.969 1 98.56 115 GLU B C 1
ATOM 2739 O O . GLU B 1 115 ? 5.254 -16.703 -8.859 1 98.56 115 GLU B O 1
ATOM 2744 N N . ARG B 1 116 ? 6.855 -15.805 -10.117 1 98.69 116 ARG B N 1
ATOM 2745 C CA . ARG B 1 116 ? 7.645 -15.281 -9.008 1 98.69 116 ARG B CA 1
ATOM 2746 C C . ARG B 1 116 ? 8.438 -14.047 -9.438 1 98.69 116 ARG B C 1
ATOM 2748 O O . ARG B 1 116 ? 8.68 -13.844 -10.625 1 98.69 116 ARG B O 1
ATOM 2755 N N . HIS B 1 117 ? 8.711 -13.211 -8.562 1 98.62 117 HIS B N 1
ATOM 2756 C CA . HIS B 1 117 ? 9.648 -12.094 -8.664 1 98.62 117 HIS B CA 1
ATOM 2757 C C . HIS B 1 117 ? 10.945 -12.398 -7.914 1 98.62 117 HIS B C 1
ATOM 2759 O O . HIS B 1 117 ? 11.023 -12.219 -6.699 1 98.62 117 HIS B O 1
ATOM 2765 N N . PRO B 1 118 ? 11.945 -12.883 -8.648 1 98.44 118 PRO B N 1
ATOM 2766 C CA . PRO B 1 118 ? 13.094 -13.469 -7.961 1 98.44 118 PRO B CA 1
ATOM 2767 C C . PRO B 1 118 ? 13.867 -12.453 -7.129 1 98.44 118 PRO B C 1
ATOM 2769 O O . PRO B 1 118 ? 14.414 -12.797 -6.082 1 98.44 118 PRO B O 1
ATOM 2772 N N . PHE B 1 119 ? 13.844 -11.156 -7.492 1 98.56 119 PHE B N 1
ATOM 2773 C CA . PHE B 1 119 ? 14.766 -10.211 -6.883 1 98.56 119 PHE B CA 1
ATOM 2774 C C . PHE B 1 119 ? 14.016 -9.195 -6.027 1 98.56 119 PHE B C 1
ATOM 2776 O O . PHE B 1 119 ? 14.602 -8.219 -5.551 1 98.56 119 PHE B O 1
ATOM 2783 N N . THR B 1 120 ? 12.766 -9.391 -5.887 1 98.56 120 THR B N 1
ATOM 2784 C CA . THR B 1 120 ? 12.008 -8.391 -5.137 1 98.56 120 THR B CA 1
ATOM 2785 C C . THR B 1 120 ? 10.797 -9.023 -4.461 1 98.56 120 THR B C 1
ATOM 2787 O O . THR B 1 120 ? 10.188 -9.953 -5.004 1 98.56 120 THR B O 1
ATOM 2790 N N . SER B 1 121 ? 10.484 -8.555 -3.275 1 98.69 121 SER B N 1
ATOM 2791 C CA . SER B 1 121 ? 9.148 -8.797 -2.744 1 98.69 121 SER B CA 1
ATOM 2792 C C . SER B 1 121 ? 8.086 -8.023 -3.525 1 98.69 121 SER B C 1
ATOM 2794 O O . SER B 1 121 ? 8.414 -7.098 -4.27 1 98.69 121 SER B O 1
ATOM 2796 N N . GLN B 1 122 ? 6.891 -8.414 -3.436 1 98.81 122 GLN B N 1
ATOM 2797 C CA . GLN B 1 122 ? 5.75 -7.75 -4.055 1 98.81 122 GLN B CA 1
ATOM 2798 C C . GLN B 1 122 ? 4.559 -7.695 -3.1 1 98.81 122 GLN B C 1
ATOM 2800 O O . GLN B 1 122 ? 4.125 -8.727 -2.584 1 98.81 122 GLN B O 1
ATOM 2805 N N . THR B 1 123 ? 4.09 -6.516 -2.781 1 98.94 123 THR B N 1
ATOM 2806 C CA . THR B 1 123 ? 2.992 -6.305 -1.843 1 98.94 123 THR B CA 1
ATOM 2807 C C . THR B 1 123 ? 1.715 -5.914 -2.582 1 98.94 123 THR B C 1
ATOM 2809 O O . THR B 1 123 ? 1.742 -5.062 -3.471 1 98.94 123 THR B O 1
ATOM 2812 N N . PHE B 1 124 ? 0.576 -6.57 -2.285 1 98.94 124 PHE B N 1
ATOM 2813 C CA . PHE B 1 124 ? -0.759 -6.219 -2.756 1 98.94 124 PHE B CA 1
ATOM 2814 C C . PHE B 1 124 ? -1.603 -5.656 -1.617 1 98.94 124 PHE B C 1
ATOM 2816 O O . PHE B 1 124 ? -1.901 -6.359 -0.651 1 98.94 124 PHE B O 1
ATOM 2823 N N . ALA B 1 125 ? -1.939 -4.406 -1.681 1 98.88 125 ALA B N 1
ATOM 2824 C CA . ALA B 1 125 ? -2.824 -3.773 -0.706 1 98.88 125 ALA B CA 1
ATOM 2825 C C . ALA B 1 125 ? -4.18 -3.445 -1.327 1 98.88 125 ALA B C 1
ATOM 2827 O O . ALA B 1 125 ? -4.277 -2.58 -2.201 1 98.88 125 ALA B O 1
ATOM 2828 N N . PRO B 1 126 ? -5.23 -4.082 -0.84 1 98.88 126 PRO B N 1
ATOM 2829 C CA . PRO B 1 126 ? -6.539 -3.814 -1.436 1 98.88 126 PRO B CA 1
ATOM 2830 C C . PRO B 1 126 ? -7.062 -2.416 -1.114 1 98.88 126 PRO B C 1
ATOM 2832 O O . PRO B 1 126 ? -6.844 -1.91 -0.011 1 98.88 126 PRO B O 1
ATOM 2835 N N . LEU B 1 127 ? -7.641 -1.835 -2.068 1 98.69 127 LEU B N 1
ATOM 2836 C CA . LEU B 1 127 ? -8.445 -0.63 -1.896 1 98.69 127 LEU B CA 1
ATOM 2837 C C . LEU B 1 127 ? -9.93 -0.946 -2.021 1 98.69 127 LEU B C 1
ATOM 2839 O O . LEU B 1 127 ? -10.32 -1.827 -2.791 1 98.69 127 LEU B O 1
ATOM 2843 N N . ALA B 1 128 ? -10.711 -0.224 -1.263 1 97.31 128 ALA B N 1
ATOM 2844 C CA . ALA B 1 128 ? -12.148 -0.483 -1.3 1 97.31 128 ALA B CA 1
ATOM 2845 C C . ALA B 1 128 ? -12.672 -0.437 -2.73 1 97.31 128 ALA B C 1
ATOM 2847 O O . ALA B 1 128 ? -12.422 0.522 -3.463 1 97.31 128 ALA B O 1
ATOM 2848 N N . SER B 1 129 ? -13.391 -1.456 -3.127 1 97.25 129 SER B N 1
ATOM 2849 C CA . SER B 1 129 ? -14.008 -1.619 -4.441 1 97.25 129 SER B CA 1
ATOM 2850 C C . SER B 1 129 ? -15.297 -2.424 -4.348 1 97.25 129 SER B C 1
ATOM 2852 O O . SER B 1 129 ? -16.078 -2.262 -3.402 1 97.25 129 SER B O 1
ATOM 2854 N N . THR B 1 130 ? -15.617 -3.221 -5.387 1 97.69 130 THR B N 1
ATOM 2855 C CA . THR B 1 130 ? -16.922 -3.861 -5.395 1 97.69 130 THR B CA 1
ATOM 2856 C C . THR B 1 130 ? -16.828 -5.309 -4.926 1 97.69 130 THR B C 1
ATOM 2858 O O . THR B 1 130 ? -17.844 -5.953 -4.648 1 97.69 130 THR B O 1
ATOM 2861 N N . ALA B 1 131 ? -15.617 -5.887 -4.828 1 97.62 131 ALA B N 1
ATOM 2862 C CA . ALA B 1 131 ? -15.359 -7.172 -4.176 1 97.62 131 ALA B CA 1
ATOM 2863 C C . ALA B 1 131 ? -14.562 -6.98 -2.891 1 97.62 131 ALA B C 1
ATOM 2865 O O . ALA B 1 131 ? -14 -5.906 -2.65 1 97.62 131 ALA B O 1
ATOM 2866 N N . SER B 1 132 ? -14.531 -8.109 -2.059 1 97.44 132 SER B N 1
ATOM 2867 C CA . SER B 1 132 ? -13.938 -7.898 -0.743 1 97.44 132 SER B CA 1
ATOM 2868 C C . SER B 1 132 ? -13.047 -9.07 -0.344 1 97.44 132 SER B C 1
ATOM 2870 O O . SER B 1 132 ? -12.57 -9.141 0.79 1 97.44 132 SER B O 1
ATOM 2872 N N . SER B 1 133 ? -12.867 -10.039 -1.226 1 97.88 133 SER B N 1
ATOM 2873 C CA . SER B 1 133 ? -12.039 -11.195 -0.911 1 97.88 133 SER B CA 1
ATOM 2874 C C . SER B 1 133 ? -11.211 -11.625 -2.115 1 97.88 133 SER B C 1
ATOM 2876 O O . SER B 1 133 ? -11.5 -11.242 -3.248 1 97.88 133 SER B O 1
ATOM 2878 N N . TYR B 1 134 ? -10.172 -12.32 -1.863 1 98.5 134 TYR B N 1
ATOM 2879 C CA . TYR B 1 134 ? -9.297 -12.797 -2.928 1 98.5 134 TYR B CA 1
ATOM 2880 C C . TYR B 1 134 ? -8.547 -14.055 -2.496 1 98.5 134 TYR B C 1
ATOM 2882 O O . TYR B 1 134 ? -8.5 -14.375 -1.308 1 98.5 134 TYR B O 1
ATOM 2890 N N . LEU B 1 135 ? -8.039 -14.781 -3.453 1 98.31 135 LEU B N 1
ATOM 2891 C CA . LEU B 1 135 ? -7.289 -16.016 -3.246 1 98.31 135 LEU B CA 1
ATOM 2892 C C . LEU B 1 135 ? -5.789 -15.758 -3.322 1 98.31 135 LEU B C 1
ATOM 2894 O O . LEU B 1 135 ? -5.324 -15.023 -4.203 1 98.31 135 LEU B O 1
ATOM 2898 N N . VAL B 1 136 ? -5.07 -16.266 -2.381 1 98.81 136 VAL B N 1
ATOM 2899 C CA . VAL B 1 136 ? -3.609 -16.281 -2.373 1 98.81 136 VAL B CA 1
ATOM 2900 C C . VAL B 1 136 ? -3.117 -17.719 -2.525 1 98.81 136 VAL B C 1
ATOM 2902 O O . VAL B 1 136 ? -3.348 -18.562 -1.649 1 98.81 136 VAL B O 1
ATOM 2905 N N . ILE B 1 137 ? -2.506 -18.016 -3.609 1 98.88 137 ILE B N 1
ATOM 2906 C CA . ILE B 1 137 ? -2.016 -19.344 -3.91 1 98.88 137 ILE B CA 1
ATOM 2907 C C . ILE B 1 137 ? -0.496 -19.328 -4.047 1 98.88 137 ILE B C 1
ATOM 2909 O O . ILE B 1 137 ? 0.049 -18.562 -4.848 1 98.88 137 ILE B O 1
ATOM 2913 N N . VAL B 1 138 ? 0.188 -20.141 -3.266 1 98.94 138 VAL B N 1
ATOM 2914 C CA . VAL B 1 138 ? 1.646 -20.109 -3.244 1 98.94 138 VAL B CA 1
ATOM 2915 C C . VAL B 1 138 ? 2.186 -21.547 -3.287 1 98.94 138 VAL B C 1
ATOM 2917 O O . VAL B 1 138 ? 1.46 -22.5 -2.996 1 98.94 138 VAL B O 1
ATOM 2920 N N . ALA B 1 139 ? 3.406 -21.703 -3.646 1 98.81 139 ALA B N 1
ATOM 2921 C CA . ALA B 1 139 ? 4.098 -22.984 -3.643 1 98.81 139 ALA B CA 1
ATOM 2922 C C . ALA B 1 139 ? 5.566 -22.812 -3.256 1 98.81 139 ALA B C 1
ATOM 2924 O O . ALA B 1 139 ? 6.203 -21.828 -3.627 1 98.81 139 ALA B O 1
ATOM 2925 N N . PRO B 1 140 ? 6.117 -23.781 -2.527 1 98.56 140 PRO B N 1
ATOM 2926 C CA . PRO B 1 140 ? 7.566 -23.781 -2.318 1 98.56 140 PRO B CA 1
ATOM 2927 C C . PRO B 1 140 ? 8.344 -24.031 -3.607 1 98.56 140 PRO B C 1
ATOM 2929 O O . PRO B 1 140 ? 7.75 -24.266 -4.66 1 98.56 140 PRO B O 1
ATOM 2932 N N . THR B 1 141 ? 9.57 -23.797 -3.51 1 98.44 141 THR B N 1
ATOM 2933 C CA . THR B 1 141 ? 10.477 -23.969 -4.641 1 98.44 141 THR B CA 1
ATOM 2934 C C . THR B 1 141 ? 11.18 -25.328 -4.57 1 98.44 141 THR B C 1
ATOM 2936 O O . THR B 1 141 ? 11.672 -25.719 -3.514 1 98.44 141 THR B O 1
ATOM 2939 N N . LEU B 1 142 ? 11.258 -26.078 -5.68 1 98.12 142 LEU B N 1
ATOM 2940 C CA . LEU B 1 142 ? 11.977 -27.344 -5.793 1 98.12 142 LEU B CA 1
ATOM 2941 C C . LEU B 1 142 ? 13.484 -27.109 -5.84 1 98.12 142 LEU B C 1
ATOM 2943 O O . LEU B 1 142 ? 13.938 -25.984 -6.105 1 98.12 142 LEU B O 1
ATOM 2947 N N . PRO B 1 143 ? 14.266 -28.219 -5.543 1 97.25 143 PRO B N 1
ATOM 2948 C CA . PRO B 1 143 ? 15.688 -28.109 -5.875 1 97.25 143 PRO B CA 1
ATOM 2949 C C . PRO B 1 143 ? 15.93 -27.812 -7.352 1 97.25 143 PRO B C 1
ATOM 2951 O O . PRO B 1 143 ? 15.094 -28.141 -8.195 1 97.25 143 PRO B O 1
ATOM 2954 N N . PRO B 1 144 ? 17.062 -27.188 -7.637 1 96.62 144 PRO B N 1
ATOM 2955 C CA . PRO B 1 144 ? 17.375 -26.844 -9.031 1 96.62 144 PRO B CA 1
ATOM 2956 C C . PRO B 1 144 ? 17.375 -28.078 -9.945 1 96.62 144 PRO B C 1
ATOM 2958 O O . PRO B 1 144 ? 17.672 -29.188 -9.492 1 96.62 144 PRO B O 1
ATOM 2961 N N . SER B 1 145 ? 17.031 -27.859 -11.219 1 95.62 145 SER B N 1
ATOM 2962 C CA . SER B 1 145 ? 17.094 -28.875 -12.273 1 95.62 145 SER B CA 1
ATOM 2963 C C . SER B 1 145 ? 17.547 -28.281 -13.594 1 95.62 145 SER B C 1
ATOM 2965 O O . SER B 1 145 ? 17.828 -27.078 -13.68 1 95.62 145 SER B O 1
ATOM 2967 N N . SER B 1 146 ? 17.562 -29.078 -14.68 1 95.25 146 SER B N 1
ATOM 2968 C CA . SER B 1 146 ? 17.953 -28.609 -16 1 95.25 146 SER B CA 1
ATOM 2969 C C . SER B 1 146 ? 16.906 -27.672 -16.594 1 95.25 146 SER B C 1
ATOM 2971 O O . SER B 1 146 ? 17.234 -26.812 -17.422 1 95.25 146 SER B O 1
ATOM 2973 N N . GLN B 1 147 ? 15.703 -27.703 -16.125 1 92.94 147 GLN B N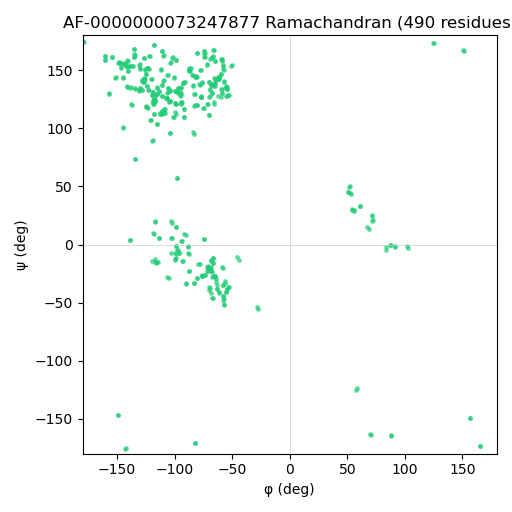 1
ATOM 2974 C CA . GLN B 1 147 ? 14.594 -26.953 -16.688 1 92.94 147 GLN B CA 1
ATOM 2975 C C . GLN B 1 147 ? 14.648 -25.484 -16.266 1 92.94 147 GLN B C 1
ATOM 2977 O O . GLN B 1 147 ? 13.984 -24.625 -16.859 1 92.94 147 GLN B O 1
ATOM 2982 N N . ASP B 1 148 ? 15.461 -25.203 -15.18 1 95.12 148 ASP B N 1
ATOM 2983 C CA . ASP B 1 148 ? 15.461 -23.859 -14.641 1 95.12 148 ASP B CA 1
ATOM 2984 C C . ASP B 1 148 ? 16.859 -23.219 -14.734 1 95.12 148 ASP B C 1
ATOM 2986 O O . ASP B 1 148 ? 17.125 -22.219 -14.078 1 95.12 148 ASP B O 1
ATOM 2990 N N . GLU B 1 149 ? 17.844 -23.781 -15.43 1 93.38 149 GLU B N 1
ATOM 2991 C CA . GLU B 1 149 ? 19.219 -23.312 -15.547 1 93.38 149 GLU B CA 1
ATOM 2992 C C . GLU B 1 149 ? 19.266 -21.891 -16.062 1 93.38 149 GLU B C 1
ATOM 2994 O O . GLU B 1 149 ? 20.141 -21.109 -15.672 1 93.38 149 GLU B O 1
ATOM 2999 N N . GLY B 1 150 ? 18.406 -21.438 -16.891 1 92.38 150 GLY B N 1
ATOM 3000 C CA . GLY B 1 150 ? 18.453 -20.125 -17.5 1 92.38 150 GLY B CA 1
ATOM 3001 C C . GLY B 1 150 ? 17.719 -19.062 -16.703 1 92.38 150 GLY B C 1
ATOM 3002 O O . GLY B 1 150 ? 17.719 -17.891 -17.078 1 92.38 150 GLY B O 1
ATOM 3003 N N . LEU B 1 151 ? 17.297 -19.375 -15.547 1 96.19 151 LEU B N 1
ATOM 3004 C CA . LEU B 1 151 ? 16.516 -18.438 -14.758 1 96.19 151 LEU B CA 1
ATOM 3005 C C . LEU B 1 151 ? 17.406 -17.734 -13.734 1 96.19 151 LEU B C 1
ATOM 3007 O O . LEU B 1 151 ? 17.922 -18.359 -12.805 1 96.19 151 LEU B O 1
ATOM 3011 N N . PRO B 1 152 ? 17.625 -16.422 -13.898 1 97.12 152 PRO B N 1
ATOM 3012 C CA . PRO B 1 152 ? 18.438 -15.703 -12.914 1 97.12 152 PRO B CA 1
ATOM 3013 C C . PRO B 1 152 ? 17.75 -15.57 -11.562 1 97.12 152 PRO B C 1
ATOM 3015 O O . PRO B 1 152 ? 16.562 -15.234 -11.5 1 97.12 152 PRO B O 1
ATOM 3018 N N . VAL B 1 153 ? 18.422 -15.844 -10.508 1 97.88 153 VAL B N 1
ATOM 3019 C CA . VAL B 1 153 ? 17.938 -15.703 -9.133 1 97.88 153 VAL B CA 1
ATOM 3020 C C . VAL B 1 153 ? 19.078 -15.188 -8.25 1 97.88 153 VAL B C 1
ATOM 3022 O O . VAL B 1 153 ? 20.25 -15.352 -8.578 1 97.88 153 VAL B O 1
ATOM 3025 N N . PRO B 1 154 ? 18.688 -14.492 -7.172 1 97.94 154 PRO B N 1
ATOM 3026 C CA . PRO B 1 154 ? 19.734 -14.086 -6.223 1 97.94 154 PRO B CA 1
ATOM 3027 C C . PRO B 1 154 ? 20.25 -15.25 -5.387 1 97.94 154 PRO B C 1
ATOM 3029 O O . PRO B 1 154 ? 19.641 -16.328 -5.359 1 97.94 154 PRO B O 1
ATOM 3032 N N . SER B 1 155 ? 21.375 -14.953 -4.789 1 94.38 155 SER B N 1
ATOM 3033 C CA . SER B 1 155 ? 21.953 -15.906 -3.848 1 94.38 155 SER B CA 1
ATOM 3034 C C . SER B 1 155 ? 21.906 -15.375 -2.422 1 94.38 155 SER B C 1
ATOM 3036 O O . SER B 1 155 ? 21.891 -14.156 -2.209 1 94.38 155 SER B O 1
ATOM 3038 N N . GLY B 1 156 ? 21.828 -16.25 -1.505 1 92.38 156 GLY B N 1
ATOM 3039 C CA . GLY B 1 156 ? 21.844 -15.867 -0.103 1 92.38 156 GLY B CA 1
ATOM 3040 C C . GLY B 1 156 ? 21.062 -16.828 0.787 1 92.38 156 GLY B C 1
ATOM 3041 O O . GLY B 1 156 ? 20.297 -17.656 0.295 1 92.38 156 GLY B O 1
ATOM 3042 N N . GLU B 1 157 ? 21.25 -16.672 2.033 1 90.5 157 GLU B N 1
ATOM 3043 C CA . GLU B 1 157 ? 20.562 -17.516 3.004 1 90.5 157 GLU B CA 1
ATOM 3044 C C . GLU B 1 157 ? 19.062 -17.234 3.037 1 90.5 157 GLU B C 1
ATOM 3046 O O . GLU B 1 157 ? 18.656 -16.062 2.984 1 90.5 157 GLU B O 1
ATOM 3051 N N . GLY B 1 158 ? 18.266 -18.297 3.096 1 90.94 158 GLY B N 1
ATOM 3052 C CA . GLY B 1 158 ? 16.828 -18.141 3.275 1 90.94 158 GLY B CA 1
ATOM 3053 C C . GLY B 1 158 ? 16.094 -17.875 1.979 1 90.94 158 GLY B C 1
ATOM 3054 O O . GLY B 1 158 ? 14.867 -17.734 1.973 1 90.94 158 GLY B O 1
ATOM 3055 N N . LEU B 1 159 ? 16.828 -17.719 0.862 1 96.12 159 LEU B N 1
ATOM 3056 C CA . LEU B 1 159 ? 16.188 -17.5 -0.433 1 96.12 159 LEU B CA 1
ATOM 3057 C C . LEU B 1 159 ? 15.828 -18.828 -1.095 1 96.12 159 LEU B C 1
ATOM 3059 O O . LEU B 1 159 ? 16.516 -19.828 -0.913 1 96.12 159 LEU B O 1
ATOM 3063 N N . PRO B 1 160 ? 14.789 -18.812 -1.931 1 96.62 160 PRO B N 1
ATOM 3064 C CA . PRO B 1 160 ? 14.234 -20.078 -2.428 1 96.62 160 PRO B CA 1
ATOM 3065 C C . PRO B 1 160 ? 15.125 -20.75 -3.475 1 96.62 160 PRO B C 1
ATOM 3067 O O . PRO B 1 160 ? 15.055 -21.953 -3.668 1 96.62 160 PRO B O 1
ATOM 3070 N N . GLY B 1 161 ? 15.945 -19.906 -4.211 1 96 161 GLY B N 1
ATOM 3071 C CA . GLY B 1 161 ? 16.766 -20.453 -5.281 1 96 161 GLY B CA 1
ATOM 3072 C C . GLY B 1 161 ? 16.047 -20.5 -6.617 1 96 161 GLY B C 1
ATOM 3073 O O . GLY B 1 161 ? 14.992 -19.891 -6.785 1 96 161 GLY B O 1
ATOM 3074 N N . ARG B 1 162 ? 16.562 -21.266 -7.602 1 96.81 162 ARG B N 1
ATOM 3075 C CA . ARG B 1 162 ? 16.125 -21.125 -8.984 1 96.81 162 ARG B CA 1
ATOM 3076 C C . ARG B 1 162 ? 15.102 -22.203 -9.352 1 96.81 162 ARG B C 1
ATOM 3078 O O . ARG B 1 162 ? 14.516 -22.172 -10.438 1 96.81 162 ARG B O 1
ATOM 3085 N N . GLY B 1 163 ? 14.852 -23.188 -8.461 1 97.88 163 GLY B N 1
ATOM 3086 C CA . GLY B 1 163 ? 14.008 -24.328 -8.789 1 97.88 163 GLY B CA 1
ATOM 3087 C C . GLY B 1 163 ? 12.594 -23.922 -9.18 1 97.88 163 GLY B C 1
ATOM 3088 O O . GLY B 1 163 ? 12.133 -22.828 -8.836 1 97.88 163 GLY B O 1
ATOM 3089 N N . LEU B 1 164 ? 11.922 -24.797 -9.867 1 98 164 LEU B N 1
ATOM 3090 C CA . LEU B 1 164 ? 10.531 -24.625 -10.266 1 98 164 LEU B CA 1
ATOM 3091 C C . LEU B 1 164 ? 9.594 -24.828 -9.078 1 98 164 LEU B C 1
ATOM 3093 O O . LEU B 1 164 ? 10.031 -25.234 -8 1 98 164 LEU B O 1
ATOM 3097 N N . PRO B 1 165 ? 8.328 -24.453 -9.195 1 98.31 165 PRO B N 1
ATOM 3098 C CA . PRO B 1 165 ? 7.418 -24.609 -8.055 1 98.31 165 PRO B CA 1
ATOM 3099 C C . PRO B 1 165 ? 7.191 -26.062 -7.68 1 98.31 165 PRO B C 1
ATOM 3101 O O . PRO B 1 165 ? 7.027 -26.922 -8.555 1 98.31 165 PRO B O 1
ATOM 3104 N N . ASP B 1 166 ? 7.168 -26.328 -6.391 1 98.12 166 ASP B N 1
ATOM 3105 C CA . ASP B 1 166 ? 6.75 -27.625 -5.859 1 98.12 166 ASP B CA 1
ATOM 3106 C C . ASP B 1 166 ? 5.227 -27.688 -5.738 1 98.12 166 ASP B C 1
ATOM 3108 O O . ASP B 1 166 ? 4.664 -27.297 -4.715 1 98.12 166 ASP B O 1
ATOM 3112 N N . LEU B 1 167 ? 4.574 -28.25 -6.688 1 97.44 167 LEU B N 1
ATOM 3113 C CA . LEU B 1 167 ? 3.117 -28.266 -6.75 1 97.44 167 LEU B CA 1
ATOM 3114 C C . LEU B 1 167 ? 2.539 -29.094 -5.613 1 97.44 167 LEU B C 1
ATOM 3116 O O . LEU B 1 167 ? 1.42 -28.844 -5.156 1 97.44 167 LEU B O 1
ATOM 3120 N N . LYS B 1 168 ? 3.266 -30.047 -5.137 1 96.44 168 LYS B N 1
ATOM 3121 C CA . LYS B 1 168 ? 2.781 -30.875 -4.039 1 96.44 168 LYS B CA 1
ATOM 3122 C C . LYS B 1 168 ? 2.703 -30.078 -2.74 1 96.44 168 LYS B C 1
ATOM 3124 O O . LYS B 1 168 ? 2.033 -30.5 -1.792 1 96.44 168 LYS B O 1
ATOM 3129 N N . GLY B 1 169 ? 3.457 -28.984 -2.678 1 98 169 GLY B N 1
ATOM 3130 C CA . GLY B 1 169 ? 3.43 -28.109 -1.517 1 98 169 GLY B CA 1
ATOM 3131 C C . GLY B 1 169 ? 2.543 -26.891 -1.707 1 98 169 GLY B C 1
ATOM 3132 O O . GLY B 1 169 ? 2.621 -25.938 -0.936 1 98 169 GLY B O 1
ATOM 3133 N N . LEU B 1 170 ? 1.696 -26.938 -2.717 1 98.5 170 LEU B N 1
ATOM 3134 C CA . LEU B 1 170 ? 0.812 -25.812 -3.014 1 98.5 170 LEU B CA 1
ATOM 3135 C C . LEU B 1 170 ? -0.092 -25.516 -1.825 1 98.5 170 LEU B C 1
ATOM 3137 O O . LEU B 1 170 ? -0.638 -26.422 -1.201 1 98.5 170 LEU B O 1
ATOM 3141 N N . ARG B 1 171 ? -0.205 -24.266 -1.476 1 98.69 171 ARG B N 1
ATOM 3142 C CA . ARG B 1 171 ? -1.112 -23.766 -0.447 1 98.69 171 ARG B CA 1
ATOM 3143 C C . ARG B 1 171 ? -2.012 -22.672 -0.996 1 98.69 171 ARG B C 1
ATOM 3145 O O . ARG B 1 171 ? -1.609 -21.922 -1.885 1 98.69 171 ARG B O 1
ATOM 3152 N N . ALA B 1 172 ? -3.225 -22.641 -0.465 1 98.81 172 ALA B N 1
ATOM 3153 C CA . ALA B 1 172 ? -4.191 -21.625 -0.896 1 98.81 172 ALA B CA 1
ATOM 3154 C C . ALA B 1 172 ? -4.895 -21 0.3 1 98.81 172 ALA B C 1
ATOM 3156 O O . ALA B 1 172 ? -5.297 -21.703 1.233 1 98.81 172 ALA B O 1
ATOM 3157 N N . PHE B 1 173 ? -5 -19.734 0.286 1 98.75 173 PHE B N 1
ATOM 3158 C CA . PHE B 1 173 ? -5.598 -18.969 1.37 1 98.75 173 PHE B CA 1
ATOM 3159 C C . PHE B 1 173 ? -6.699 -18.047 0.843 1 98.75 173 PHE B C 1
ATOM 3161 O O . PHE B 1 173 ? -6.578 -17.484 -0.247 1 98.75 173 PHE B O 1
ATOM 3168 N N . ILE B 1 174 ? -7.738 -17.906 1.581 1 98.12 174 ILE B N 1
ATOM 3169 C CA . ILE B 1 174 ? -8.719 -16.859 1.328 1 98.12 174 ILE B CA 1
ATOM 3170 C C . ILE B 1 174 ? -8.391 -15.625 2.178 1 98.12 174 ILE B C 1
ATOM 3172 O O . ILE B 1 174 ? -8.289 -15.719 3.402 1 98.12 174 ILE B O 1
ATOM 3176 N N . ALA B 1 175 ? -8.188 -14.578 1.506 1 98.38 175 ALA B N 1
ATOM 3177 C CA . ALA B 1 175 ? -7.922 -13.297 2.152 1 98.38 175 ALA B CA 1
ATOM 3178 C C . ALA B 1 175 ? -9.102 -12.344 1.991 1 98.38 175 ALA B C 1
ATOM 3180 O O . ALA B 1 175 ? -9.992 -12.578 1.168 1 98.38 175 ALA B O 1
ATOM 3181 N N . THR B 1 176 ? -9.148 -11.289 2.805 1 98 176 THR B N 1
ATOM 3182 C CA . THR B 1 176 ? -10.164 -10.25 2.701 1 98 176 THR B CA 1
ATOM 3183 C C . THR B 1 176 ? -9.531 -8.898 2.387 1 98 176 THR B C 1
ATOM 3185 O O . THR B 1 176 ? -8.305 -8.766 2.422 1 98 176 THR B O 1
ATOM 3188 N N . ASP B 1 177 ? -10.406 -7.887 2.086 1 98.31 177 ASP B N 1
ATOM 3189 C CA . ASP B 1 177 ? -9.922 -6.547 1.771 1 98.31 177 ASP B CA 1
ATOM 3190 C C . ASP B 1 177 ? -9.445 -5.824 3.031 1 98.31 177 ASP B C 1
ATOM 3192 O O . ASP B 1 177 ? -9.023 -4.668 2.969 1 98.31 177 ASP B O 1
ATOM 3196 N N . LYS B 1 178 ? -9.438 -6.504 4.203 1 98.44 178 LYS B N 1
ATOM 3197 C CA . LYS B 1 178 ? -8.844 -5.996 5.438 1 98.44 178 LYS B CA 1
ATOM 3198 C C . LYS B 1 178 ? -7.367 -6.359 5.527 1 98.44 178 LYS B C 1
ATOM 3200 O O . LYS B 1 178 ? -6.668 -5.918 6.441 1 98.44 178 LYS B O 1
ATOM 3205 N N . GLN B 1 179 ? -6.922 -7.168 4.598 1 98.75 179 GLN B N 1
ATOM 3206 C CA . GLN B 1 179 ? -5.57 -7.723 4.637 1 98.75 179 GLN B CA 1
ATOM 3207 C C . GLN B 1 179 ? -4.793 -7.371 3.373 1 98.75 179 GLN B C 1
ATOM 3209 O O . GLN B 1 179 ? -5.328 -7.453 2.266 1 98.75 179 GLN B O 1
ATOM 3214 N N . ALA B 1 180 ? -3.586 -6.918 3.529 1 98.88 180 ALA B N 1
ATOM 3215 C CA . ALA B 1 180 ? -2.619 -6.898 2.434 1 98.88 180 ALA B CA 1
ATOM 3216 C C . ALA B 1 180 ? -1.671 -8.094 2.52 1 98.88 180 ALA B C 1
ATOM 3218 O O . ALA B 1 180 ? -1.547 -8.719 3.572 1 98.88 180 ALA B O 1
ATOM 3219 N N . VAL B 1 181 ? -1.06 -8.445 1.426 1 98.88 181 VAL B N 1
ATOM 3220 C CA . VAL B 1 181 ? -0.133 -9.57 1.395 1 98.88 181 VAL B CA 1
ATOM 3221 C C . VAL B 1 181 ? 1.176 -9.141 0.731 1 98.88 181 VAL B C 1
ATOM 3223 O O . VAL B 1 181 ? 1.166 -8.422 -0.271 1 98.88 181 VAL B O 1
ATOM 3226 N N . THR B 1 182 ? 2.258 -9.492 1.299 1 98.88 182 THR B N 1
ATOM 3227 C CA . THR B 1 182 ? 3.58 -9.359 0.698 1 98.88 182 THR B CA 1
ATOM 3228 C C . THR B 1 182 ? 4.172 -10.727 0.373 1 98.88 182 THR B C 1
ATOM 3230 O O . THR B 1 182 ? 4.438 -11.523 1.274 1 98.88 182 THR B O 1
ATOM 3233 N N . TYR B 1 183 ? 4.355 -11 -0.912 1 98.81 183 TYR B N 1
ATOM 3234 C CA . TYR B 1 183 ? 5.145 -12.156 -1.317 1 98.81 183 TYR B CA 1
ATOM 3235 C C . TYR B 1 183 ? 6.637 -11.883 -1.159 1 98.81 183 TYR B C 1
ATOM 3237 O O . TYR B 1 183 ? 7.152 -10.898 -1.687 1 98.81 183 TYR B O 1
ATOM 3245 N N . ALA B 1 184 ? 7.332 -12.773 -0.453 1 98.56 184 ALA B N 1
ATOM 3246 C CA . ALA B 1 184 ? 8.781 -12.656 -0.354 1 98.56 184 ALA B CA 1
ATOM 3247 C C . ALA B 1 184 ? 9.445 -12.844 -1.718 1 98.56 184 ALA B C 1
ATOM 3249 O O . ALA B 1 184 ? 8.859 -13.445 -2.619 1 98.56 184 ALA B O 1
ATOM 3250 N N . ALA B 1 185 ? 10.648 -12.336 -1.848 1 98.56 185 ALA B N 1
ATOM 3251 C CA . ALA B 1 185 ? 11.383 -12.5 -3.1 1 98.56 185 ALA B CA 1
ATOM 3252 C C . ALA B 1 185 ? 11.492 -13.977 -3.48 1 98.56 185 ALA B C 1
ATOM 3254 O O . ALA B 1 185 ? 11.844 -14.812 -2.648 1 98.56 185 ALA B O 1
ATOM 3255 N N . GLY B 1 186 ? 11.109 -14.242 -4.664 1 98.38 186 GLY B N 1
ATOM 3256 C CA . GLY B 1 186 ? 11.281 -15.586 -5.188 1 98.38 186 GLY B CA 1
ATOM 3257 C C . GLY B 1 186 ? 10.125 -16.5 -4.871 1 98.38 186 GLY B C 1
ATOM 3258 O O . GLY B 1 186 ? 10.109 -17.656 -5.297 1 98.38 186 GLY B O 1
ATOM 3259 N N . THR B 1 187 ? 9.109 -16.031 -4.168 1 98.62 187 THR B N 1
ATOM 3260 C CA . THR B 1 187 ? 7.961 -16.859 -3.811 1 98.62 187 THR B CA 1
ATOM 3261 C C . THR B 1 187 ? 7.094 -17.141 -5.035 1 98.62 187 THR B C 1
ATOM 3263 O O . THR B 1 187 ? 6.621 -16.203 -5.691 1 98.62 187 THR B O 1
ATOM 3266 N N . TRP B 1 188 ? 6.938 -18.438 -5.32 1 98.81 188 TRP B N 1
ATOM 3267 C CA . TRP B 1 188 ? 5.996 -18.797 -6.371 1 98.81 188 TRP B CA 1
ATOM 3268 C C . TRP B 1 188 ? 4.562 -18.547 -5.934 1 98.81 188 TRP B C 1
ATOM 3270 O O . TRP B 1 188 ? 4.148 -18.969 -4.852 1 98.81 188 TRP B O 1
ATOM 3280 N N . HIS B 1 189 ? 3.873 -17.828 -6.746 1 98.88 189 HIS B N 1
ATOM 3281 C CA . HIS B 1 189 ? 2.48 -17.531 -6.434 1 98.88 189 HIS B CA 1
ATOM 3282 C C . HIS B 1 189 ? 1.648 -17.391 -7.703 1 98.88 189 HIS B C 1
ATOM 3284 O O . HIS B 1 189 ? 2.193 -17.156 -8.781 1 98.88 189 HIS B O 1
ATOM 3290 N N . ALA B 1 190 ? 0.329 -17.594 -7.605 1 98.62 190 ALA B N 1
ATOM 3291 C CA . ALA B 1 190 ? -0.581 -17.359 -8.727 1 98.62 190 ALA B CA 1
ATOM 3292 C C . ALA B 1 190 ? -0.857 -15.867 -8.898 1 98.62 190 ALA B C 1
ATOM 3294 O O . ALA B 1 190 ? -0.803 -15.094 -7.938 1 98.62 190 ALA B O 1
ATOM 3295 N N . PRO B 1 191 ? -1.117 -15.461 -10.188 1 97.56 191 PRO B N 1
ATOM 3296 C CA . PRO B 1 191 ? -1.661 -14.109 -10.305 1 97.56 191 PRO B CA 1
ATOM 3297 C C . PRO B 1 191 ? -2.859 -13.875 -9.391 1 97.56 191 PRO B C 1
ATOM 3299 O O . PRO B 1 191 ? -3.561 -14.82 -9.031 1 97.56 191 PRO B O 1
ATOM 3302 N N . MET B 1 192 ? -3.066 -12.641 -9.031 1 97.62 192 MET B N 1
ATOM 3303 C CA . MET B 1 192 ? -4.105 -12.305 -8.062 1 97.62 192 MET B CA 1
ATOM 3304 C C . MET B 1 192 ? -5.477 -12.758 -8.547 1 97.62 192 MET B C 1
ATOM 3306 O O . MET B 1 192 ? -5.84 -12.508 -9.703 1 97.62 192 MET B O 1
ATOM 3310 N N . VAL B 1 193 ? -6.195 -13.453 -7.691 1 97.62 193 VAL B N 1
ATOM 3311 C CA . VAL B 1 193 ? -7.523 -13.984 -7.984 1 97.62 193 VAL B CA 1
ATOM 3312 C C . VAL B 1 193 ? -8.562 -13.312 -7.082 1 97.62 193 VAL B C 1
ATOM 3314 O O . VAL B 1 193 ? -8.688 -13.656 -5.906 1 97.62 193 VAL B O 1
ATOM 3317 N N . ALA B 1 194 ? -9.32 -12.383 -7.629 1 98.25 194 ALA B N 1
ATOM 3318 C CA . ALA B 1 194 ? -10.398 -11.758 -6.867 1 98.25 194 ALA B CA 1
ATOM 3319 C C . ALA B 1 194 ? -11.602 -12.695 -6.754 1 98.25 194 ALA B C 1
ATOM 3321 O O . ALA B 1 194 ? -11.938 -13.398 -7.707 1 98.25 194 ALA B O 1
ATOM 3322 N N . LEU B 1 195 ? -12.164 -12.695 -5.613 1 97.62 195 LEU B N 1
ATOM 3323 C CA . LEU B 1 195 ? -13.383 -13.453 -5.344 1 97.62 195 LEU B CA 1
ATOM 3324 C C . LEU B 1 195 ? -14.562 -12.516 -5.121 1 97.62 195 LEU B C 1
ATOM 3326 O O . LEU B 1 195 ? -14.43 -11.484 -4.457 1 97.62 195 LEU B O 1
ATOM 3330 N N . GLY B 1 196 ? -15.656 -12.836 -5.672 1 95.69 196 GLY B N 1
ATOM 3331 C CA . GLY B 1 196 ? -16.859 -12.031 -5.512 1 95.69 196 GLY B CA 1
ATOM 3332 C C . GLY B 1 196 ? -17.938 -12.383 -6.512 1 95.69 196 GLY B C 1
ATOM 3333 O O . GLY B 1 196 ? -17.844 -13.383 -7.223 1 95.69 196 GLY B O 1
ATOM 3334 N N . ARG B 1 197 ? -19.031 -11.586 -6.504 1 95.38 197 ARG B N 1
ATOM 3335 C CA . ARG B 1 197 ? -20.094 -11.742 -7.477 1 95.38 197 ARG B CA 1
ATOM 3336 C C . ARG B 1 197 ? -19.625 -11.398 -8.883 1 95.38 197 ARG B C 1
ATOM 3338 O O . ARG B 1 197 ? -18.594 -10.742 -9.055 1 95.38 197 ARG B O 1
ATOM 3345 N N . LYS B 1 198 ? -20.375 -11.852 -9.812 1 95.62 198 LYS B N 1
ATOM 3346 C CA . LYS B 1 198 ? -20.078 -11.547 -11.203 1 95.62 198 LYS B CA 1
ATOM 3347 C C . LYS B 1 198 ? -19.969 -10.039 -11.43 1 95.62 198 LYS B C 1
ATOM 3349 O O . LYS B 1 198 ? -20.781 -9.273 -10.898 1 95.62 198 LYS B O 1
ATOM 3354 N N . GLU B 1 199 ? -18.969 -9.633 -12.125 1 97.19 199 GLU B N 1
ATOM 3355 C CA . GLU B 1 199 ? -18.75 -8.258 -12.578 1 97.19 199 GLU B CA 1
ATOM 3356 C C . GLU B 1 199 ? -18.375 -7.348 -11.422 1 97.19 199 GLU B C 1
ATOM 3358 O O . GLU B 1 199 ? -18.656 -6.148 -11.445 1 97.19 199 GLU B O 1
ATOM 3363 N N . THR B 1 200 ? -17.812 -7.914 -10.383 1 98 200 THR B N 1
ATOM 3364 C CA . THR B 1 200 ? -17.188 -7.121 -9.328 1 98 200 THR B CA 1
ATOM 3365 C C . THR B 1 200 ? -15.672 -7.168 -9.445 1 98 200 THR B C 1
ATOM 3367 O O . THR B 1 200 ? -15.125 -8.039 -10.125 1 98 200 THR B O 1
ATOM 3370 N N . THR B 1 201 ? -15.055 -6.16 -8.898 1 98.62 201 THR B N 1
ATOM 3371 C CA . THR B 1 201 ? -13.594 -6.059 -8.953 1 98.62 201 THR B CA 1
ATOM 3372 C C . THR B 1 201 ? -13.016 -5.789 -7.57 1 98.62 201 THR B C 1
ATOM 3374 O O . THR B 1 201 ? -13.719 -5.297 -6.684 1 98.62 201 THR B O 1
ATOM 3377 N N . LEU B 1 202 ? -11.891 -6.203 -7.363 1 98.62 202 LEU B N 1
ATOM 3378 C CA . LEU B 1 202 ? -11.062 -5.785 -6.234 1 98.62 202 LEU B CA 1
ATOM 3379 C C . LEU B 1 202 ? -9.797 -5.098 -6.719 1 98.62 202 LEU B C 1
ATOM 3381 O O . LEU B 1 202 ? -9.039 -5.668 -7.508 1 98.62 202 LEU B O 1
ATOM 3385 N N . ASP B 1 203 ? -9.617 -3.852 -6.297 1 98.81 203 ASP B N 1
ATOM 3386 C CA . ASP B 1 203 ? -8.5 -3.014 -6.703 1 98.81 203 ASP B CA 1
ATOM 3387 C C . ASP B 1 203 ? -7.344 -3.123 -5.711 1 98.81 203 ASP B C 1
ATOM 3389 O O . ASP B 1 203 ? -7.562 -3.174 -4.496 1 98.81 203 ASP B O 1
ATOM 3393 N N . PHE B 1 204 ? -6.082 -3.176 -6.273 1 98.88 204 PHE B N 1
ATOM 3394 C CA . PHE B 1 204 ? -4.914 -3.287 -5.41 1 98.88 204 PHE B CA 1
ATOM 3395 C C . PHE B 1 204 ? -3.885 -2.217 -5.75 1 98.88 204 PHE B C 1
ATOM 3397 O O . PHE B 1 204 ? -3.615 -1.956 -6.926 1 98.88 204 PHE B O 1
ATOM 3404 N N . LEU B 1 205 ? -3.359 -1.531 -4.754 1 98.94 205 LEU B N 1
ATOM 3405 C CA . LEU B 1 205 ? -2.043 -0.918 -4.898 1 98.94 205 LEU B CA 1
ATOM 3406 C C . LEU B 1 205 ? -0.94 -1.964 -4.77 1 98.94 205 LEU B C 1
ATOM 3408 O O . LEU B 1 205 ? -0.9 -2.715 -3.795 1 98.94 205 LEU B O 1
ATOM 3412 N N . VAL B 1 206 ? -0.08 -2.021 -5.723 1 98.88 206 VAL B N 1
ATOM 3413 C CA . VAL B 1 206 ? 0.996 -3.008 -5.73 1 98.88 206 VAL B CA 1
ATOM 3414 C C . VAL B 1 206 ? 2.346 -2.303 -5.617 1 98.88 206 VAL B C 1
ATOM 3416 O O . VAL B 1 206 ? 2.617 -1.35 -6.352 1 98.88 206 VAL B O 1
ATOM 3419 N N . VAL B 1 207 ? 3.135 -2.758 -4.695 1 98.88 207 VAL B N 1
ATOM 3420 C CA . VAL B 1 207 ? 4.441 -2.176 -4.41 1 98.88 207 VAL B CA 1
ATOM 3421 C C . VAL B 1 207 ? 5.535 -3.217 -4.652 1 98.88 207 VAL B C 1
ATOM 3423 O O . VAL B 1 207 ? 5.508 -4.301 -4.066 1 98.88 207 VAL B O 1
ATOM 3426 N N . GLN B 1 208 ? 6.469 -2.926 -5.496 1 98.69 208 GLN B N 1
ATOM 3427 C CA . GLN B 1 208 ? 7.594 -3.818 -5.754 1 98.69 208 GLN B CA 1
ATOM 3428 C C . GLN B 1 208 ? 8.758 -3.066 -6.391 1 98.69 208 GLN B C 1
ATOM 3430 O O . GLN B 1 208 ? 8.586 -1.952 -6.887 1 98.69 208 GLN B O 1
ATOM 3435 N N . PHE B 1 209 ? 9.953 -3.621 -6.352 1 98.44 209 PHE B N 1
ATOM 3436 C CA . PHE B 1 209 ? 11.086 -3.113 -7.117 1 98.44 209 PHE B CA 1
ATOM 3437 C C . PHE B 1 209 ? 11.117 -3.723 -8.516 1 98.44 209 PHE B C 1
ATOM 3439 O O . PHE B 1 209 ? 10.656 -4.848 -8.711 1 98.44 209 PHE B O 1
ATOM 3446 N N . SER B 1 210 ? 11.641 -2.957 -9.461 1 98.12 210 SER B N 1
ATOM 3447 C CA . SER B 1 210 ? 11.703 -3.414 -10.852 1 98.12 210 SER B CA 1
ATOM 3448 C C . SER B 1 210 ? 13.008 -2.986 -11.516 1 98.12 210 SER B C 1
ATOM 3450 O O . SER B 1 210 ? 13.453 -1.85 -11.352 1 98.12 210 SER B O 1
ATOM 3452 N N . SER B 1 211 ? 13.625 -3.855 -12.234 1 97.75 211 SER B N 1
ATOM 3453 C CA . SER B 1 211 ? 14.812 -3.539 -13.023 1 97.75 211 SER B CA 1
ATOM 3454 C C . SER B 1 211 ? 14.43 -3.023 -14.406 1 97.75 211 SER B C 1
ATOM 3456 O O . SER B 1 211 ? 15.242 -2.404 -15.094 1 97.75 211 SER B O 1
ATOM 3458 N N . GLY B 1 212 ? 13.234 -3.371 -14.844 1 96.62 212 GLY B N 1
ATOM 3459 C CA . GLY B 1 212 ? 12.82 -3.08 -16.203 1 96.62 212 GLY B CA 1
ATOM 3460 C C . GLY B 1 212 ? 13.133 -4.199 -17.188 1 96.62 212 GLY B C 1
ATOM 3461 O O . GLY B 1 212 ? 12.766 -4.129 -18.359 1 96.62 212 GLY B O 1
ATOM 3462 N N . VAL B 1 213 ? 13.742 -5.215 -16.688 1 96.88 213 VAL B N 1
ATOM 3463 C CA . VAL B 1 213 ? 14.055 -6.387 -17.5 1 96.88 213 VAL B CA 1
ATOM 3464 C C . VAL B 1 213 ? 13.094 -7.523 -17.156 1 96.88 213 VAL B C 1
ATOM 3466 O O . VAL B 1 213 ? 13.078 -8.008 -16.016 1 96.88 213 VAL B O 1
ATOM 3469 N N . ASP B 1 214 ? 12.383 -8.07 -18.078 1 95.81 214 ASP B N 1
ATOM 3470 C CA . ASP B 1 214 ? 11.234 -8.945 -17.875 1 95.81 214 ASP B CA 1
ATOM 3471 C C . ASP B 1 214 ? 11.6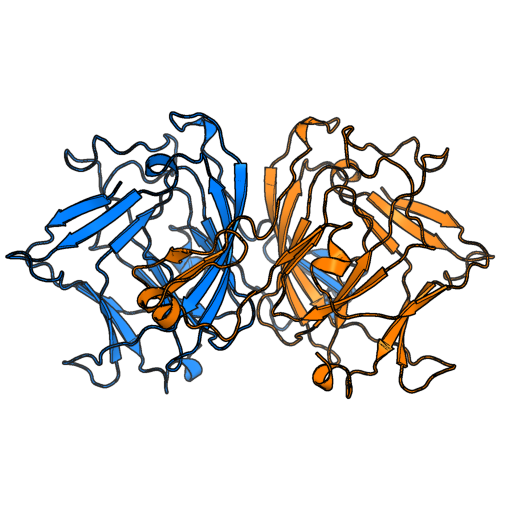09 -10.164 -17.031 1 95.81 214 ASP B C 1
ATOM 3473 O O . ASP B 1 214 ? 11 -10.422 -15.992 1 95.81 214 ASP B O 1
ATOM 3477 N N . ILE B 1 215 ? 12.672 -10.883 -17.406 1 96.81 215 ILE B N 1
ATOM 3478 C CA . ILE B 1 215 ? 13 -12.156 -16.781 1 96.81 215 ILE B CA 1
ATOM 3479 C C . ILE B 1 215 ? 13.531 -11.914 -15.367 1 96.81 215 ILE B C 1
ATOM 3481 O O . ILE B 1 215 ? 13.5 -12.812 -14.523 1 96.81 215 ILE B O 1
ATOM 3485 N N . GLN B 1 216 ? 14.07 -10.672 -15.086 1 97.06 216 GLN B N 1
ATOM 3486 C CA . GLN B 1 216 ? 14.523 -10.289 -13.758 1 97.06 216 GLN B CA 1
ATOM 3487 C C . GLN B 1 216 ? 13.352 -9.867 -12.875 1 97.06 216 GLN B C 1
ATOM 3489 O O . GLN B 1 216 ? 13.375 -10.086 -11.656 1 97.06 216 GLN B O 1
ATOM 3494 N N . ASP B 1 217 ? 12.32 -9.352 -13.484 1 97.94 217 ASP B N 1
ATOM 3495 C CA . ASP B 1 217 ? 11.195 -8.797 -12.742 1 97.94 217 ASP B CA 1
ATOM 3496 C C . ASP B 1 217 ? 10.141 -9.867 -12.469 1 97.94 217 ASP B C 1
ATOM 3498 O O . ASP B 1 217 ? 9.523 -9.883 -11.398 1 97.94 217 ASP B O 1
ATOM 3502 N N . CYS B 1 218 ? 10.008 -10.789 -13.406 1 97.94 218 CYS B N 1
ATOM 3503 C CA . CYS B 1 218 ? 8.961 -11.797 -13.266 1 97.94 218 CYS B CA 1
ATOM 3504 C C . CYS B 1 218 ? 9.297 -13.039 -14.078 1 97.94 218 CYS B C 1
ATOM 3506 O O . CYS B 1 218 ? 9.664 -12.945 -15.25 1 97.94 218 CYS B O 1
ATOM 3508 N N . GLN B 1 219 ? 9.219 -14.141 -13.461 1 98.06 219 GLN B N 1
ATOM 3509 C CA . GLN B 1 219 ? 9.359 -15.445 -14.102 1 98.06 219 GLN B CA 1
ATOM 3510 C C . GLN B 1 219 ? 8.062 -16.234 -14.008 1 98.06 219 GLN B C 1
ATOM 3512 O O . GLN B 1 219 ? 7.445 -16.312 -12.945 1 98.06 219 GLN B O 1
ATOM 35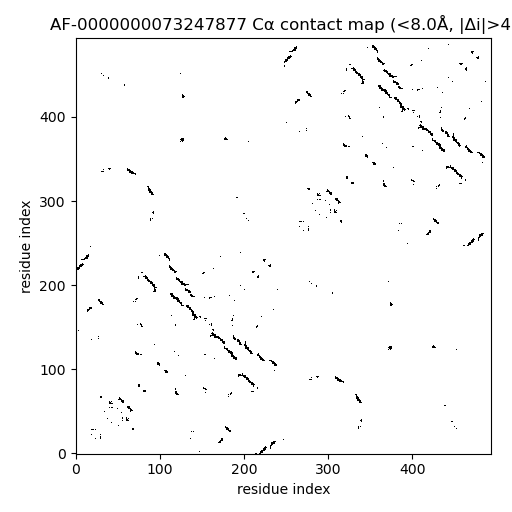17 N N . ILE B 1 220 ? 7.66 -16.844 -15.086 1 97.56 220 ILE B N 1
ATOM 3518 C CA . ILE B 1 220 ? 6.348 -17.469 -15.18 1 97.56 220 ILE B CA 1
ATOM 3519 C C . ILE B 1 220 ? 6.496 -18.938 -15.562 1 97.56 220 ILE B C 1
ATOM 3521 O O . ILE B 1 220 ? 7.301 -19.281 -16.438 1 97.56 220 ILE B O 1
ATOM 3525 N N . VAL B 1 221 ? 5.75 -19.781 -14.906 1 96.94 221 VAL B N 1
ATOM 3526 C CA . VAL B 1 221 ? 5.641 -21.188 -15.258 1 96.94 221 VAL B CA 1
ATOM 3527 C C . VAL B 1 221 ? 4.195 -21.531 -15.617 1 96.94 221 VAL B C 1
ATOM 3529 O O . VAL B 1 221 ? 3.268 -21.172 -14.891 1 96.94 221 VAL B O 1
ATOM 3532 N N . THR B 1 222 ? 4.027 -22.172 -16.703 1 96 222 THR B N 1
ATOM 3533 C CA . THR B 1 222 ? 2.723 -22.656 -17.141 1 96 222 THR B CA 1
ATOM 3534 C C . THR B 1 222 ? 2.66 -24.188 -17.047 1 96 222 THR B C 1
ATOM 3536 O O . THR B 1 222 ? 3.615 -24.875 -17.406 1 96 222 THR B O 1
ATOM 3539 N N . PHE B 1 223 ? 1.513 -24.625 -16.625 1 95.56 223 PHE B N 1
ATOM 3540 C CA . PHE B 1 223 ? 1.35 -26.062 -16.438 1 95.56 223 PHE B CA 1
ATOM 3541 C C . PHE B 1 223 ? 0.486 -26.656 -17.547 1 95.56 223 PHE B C 1
ATOM 3543 O O . PHE B 1 223 ? -0.542 -26.078 -17.922 1 95.56 223 PHE B O 1
ATOM 3550 N N . GLU B 1 224 ? 0.983 -27.719 -18 1 92.06 224 GLU B N 1
ATOM 3551 C CA . GLU B 1 224 ? 0.224 -28.5 -18.969 1 92.06 224 GLU B CA 1
ATOM 3552 C C . GLU B 1 224 ? 0.079 -29.953 -18.516 1 92.06 224 GLU B C 1
ATOM 3554 O O . GLU B 1 224 ? 1.012 -30.531 -17.953 1 92.06 224 GLU B O 1
ATOM 3559 N N . GLY B 1 225 ? -1.115 -30.453 -18.766 1 89.56 225 GLY B N 1
ATOM 3560 C CA . GLY B 1 225 ? -1.343 -31.859 -18.469 1 89.56 225 GLY B CA 1
ATOM 3561 C C . GLY B 1 225 ? -0.853 -32.781 -19.562 1 89.56 225 GLY B C 1
ATOM 3562 O O . GLY B 1 225 ? -0.123 -32.375 -20.469 1 89.56 225 GLY B O 1
ATOM 3563 N N . HIS B 1 226 ? -1.271 -34.062 -19.312 1 84.56 226 HIS B N 1
ATOM 3564 C CA . HIS B 1 226 ? -0.938 -35.062 -20.297 1 84.56 226 HIS B CA 1
ATOM 3565 C C . HIS B 1 226 ? -1.569 -34.75 -21.656 1 84.56 226 HIS B C 1
ATOM 3567 O O . HIS B 1 226 ? -2.715 -34.312 -21.719 1 84.56 226 HIS B O 1
ATOM 3573 N N . ASP B 1 227 ? -0.922 -35 -22.703 1 82.44 227 ASP B N 1
ATOM 3574 C CA . ASP B 1 227 ? -1.379 -34.812 -24.078 1 82.44 227 ASP B CA 1
ATOM 3575 C C . ASP B 1 227 ? -1.808 -33.375 -24.312 1 82.44 227 ASP B C 1
ATOM 3577 O O . ASP B 1 227 ? -2.832 -33.125 -24.953 1 82.44 227 ASP B O 1
ATOM 3581 N N . SER B 1 228 ? -1.225 -32.562 -23.641 1 75.94 228 SER B N 1
ATOM 3582 C CA . SER B 1 228 ? -1.373 -31.125 -23.812 1 75.94 228 SER B CA 1
ATOM 3583 C C . SER B 1 228 ? -2.736 -30.641 -23.328 1 75.94 228 SER B C 1
ATOM 3585 O O . SER B 1 228 ? -3.268 -29.656 -23.844 1 75.94 228 SER B O 1
ATOM 3587 N N . LYS B 1 229 ? -3.244 -31.547 -22.5 1 81 229 LYS B N 1
ATOM 3588 C CA . LYS B 1 229 ? -4.488 -31.141 -21.859 1 81 229 LYS B CA 1
ATOM 3589 C C . LYS B 1 229 ? -4.223 -30.219 -20.672 1 81 229 LYS B C 1
ATOM 3591 O O . LYS B 1 229 ? -3.068 -30 -20.297 1 81 229 LYS B O 1
ATOM 3596 N N . ASP B 1 230 ? -5.258 -29.547 -20.219 1 85.38 230 ASP B N 1
ATOM 3597 C CA . ASP B 1 230 ? -5.152 -28.688 -19.047 1 85.38 230 ASP B CA 1
ATOM 3598 C C . ASP B 1 230 ? -4.652 -29.469 -17.844 1 85.38 230 ASP B C 1
ATOM 3600 O O . ASP B 1 230 ? -4.992 -30.641 -17.672 1 85.38 230 ASP B O 1
ATOM 3604 N N . ALA B 1 231 ? -3.801 -28.781 -17.109 1 89.44 231 ALA B N 1
ATOM 3605 C CA . ALA B 1 231 ? -3.373 -29.375 -15.844 1 89.44 231 ALA B CA 1
ATOM 3606 C C . ALA B 1 231 ? -4.551 -29.547 -14.883 1 89.44 231 ALA B C 1
ATOM 3608 O O . ALA B 1 231 ? -5.457 -28.703 -14.852 1 89.44 231 ALA B O 1
ATOM 3609 N N . ASP B 1 232 ? -4.52 -30.641 -14.172 1 93.62 232 ASP B N 1
ATOM 3610 C CA . ASP B 1 232 ? -5.594 -30.922 -13.219 1 93.62 232 ASP B CA 1
ATOM 3611 C C . ASP B 1 232 ? -5.195 -30.516 -11.805 1 93.62 232 ASP B C 1
ATOM 3613 O O . ASP B 1 232 ? -5.18 -31.344 -10.891 1 93.62 232 ASP B O 1
ATOM 3617 N N . ILE B 1 233 ? -4.844 -29.25 -11.625 1 96.44 233 ILE B N 1
ATOM 3618 C CA . ILE B 1 233 ? -4.504 -28.641 -10.352 1 96.44 233 ILE B CA 1
ATOM 3619 C C . ILE B 1 233 ? -5.574 -27.609 -9.977 1 96.44 233 ILE B C 1
ATOM 3621 O O . ILE B 1 233 ? -5.738 -26.594 -10.656 1 96.44 233 ILE B O 1
ATOM 3625 N N . LYS B 1 234 ? -6.32 -27.938 -8.891 1 96.75 234 LYS B N 1
ATOM 3626 C CA . LYS B 1 234 ? -7.457 -27.109 -8.516 1 96.75 234 LYS B CA 1
ATOM 3627 C C . LYS B 1 234 ? -7.379 -26.688 -7.051 1 96.75 234 LYS B C 1
ATOM 3629 O O . LYS B 1 234 ? -6.953 -27.484 -6.203 1 96.75 234 LYS B O 1
ATOM 3634 N N . VAL B 1 235 ? -7.742 -25.469 -6.809 1 97.62 235 VAL B N 1
ATOM 3635 C CA . VAL B 1 235 ? -7.996 -24.984 -5.457 1 97.62 235 VAL B CA 1
ATOM 3636 C C . VAL B 1 235 ? -9.492 -25.016 -5.16 1 97.62 235 VAL B C 1
ATOM 3638 O O . VAL B 1 235 ? -10.305 -24.578 -5.98 1 97.62 235 VAL B O 1
ATOM 3641 N N . ARG B 1 236 ? -9.852 -25.562 -4.035 1 96.75 236 ARG B N 1
ATOM 3642 C CA . ARG B 1 236 ? -11.25 -25.688 -3.635 1 96.75 236 ARG B CA 1
ATOM 3643 C C . ARG B 1 236 ? -11.602 -24.656 -2.566 1 96.75 236 ARG B C 1
ATOM 3645 O O . ARG B 1 236 ? -10.812 -24.406 -1.648 1 96.75 236 ARG B O 1
ATOM 3652 N N . LEU B 1 237 ? -12.695 -23.984 -2.752 1 95.62 237 LEU B N 1
ATOM 3653 C CA . LEU B 1 237 ? -13.18 -23.031 -1.76 1 95.62 237 LEU B CA 1
ATOM 3654 C C . LEU B 1 237 ? -14.68 -23.172 -1.561 1 95.62 237 LEU B C 1
ATOM 3656 O O . LEU B 1 237 ? -15.398 -23.609 -2.469 1 95.62 237 LEU B O 1
ATOM 3660 N N . PRO B 1 238 ? -15.141 -22.797 -0.388 1 91.5 238 PRO B N 1
ATOM 3661 C CA . PRO B 1 238 ? -16.578 -22.875 -0.148 1 91.5 238 PRO B CA 1
ATOM 3662 C C . PRO B 1 238 ? -17.391 -21.984 -1.086 1 91.5 238 PRO B C 1
ATOM 3664 O O . PRO B 1 238 ? -16.938 -20.875 -1.433 1 91.5 238 PRO B O 1
ATOM 3667 N N . ARG B 1 239 ? -18.484 -22.375 -1.492 1 84.31 239 ARG B N 1
ATOM 3668 C CA . ARG B 1 239 ? -19.359 -21.594 -2.361 1 84.31 239 ARG B CA 1
ATOM 3669 C C . ARG B 1 239 ? -19.875 -20.344 -1.639 1 84.31 239 ARG B C 1
ATOM 3671 O O . ARG B 1 239 ? -20.125 -20.391 -0.435 1 84.31 239 ARG B O 1
ATOM 3678 N N . SER B 1 240 ? -19.594 -19.047 -2.246 1 63.84 240 SER B N 1
ATOM 3679 C CA . SER B 1 240 ? -19.734 -17.672 -1.788 1 63.84 240 SER B CA 1
ATOM 3680 C C . SER B 1 240 ? -20.859 -17.531 -0.773 1 63.84 240 SER B C 1
ATOM 3682 O O . SER B 1 240 ? -20.75 -16.781 0.197 1 63.84 240 SER B O 1
ATOM 3684 N N . GLY B 1 241 ? -22.094 -18 -1.123 1 52.12 241 GLY B N 1
ATOM 3685 C CA . GLY B 1 241 ? -23.078 -17.797 -0.076 1 52.12 241 GLY B CA 1
ATOM 3686 C C . GLY B 1 241 ? -22.578 -18.188 1.301 1 52.12 241 GLY B C 1
ATOM 3687 O O . GLY B 1 241 ? -23.125 -17.734 2.314 1 52.12 241 GLY B O 1
ATOM 3688 N N . ASN B 1 242 ? -21.422 -18.859 1.303 1 48.5 242 ASN B N 1
ATOM 3689 C CA . ASN B 1 242 ? -20.953 -19.438 2.555 1 48.5 242 ASN B CA 1
ATOM 3690 C C . ASN B 1 242 ? -19.609 -18.859 2.965 1 48.5 242 ASN B C 1
ATOM 3692 O O . ASN B 1 242 ? -19.031 -19.234 3.99 1 48.5 242 ASN B O 1
ATOM 3696 N N . ILE B 1 243 ? -19 -18.25 2.162 1 50.59 243 ILE B N 1
ATOM 3697 C CA . ILE B 1 243 ? -17.641 -17.797 2.463 1 50.59 243 ILE B CA 1
ATOM 3698 C C . ILE B 1 243 ? -17.688 -16.719 3.541 1 50.59 243 ILE B C 1
ATOM 3700 O O . ILE B 1 243 ? -16.828 -16.688 4.43 1 50.59 243 ILE B O 1
ATOM 3704 N N . VAL B 1 244 ? -18.719 -15.711 3.447 1 43.22 244 VAL B N 1
ATOM 3705 C CA . VAL B 1 244 ? -18.734 -14.562 4.348 1 43.22 244 VAL B CA 1
ATOM 3706 C C . VAL B 1 244 ? -18.922 -15.039 5.785 1 43.22 244 VAL B C 1
ATOM 3708 O O . VAL B 1 244 ? -18.516 -14.359 6.73 1 43.22 244 VAL B O 1
ATOM 3711 N N . ALA B 1 245 ? -19.703 -16.094 5.969 1 39.56 245 ALA B N 1
ATOM 3712 C CA . ALA B 1 245 ? -20.062 -16.438 7.344 1 39.56 245 ALA B CA 1
ATOM 3713 C C . ALA B 1 245 ? -18.828 -16.828 8.148 1 39.56 245 ALA B C 1
ATOM 3715 O O . ALA B 1 245 ? -18.844 -16.812 9.383 1 39.56 245 ALA B O 1
ATOM 3716 N N . ARG B 1 246 ? -17.938 -17.391 7.512 1 41.09 246 ARG B N 1
ATOM 3717 C CA . ARG B 1 246 ? -16.859 -18 8.266 1 41.09 246 ARG B CA 1
ATOM 3718 C C . ARG B 1 246 ? -15.633 -17.094 8.312 1 41.09 246 ARG B C 1
ATOM 3720 O O . ARG B 1 246 ? -14.586 -17.469 8.844 1 41.09 246 ARG B O 1
ATOM 3727 N N . LEU B 1 247 ? -15.547 -16.078 7.57 1 37.81 247 LEU B N 1
ATOM 3728 C CA . LEU B 1 247 ? -14.367 -15.219 7.668 1 37.81 247 LEU B CA 1
ATOM 3729 C C . LEU B 1 247 ? -14.547 -14.172 8.75 1 37.81 247 LEU B C 1
ATOM 3731 O O . LEU B 1 247 ? -15.625 -13.586 8.891 1 37.81 247 LEU B O 1
#